Protein AF-A0A932JVZ7-F1 (afdb_monomer_lite)

pLDDT: mean 70.63, std 27.97, range [27.62, 98.75]

Secondary structure (DSSP, 8-state):
-HHHHHHHHTS-GGGS----SSSSSS------------------------------PPP-----------------------------PPPPPPPPPPP-PPPPPPPPPPPP---------------------STTSSHHHHTTS----PPPPPPPPPPPPP---PPPHHHHHTT---PPPPPPP--TT---PBP-SSTTTTPBP--SS----EEPPHHHHGGG-PPTT-EEEEEEEETTEEEEEEEPTT-EEEEEEEEEES---EEEEEETTEEEEEEES---EEEEEEEEEPTT-PEEEEETTPPTTPPPSEEESEEEEEEEEE--TT---STTTTTTT-SEEEEEEEEHHHHIIIIIIIS----EEEE----HHHHHHHHHHHHHHHHHHTT-SBPBTTTBSHHHHHHHHHHHT---GGGGGTTSGGGT--SSHHHHHHHTT-S-TTTTTEEPPHHHHTT---

Radius of gyration: 32.35 Å; chains: 1; bounding box: 87×85×116 Å

Sequence (466 aa):
MARLLAALLLLPADVWAAPGVVAAARASVAGVPVTAPLGALSVTATPTLVAAPSLAAPSLTPTLSAPRLVAAVLPAAAQAAAAPVMAAALPPAIPAAAHQPRMAPEPKAPAASSRGALGNLGAGIARTQGPRSLGTLMPLLSGFWAGNAVAAETPEPVGLPAGTDRPSLLQKAASMTTAAPAPAPVDLYDPKPLMPSGPLEGQPILTDARRSLTILDAAAAARYAPREGEVVAANFSHDRKFWVAKFPKDAIDRVIFQKWDFGEKRITWKLFGRTLLDFELFHLAHTEIRFTLKPGTAIELYSQEAGAGAEPVHRIADLISSVEAVGPKQAVFGLKGGSTGEFVAVRRFKSLAQDVAERIVDDGRVIHQWELALPEDRKQALFAAAILDSHEDAMQTPYNIFLHSCTTEAFRLLDSMMDYGKWAWAFWIFKHVPLFPEAYLWARGLLKPGSESRLPTLNDELKLTR

Foldseek 3Di:
DVVVVVVVVPDDPVVVPDPDDDPDDDDDDDDDDDDDDDDDDDDDDDDDDDDDDDDDDDDDDDDDDDDDPDDDDDDDDDDDDDDDDDDDDDDDDDDDDDDDDDDDDDDDDDDDDDDDDDDDDDDDDDDDDDDDDPPPPPVQPVQAPPPDDDDDDDDDDDDDDDDDDDPDPVVVVVPCPDDPPDPDPDQPPQLQDAQQDFPRGRFTWDPQQFAFKAWDDPVLCVLVVADPPWTWTWQADDPSDIWTKTADALWFDFKKKKKWFPDQPWDQDDDPNDGPDTDRPARLMAIKIKTFTDPPRWIFTHHSPDGRPDHGPDTARMKIFFWDWIAHPPQDDDQVCQARLRTFIAGHMYGPVVVCCVACVVVVIWMWMFIWPDDSVLSSVLVVLSSVCSNVSRSNHRGHSFAHHRLLVVVVSVVVSADPDPCVVVCPVVNGHPRPVPVVCVSRVGHDPDCVRTDHIVCVVVVPDD

Structure (mmCIF, N/CA/C/O backbone):
data_AF-A0A932JVZ7-F1
#
_entry.id   AF-A0A932JVZ7-F1
#
loop_
_atom_site.group_PDB
_atom_site.id
_atom_site.type_symbol
_atom_site.label_atom_id
_atom_site.label_alt_id
_atom_site.label_comp_id
_atom_site.label_asym_id
_atom_site.label_entity_id
_atom_site.label_seq_id
_atom_site.pdbx_PDB_ins_code
_atom_site.Cartn_x
_atom_site.Cartn_y
_atom_site.Cartn_z
_atom_site.occupancy
_atom_site.B_iso_or_equiv
_atom_site.auth_seq_id
_atom_site.auth_comp_id
_atom_site.auth_asym_id
_atom_site.auth_atom_id
_atom_site.pdbx_PDB_model_num
ATOM 1 N N . MET A 1 1 ? -6.919 25.858 16.159 1.00 42.00 1 MET A N 1
ATOM 2 C CA . MET A 1 1 ? -7.661 25.484 14.932 1.00 42.00 1 MET A CA 1
ATOM 3 C C . MET A 1 1 ? -8.953 26.278 14.728 1.00 42.00 1 MET A C 1
ATOM 5 O O . MET A 1 1 ? -9.077 26.892 13.682 1.00 42.00 1 MET A O 1
ATOM 9 N N . ALA A 1 2 ? -9.863 26.385 15.710 1.00 30.97 2 ALA A N 1
ATOM 10 C CA . ALA A 1 2 ? -11.094 27.193 15.577 1.00 30.97 2 ALA A CA 1
ATOM 11 C C . ALA A 1 2 ? -10.851 28.675 15.198 1.00 30.97 2 ALA A C 1
ATOM 13 O O . ALA A 1 2 ? -11.615 29.243 14.431 1.00 30.97 2 ALA A O 1
ATOM 14 N N . ARG A 1 3 ? -9.745 29.284 15.657 1.00 31.30 3 ARG A N 1
ATOM 15 C CA . ARG A 1 3 ? -9.329 30.644 15.252 1.00 31.30 3 ARG A CA 1
ATOM 16 C C . ARG A 1 3 ? -8.818 30.740 13.804 1.00 31.30 3 ARG A C 1
ATOM 18 O O . ARG A 1 3 ? -9.000 31.771 13.177 1.00 31.30 3 ARG A O 1
ATOM 25 N N . LEU A 1 4 ? -8.225 29.668 13.273 1.00 36.19 4 LEU A N 1
ATOM 26 C CA . LEU A 1 4 ? -7.770 29.587 11.878 1.00 36.19 4 LEU A CA 1
ATOM 27 C C . LEU A 1 4 ? -8.956 29.304 10.934 1.00 36.19 4 LEU A C 1
ATOM 29 O O . LEU A 1 4 ? -9.067 29.913 9.880 1.00 36.19 4 LEU A O 1
ATOM 33 N N . LEU A 1 5 ? -9.891 28.452 11.372 1.00 38.78 5 LEU A N 1
ATOM 34 C CA . LEU A 1 5 ? -11.179 28.195 10.714 1.00 38.78 5 LEU A CA 1
ATOM 35 C C . LEU A 1 5 ? -12.064 29.450 10.667 1.00 38.78 5 LEU A C 1
ATOM 37 O O . LEU A 1 5 ? -12.634 29.744 9.624 1.00 38.78 5 LEU A O 1
ATOM 41 N N . ALA A 1 6 ? -12.131 30.226 11.754 1.00 39.28 6 ALA A N 1
ATOM 42 C CA . ALA A 1 6 ? -12.838 31.507 11.769 1.00 39.28 6 ALA A CA 1
ATOM 43 C C . ALA A 1 6 ? -12.186 32.540 10.832 1.00 39.28 6 ALA A C 1
ATOM 45 O O . ALA A 1 6 ? -12.898 33.297 10.187 1.00 39.28 6 ALA A O 1
ATOM 46 N N . ALA A 1 7 ? -10.855 32.542 10.702 1.00 40.53 7 ALA A N 1
ATOM 47 C CA . ALA A 1 7 ? -10.154 33.430 9.774 1.00 40.53 7 ALA A CA 1
ATOM 48 C C . ALA A 1 7 ? -10.374 33.050 8.296 1.00 40.53 7 ALA A C 1
ATOM 50 O O . ALA A 1 7 ? -10.530 33.934 7.462 1.00 40.53 7 ALA A O 1
ATOM 51 N N . LEU A 1 8 ? -10.445 31.753 7.972 1.00 37.09 8 LEU A N 1
ATOM 52 C CA . LEU A 1 8 ? -10.717 31.261 6.613 1.00 37.09 8 LEU A CA 1
ATOM 53 C C . LEU A 1 8 ? -12.185 31.445 6.186 1.00 37.09 8 LEU A C 1
ATOM 55 O O . LEU A 1 8 ? -12.447 31.682 5.011 1.00 37.09 8 LEU A O 1
ATOM 59 N N . LEU A 1 9 ? -13.131 31.382 7.131 1.00 40.28 9 LEU A N 1
ATOM 60 C CA . LEU A 1 9 ? -14.566 31.617 6.894 1.00 40.28 9 LEU A CA 1
ATOM 61 C C . LEU A 1 9 ? -14.948 33.106 6.814 1.00 40.28 9 LEU A C 1
ATOM 63 O O . LEU A 1 9 ? -16.059 33.424 6.402 1.00 40.28 9 LEU A O 1
ATOM 67 N N . LEU A 1 10 ? -14.046 34.009 7.211 1.00 42.69 10 LEU A N 1
ATOM 68 C CA . LEU A 1 10 ? -14.213 35.463 7.096 1.00 42.69 10 LEU A CA 1
ATOM 69 C C . LEU A 1 10 ? -13.563 36.039 5.827 1.00 42.69 10 LEU A C 1
ATOM 71 O O . LEU A 1 10 ? -13.577 37.255 5.638 1.00 42.69 10 LEU A O 1
ATOM 75 N N . LEU A 1 11 ? -12.995 35.193 4.960 1.00 39.94 11 LEU A N 1
ATOM 76 C CA . LEU A 1 11 ? -12.508 35.638 3.658 1.00 39.94 11 LEU A CA 1
ATOM 77 C C . LEU A 1 11 ? -13.700 35.968 2.737 1.00 39.94 11 LEU A C 1
ATOM 79 O O . LEU A 1 11 ? -14.638 35.170 2.660 1.00 39.94 11 LEU A O 1
ATOM 83 N N . PRO A 1 12 ? -13.675 37.115 2.033 1.00 47.88 12 PRO A N 1
ATOM 84 C CA . PRO A 1 12 ? -14.709 37.481 1.070 1.00 47.88 12 PRO A CA 1
ATOM 85 C C . PRO A 1 12 ? -14.903 36.387 0.005 1.00 47.88 12 PRO A C 1
ATOM 87 O O . PRO A 1 12 ? -13.937 35.750 -0.420 1.00 47.88 12 PRO A O 1
ATOM 90 N N . ALA A 1 13 ? -16.142 36.167 -0.447 1.00 41.75 13 ALA A N 1
ATOM 91 C CA . ALA A 1 13 ? -16.482 35.140 -1.445 1.00 41.75 13 ALA A CA 1
ATOM 92 C C . ALA A 1 13 ? -15.703 35.303 -2.771 1.00 41.75 13 ALA A C 1
ATOM 94 O O . ALA A 1 13 ? -15.426 34.339 -3.480 1.00 41.75 13 ALA A O 1
ATOM 95 N N . ASP A 1 14 ? -15.296 36.529 -3.062 1.00 43.12 14 ASP A N 1
ATOM 96 C CA . ASP A 1 14 ? -14.504 36.996 -4.194 1.00 43.12 14 ASP A CA 1
ATOM 97 C C . ASP A 1 14 ? -13.021 36.573 -4.139 1.00 43.12 14 ASP A C 1
ATOM 99 O O . ASP A 1 14 ? -12.380 36.491 -5.185 1.00 43.12 14 ASP A O 1
ATOM 103 N N . VAL A 1 15 ? -12.499 36.160 -2.975 1.00 41.88 15 VAL A N 1
ATOM 104 C CA . VAL A 1 15 ? -11.183 35.490 -2.863 1.00 41.88 15 VAL A CA 1
ATOM 105 C C . VAL A 1 15 ? -11.223 34.072 -3.454 1.00 41.88 15 VAL A C 1
ATOM 107 O O . VAL A 1 15 ? -10.203 33.553 -3.902 1.00 41.88 15 VAL A O 1
ATOM 110 N N . TRP A 1 16 ? -12.407 33.456 -3.508 1.00 42.94 16 TRP A N 1
ATOM 111 C CA . TRP A 1 16 ? -12.608 32.096 -4.022 1.00 42.94 16 TRP A CA 1
ATOM 112 C C . TRP A 1 16 ? -13.077 32.056 -5.480 1.00 42.94 16 TRP A C 1
ATOM 114 O O . TRP A 1 16 ? -13.091 30.990 -6.094 1.00 42.94 16 TRP A O 1
ATOM 124 N N . ALA A 1 17 ? -13.433 33.207 -6.053 1.00 39.19 17 ALA A N 1
ATOM 125 C CA . ALA A 1 17 ? -13.992 33.326 -7.395 1.00 39.19 17 ALA A CA 1
ATOM 126 C C . ALA A 1 17 ? -12.987 33.895 -8.413 1.00 39.19 17 ALA A C 1
ATOM 128 O O . ALA A 1 17 ? -13.350 34.740 -9.227 1.00 39.19 17 ALA A O 1
ATOM 129 N N . ALA A 1 18 ? -11.731 33.436 -8.403 1.00 32.75 18 ALA A N 1
ATOM 130 C CA . ALA A 1 18 ? -10.800 33.716 -9.497 1.00 32.75 18 ALA A CA 1
ATOM 131 C C . ALA A 1 18 ? -11.117 32.791 -10.698 1.00 32.75 18 ALA A C 1
ATOM 133 O O . ALA A 1 18 ? -10.914 31.576 -10.602 1.00 32.75 18 ALA A O 1
ATOM 134 N N . PRO A 1 19 ? -11.617 33.307 -11.837 1.00 35.97 19 PRO A N 1
ATOM 135 C CA . PRO A 1 19 ? -11.956 32.485 -12.988 1.00 35.97 19 PRO A CA 1
ATOM 136 C C . PRO A 1 19 ? -10.706 32.321 -13.851 1.00 35.97 19 PRO A C 1
ATOM 138 O O . PRO A 1 19 ? -10.273 33.260 -14.514 1.00 35.97 19 PRO A O 1
ATOM 141 N N . GLY A 1 20 ? -10.099 31.135 -13.843 1.00 37.88 20 GLY A N 1
ATOM 142 C CA . GLY A 1 20 ? -8.866 30.970 -14.609 1.00 37.88 20 GLY A CA 1
ATOM 143 C C . GLY A 1 20 ? -8.308 29.567 -14.755 1.00 37.88 20 GLY A C 1
ATOM 144 O O . GLY A 1 20 ? -7.100 29.468 -14.878 1.00 37.88 20 GLY A O 1
ATOM 145 N N . VAL A 1 21 ? -9.112 28.492 -14.730 1.00 31.70 21 VAL A N 1
ATOM 146 C CA . VAL A 1 21 ? -8.599 27.142 -15.092 1.00 31.70 21 VAL A CA 1
ATOM 147 C C . VAL A 1 21 ? -9.605 26.245 -15.851 1.00 31.70 21 VAL A C 1
ATOM 149 O O . VAL A 1 21 ? -9.229 25.184 -16.328 1.00 31.70 21 VAL A O 1
ATOM 152 N N . VAL A 1 22 ? -10.872 26.630 -16.072 1.00 30.38 22 VAL A N 1
ATOM 153 C CA . VAL A 1 22 ? -11.884 25.675 -16.611 1.00 30.38 22 VAL A CA 1
ATOM 154 C C . VAL A 1 22 ? -12.195 25.828 -18.116 1.00 30.38 22 VAL A C 1
ATOM 156 O O . VAL A 1 22 ? -12.961 25.050 -18.675 1.00 30.38 22 VAL A O 1
ATOM 159 N N . ALA A 1 23 ? -11.557 26.748 -18.842 1.00 30.58 23 ALA A N 1
ATOM 160 C CA . ALA A 1 23 ? -11.822 26.951 -20.274 1.00 30.58 23 ALA A CA 1
ATOM 161 C C . ALA A 1 23 ? -10.668 26.485 -21.182 1.00 30.58 23 ALA A C 1
ATOM 163 O O . ALA A 1 23 ? -10.144 27.264 -21.968 1.00 30.58 23 ALA A O 1
ATOM 164 N N . ALA A 1 24 ? -10.263 25.215 -21.084 1.00 30.17 24 ALA A N 1
ATOM 165 C CA . ALA A 1 24 ? -9.356 24.594 -22.058 1.00 30.17 24 ALA A CA 1
ATOM 166 C C . ALA A 1 24 ? -9.529 23.064 -22.107 1.00 30.17 24 ALA A C 1
ATOM 168 O O . ALA A 1 24 ? -8.594 22.318 -21.854 1.00 30.17 24 ALA A O 1
ATOM 169 N N . ALA A 1 25 ? -10.742 22.576 -22.390 1.00 28.84 25 ALA A N 1
ATOM 170 C CA . ALA A 1 25 ? -10.960 21.143 -22.647 1.00 28.84 25 ALA A CA 1
ATOM 171 C C . ALA A 1 25 ? -12.169 20.836 -23.553 1.00 28.84 25 ALA A C 1
ATOM 173 O O . ALA A 1 25 ? -12.755 19.760 -23.472 1.00 28.84 25 ALA A O 1
ATOM 174 N N . ARG A 1 26 ? -12.573 21.770 -24.424 1.00 31.89 26 ARG A N 1
ATOM 175 C CA . ARG A 1 26 ? -13.579 21.516 -25.470 1.00 31.89 26 ARG A CA 1
ATOM 176 C C . ARG A 1 26 ? -13.306 22.359 -26.712 1.00 31.89 26 ARG A C 1
ATOM 178 O O . ARG A 1 26 ? -13.948 23.382 -26.897 1.00 31.89 26 ARG A O 1
ATOM 185 N N . ALA A 1 27 ? -12.355 21.923 -27.536 1.00 31.67 27 ALA A N 1
ATOM 186 C CA . ALA A 1 27 ? -12.335 22.167 -28.983 1.00 31.67 27 ALA A CA 1
ATOM 187 C C . ALA A 1 27 ? -11.098 21.501 -29.607 1.00 31.67 27 ALA A C 1
ATOM 189 O O . ALA A 1 27 ? -10.053 22.131 -29.714 1.00 31.67 27 ALA A O 1
ATOM 190 N N . SER A 1 28 ? -11.217 20.241 -30.030 1.00 27.62 28 SER A N 1
ATOM 191 C CA . SER A 1 28 ? -10.335 19.663 -31.058 1.00 27.62 28 SER A CA 1
ATOM 192 C C . SER A 1 28 ? -10.843 18.288 -31.501 1.00 27.62 28 SER A C 1
ATOM 194 O O . SER A 1 28 ? -10.283 17.248 -31.174 1.00 27.62 28 SER A O 1
ATOM 196 N N . VAL A 1 29 ? -11.924 18.276 -32.280 1.00 33.44 29 VAL A N 1
ATOM 197 C CA . VAL A 1 29 ? -12.208 17.164 -33.195 1.00 33.44 29 VAL A CA 1
ATOM 198 C C . VAL A 1 29 ? -12.525 17.764 -34.561 1.00 33.44 29 VAL A C 1
ATOM 200 O O . VAL A 1 29 ? -13.349 18.670 -34.653 1.00 33.44 29 VAL A O 1
ATOM 203 N N . ALA A 1 30 ? -11.878 17.191 -35.578 1.00 33.09 30 ALA A N 1
ATOM 204 C CA . ALA A 1 30 ? -11.974 17.422 -37.022 1.00 33.09 30 ALA A CA 1
ATOM 205 C C . ALA A 1 30 ? -10.985 18.441 -37.625 1.00 33.09 30 ALA A C 1
ATOM 207 O O . ALA A 1 30 ? -11.045 19.636 -37.354 1.00 33.09 30 ALA A O 1
ATOM 208 N N . GLY A 1 31 ? -10.117 17.949 -38.521 1.00 30.41 31 GLY A N 1
ATOM 209 C CA . GLY A 1 31 ? -9.338 18.797 -39.427 1.00 30.41 31 GLY A CA 1
ATOM 210 C C . GLY A 1 31 ? -8.161 18.109 -40.123 1.00 30.41 31 GLY A C 1
ATOM 211 O O . GLY A 1 31 ? -7.017 18.329 -39.752 1.00 30.41 31 GLY A O 1
ATOM 212 N N . VAL A 1 32 ? -8.456 17.290 -41.135 1.00 34.28 32 VAL A N 1
ATOM 213 C CA . VAL A 1 32 ? -7.525 16.746 -42.152 1.00 34.28 32 VAL A CA 1
ATOM 214 C C . VAL A 1 32 ? -6.884 17.894 -42.970 1.00 34.28 32 VAL A C 1
ATOM 216 O O . VAL A 1 32 ? -7.546 18.917 -43.158 1.00 34.28 32 VAL A O 1
ATOM 219 N N . PRO A 1 33 ? -5.635 17.771 -43.475 1.00 42.47 33 PRO A N 1
ATOM 220 C CA . PRO A 1 33 ? -4.915 18.881 -44.100 1.00 42.47 33 PRO A CA 1
ATOM 221 C C . PRO A 1 33 ? -5.211 18.989 -45.603 1.00 42.47 33 PRO A C 1
ATOM 223 O O . PRO A 1 33 ? -5.216 17.977 -46.298 1.00 42.47 33 PRO A O 1
ATOM 226 N N . VAL A 1 34 ? -5.369 20.211 -46.128 1.00 33.41 34 VAL A N 1
ATOM 227 C CA . VAL A 1 34 ? -5.268 20.488 -47.573 1.00 33.41 34 VAL A CA 1
ATOM 228 C C . VAL A 1 34 ? -4.588 21.839 -47.818 1.00 33.41 34 VAL A C 1
ATOM 230 O O . VAL A 1 34 ? -4.874 22.850 -47.182 1.00 33.41 34 VAL A O 1
ATOM 233 N N . THR A 1 35 ? -3.654 21.798 -48.758 1.00 35.97 35 THR A N 1
ATOM 234 C CA . THR A 1 35 ? -2.801 22.845 -49.321 1.00 35.97 35 THR A CA 1
ATOM 235 C C . THR A 1 35 ? -3.522 23.805 -50.287 1.00 35.97 35 THR A C 1
ATOM 237 O O . THR A 1 35 ? -4.175 23.334 -51.210 1.00 35.97 35 THR A O 1
ATOM 240 N N . ALA A 1 36 ? -3.222 25.110 -50.158 1.00 33.84 36 ALA A N 1
ATOM 241 C CA . ALA A 1 36 ? -3.134 26.156 -51.208 1.00 33.84 36 ALA A CA 1
ATOM 242 C C . ALA A 1 36 ? -4.415 26.545 -52.021 1.00 33.84 36 ALA A C 1
ATOM 244 O O . ALA A 1 36 ? -5.467 25.946 -51.845 1.00 33.84 36 ALA A O 1
ATOM 245 N N . PRO A 1 37 ? -4.383 27.616 -52.853 1.00 47.69 37 PRO A N 1
ATOM 246 C CA . PRO A 1 37 ? -4.596 29.002 -52.429 1.00 47.69 37 PRO A CA 1
ATOM 247 C C . PRO A 1 37 ? -5.798 29.700 -53.111 1.00 47.69 37 PRO A C 1
ATOM 249 O O . PRO A 1 37 ? -6.415 29.196 -54.044 1.00 47.69 37 PRO A O 1
ATOM 252 N N . LEU A 1 38 ? -6.092 30.905 -52.611 1.00 35.47 38 LEU A N 1
ATOM 253 C CA . LEU A 1 38 ? -7.167 31.824 -53.000 1.00 35.47 38 LEU A CA 1
ATOM 254 C C . LEU A 1 38 ? -7.208 32.155 -54.504 1.00 35.47 38 LEU A C 1
ATOM 256 O O . LEU A 1 38 ? -6.258 32.705 -55.058 1.00 35.47 38 LEU A O 1
ATOM 260 N N . GLY A 1 39 ? -8.376 31.933 -55.109 1.00 29.88 39 GLY A N 1
ATOM 261 C CA . GLY A 1 39 ? -8.798 32.488 -56.392 1.00 29.88 39 GLY A CA 1
ATOM 262 C C . GLY A 1 39 ? -10.269 32.893 -56.301 1.00 29.88 39 GLY A C 1
ATOM 263 O O . GLY A 1 39 ? -11.115 32.092 -55.916 1.00 29.88 39 GLY A O 1
ATOM 264 N N . ALA A 1 40 ? -10.542 34.164 -56.583 1.00 37.97 40 ALA A N 1
ATOM 265 C CA . ALA A 1 40 ? -11.856 34.790 -56.541 1.00 37.97 40 ALA A CA 1
ATOM 266 C C . ALA A 1 40 ? -12.867 34.123 -57.486 1.00 37.97 40 ALA A C 1
ATOM 268 O O . ALA A 1 40 ? -12.482 33.709 -58.574 1.00 37.97 40 ALA A O 1
ATOM 269 N N . LEU A 1 41 ? -14.151 34.121 -57.107 1.00 31.28 41 LEU A N 1
ATOM 270 C CA . LEU A 1 41 ? -15.288 34.406 -57.994 1.00 31.28 41 LEU A CA 1
ATOM 271 C C . LEU A 1 41 ? -16.593 34.496 -57.187 1.00 31.28 41 LEU A C 1
ATOM 273 O O . LEU A 1 41 ? -16.908 33.667 -56.338 1.00 31.28 41 LEU A O 1
ATOM 277 N N . SER A 1 42 ? -17.327 35.559 -57.472 1.00 35.16 42 SER A N 1
ATOM 278 C CA . SER A 1 42 ? -18.636 35.949 -56.968 1.00 35.16 42 SER A CA 1
ATOM 279 C C . SER A 1 42 ? -19.752 35.302 -57.787 1.00 35.16 42 SER A C 1
ATOM 281 O O . SER A 1 42 ? -19.697 35.400 -59.006 1.00 35.16 42 SER A O 1
ATOM 283 N N . VAL A 1 43 ? -20.804 34.759 -57.151 1.00 31.20 43 VAL A N 1
ATOM 284 C CA . VAL A 1 43 ? -22.154 34.646 -57.747 1.00 31.20 43 VAL A CA 1
ATOM 285 C C . VAL A 1 43 ? -23.237 34.699 -56.657 1.00 31.20 43 VAL A C 1
ATOM 287 O O . VAL A 1 43 ? -23.230 33.946 -55.688 1.00 31.20 43 VAL A O 1
ATOM 290 N N . THR A 1 44 ? -24.168 35.622 -56.864 1.00 33.56 44 THR A N 1
ATOM 291 C CA . THR A 1 44 ? -25.476 35.839 -56.234 1.00 33.56 44 THR A CA 1
ATOM 292 C C . THR A 1 44 ? -26.505 34.787 -56.668 1.00 33.56 44 THR A C 1
ATOM 294 O O . THR A 1 44 ? -26.584 34.515 -57.859 1.00 33.56 44 THR A O 1
ATOM 297 N N . ALA A 1 45 ? -27.375 34.304 -55.766 1.00 30.61 45 ALA A N 1
ATOM 298 C CA . ALA A 1 45 ? -28.827 34.174 -56.007 1.00 30.61 45 ALA A CA 1
ATOM 299 C C . ALA A 1 45 ? -29.602 33.608 -54.798 1.00 30.61 45 ALA A C 1
ATOM 301 O O . ALA A 1 45 ? -29.141 32.750 -54.054 1.00 30.61 45 ALA A O 1
ATOM 302 N N . THR A 1 46 ? -30.803 34.157 -54.662 1.00 32.44 46 THR A N 1
ATOM 303 C CA . THR A 1 46 ? -31.878 34.046 -53.667 1.00 32.44 46 THR A CA 1
ATOM 304 C C . THR A 1 46 ? -32.696 32.730 -53.761 1.00 32.44 46 THR A C 1
ATOM 306 O O . THR A 1 46 ? -32.472 31.931 -54.667 1.00 32.44 46 THR A O 1
ATOM 309 N N . PRO A 1 47 ? -33.628 32.469 -52.814 1.00 38.38 47 PRO A N 1
ATOM 310 C CA . PRO A 1 47 ? -34.071 31.130 -52.425 1.00 38.38 47 PRO A CA 1
ATOM 311 C C . PRO A 1 47 ? -35.258 30.612 -53.242 1.00 38.38 47 PRO A C 1
ATOM 313 O O . PRO A 1 47 ? -36.025 31.379 -53.818 1.00 38.38 47 PRO A O 1
ATOM 316 N N . THR A 1 48 ? -35.483 29.299 -53.203 1.00 30.81 48 THR A N 1
ATOM 317 C CA . THR A 1 48 ? -36.774 28.707 -53.575 1.00 30.81 48 THR A CA 1
ATOM 318 C C . THR A 1 48 ? -37.272 27.830 -52.430 1.00 30.81 48 THR A C 1
ATOM 320 O O . THR A 1 48 ? -36.646 26.834 -52.077 1.00 30.81 48 THR A O 1
ATOM 323 N N . LEU A 1 49 ? -38.394 28.247 -51.834 1.00 32.62 49 LEU A N 1
ATOM 324 C CA . LEU A 1 49 ? -39.237 27.425 -50.972 1.00 32.62 49 LEU A CA 1
ATOM 325 C C . LEU A 1 49 ? -39.821 26.272 -51.795 1.00 32.62 49 LEU A C 1
ATOM 327 O O . LEU A 1 49 ? -40.470 26.522 -52.809 1.00 32.62 49 LEU A O 1
ATOM 331 N N . VAL A 1 50 ? -39.716 25.044 -51.291 1.00 32.91 50 VAL A N 1
ATOM 332 C CA . VAL A 1 50 ? -40.676 23.978 -51.602 1.00 32.91 50 VAL A CA 1
ATOM 333 C C . VAL A 1 50 ? -41.105 23.323 -50.294 1.00 32.91 50 VAL A C 1
ATOM 335 O O . VAL A 1 50 ? -40.293 23.050 -49.412 1.00 32.91 50 VAL A O 1
ATOM 338 N N . ALA A 1 51 ? -42.420 23.172 -50.171 1.00 32.38 51 ALA A N 1
ATOM 339 C CA . ALA A 1 51 ? -43.147 22.712 -49.005 1.00 32.38 51 ALA A CA 1
ATOM 340 C C . ALA A 1 51 ? -42.907 21.229 -48.670 1.00 32.38 51 ALA A C 1
ATOM 342 O O . ALA A 1 51 ? -42.555 20.416 -49.523 1.00 32.38 51 ALA A O 1
ATOM 343 N N . ALA A 1 52 ? -43.144 20.923 -47.394 1.00 34.94 52 ALA A N 1
ATOM 344 C CA . ALA A 1 52 ? -43.056 19.621 -46.745 1.00 34.94 52 ALA A CA 1
ATOM 345 C C . ALA A 1 52 ? -43.927 18.526 -47.395 1.00 34.94 52 ALA A C 1
ATOM 347 O O . ALA A 1 52 ? -44.895 18.814 -48.102 1.00 34.94 52 ALA A O 1
ATOM 348 N N . PRO A 1 53 ? -43.698 17.269 -46.984 1.00 41.53 53 PRO A N 1
ATOM 349 C CA . PRO A 1 53 ? -44.751 16.690 -46.157 1.00 41.53 53 PRO A CA 1
ATOM 350 C C . PRO A 1 53 ? -44.256 16.107 -44.828 1.00 41.53 53 PRO A C 1
ATOM 352 O O . PRO A 1 53 ? -43.205 15.482 -44.715 1.00 41.53 53 PRO A O 1
ATOM 355 N N . SER A 1 54 ? -45.103 16.353 -43.829 1.00 38.34 54 SER A N 1
ATOM 356 C CA . SER A 1 54 ? -45.233 15.678 -42.538 1.00 38.34 54 SER A CA 1
ATOM 357 C C . SER A 1 54 ? -45.072 14.162 -42.639 1.00 38.34 54 SER A C 1
ATOM 359 O O . SER A 1 54 ? -45.673 13.576 -43.534 1.00 38.34 54 SER A O 1
ATOM 361 N N . LEU A 1 55 ? -44.359 13.547 -41.685 1.00 35.12 55 LEU A N 1
ATOM 362 C CA . LEU A 1 55 ? -44.647 12.201 -41.176 1.00 35.12 55 LEU A CA 1
ATOM 363 C C . LEU A 1 55 ? -43.903 11.931 -39.848 1.00 35.12 55 LEU A C 1
ATOM 365 O O . LEU A 1 55 ? -42.680 11.919 -39.786 1.00 35.12 55 LEU A O 1
ATOM 369 N N . ALA A 1 56 ? -44.716 11.726 -38.809 1.00 33.28 56 ALA A N 1
ATOM 370 C CA . ALA A 1 56 ? -44.561 10.838 -37.651 1.00 33.28 56 ALA A CA 1
ATOM 371 C C . ALA A 1 56 ? -43.220 10.779 -36.881 1.00 33.28 56 ALA A C 1
ATOM 373 O O . ALA A 1 56 ? -42.239 10.173 -37.302 1.00 33.28 56 ALA A O 1
ATOM 374 N N . ALA A 1 57 ? -43.266 11.274 -35.640 1.00 38.44 57 ALA A N 1
ATOM 375 C CA . ALA A 1 57 ? -42.303 10.967 -34.587 1.00 38.44 57 ALA A CA 1
ATOM 376 C C . ALA A 1 57 ? -42.580 9.587 -33.957 1.00 38.44 57 ALA A C 1
ATOM 378 O O . ALA A 1 57 ? -43.735 9.307 -33.623 1.00 38.44 57 ALA A O 1
ATOM 379 N N . PRO A 1 58 ? -41.546 8.774 -33.677 1.00 41.84 58 PRO A N 1
ATOM 380 C CA . PRO A 1 58 ? -41.623 7.749 -32.653 1.00 41.84 58 PRO A CA 1
ATOM 381 C C . PRO A 1 58 ? -40.900 8.189 -31.372 1.00 41.84 58 PRO A C 1
ATOM 383 O O . PRO A 1 58 ? -39.753 8.633 -31.365 1.00 41.84 58 PRO A O 1
ATOM 386 N N . SER A 1 59 ? -41.623 8.029 -30.272 1.00 38.09 59 SER A N 1
ATOM 387 C CA . SER A 1 59 ? -41.184 8.095 -28.884 1.00 38.09 59 SER A CA 1
ATOM 388 C C . SER A 1 59 ? -40.043 7.115 -28.592 1.00 38.09 59 SER A C 1
ATOM 390 O O . SER A 1 59 ? -40.221 5.906 -28.730 1.00 38.09 59 SER A O 1
ATOM 392 N N . LEU A 1 60 ? -38.904 7.625 -28.115 1.00 36.34 60 LEU A N 1
ATOM 393 C CA . LEU A 1 60 ? -37.826 6.823 -27.535 1.00 36.34 60 LEU A CA 1
ATOM 394 C C . LEU A 1 60 ? -37.774 7.055 -26.021 1.00 36.34 60 LEU A C 1
ATOM 396 O O . LEU A 1 60 ? -37.289 8.076 -25.540 1.00 36.34 60 LEU A O 1
ATOM 400 N N . THR A 1 61 ? -38.284 6.082 -25.272 1.00 39.66 61 THR A N 1
ATOM 401 C CA . THR A 1 61 ? -37.967 5.863 -23.856 1.00 39.66 61 THR A CA 1
ATOM 402 C C . THR A 1 61 ? -36.585 5.212 -23.738 1.00 39.66 61 THR A C 1
ATOM 404 O O . THR A 1 61 ? -36.370 4.175 -24.368 1.00 39.66 61 THR A O 1
ATOM 407 N N . PRO A 1 62 ? -35.652 5.732 -22.922 1.00 41.44 62 PRO A N 1
ATOM 408 C CA . PRO A 1 62 ? -34.407 5.032 -22.639 1.00 41.44 62 PRO A CA 1
ATOM 409 C C . PRO A 1 62 ? -34.619 3.999 -21.522 1.00 41.44 62 PRO A C 1
ATOM 411 O O . PRO A 1 62 ? -34.745 4.340 -20.347 1.00 41.44 62 PRO A O 1
ATOM 414 N N . THR A 1 63 ? -34.635 2.716 -21.883 1.00 35.03 63 THR A N 1
ATOM 415 C CA . THR A 1 63 ? -34.441 1.605 -20.940 1.00 35.03 63 THR A CA 1
ATOM 416 C C . THR A 1 63 ? -32.948 1.449 -20.650 1.00 35.03 63 THR A C 1
ATOM 418 O O . THR A 1 63 ? -32.165 1.108 -21.533 1.00 35.03 63 THR A O 1
ATOM 421 N N . LEU A 1 64 ? -32.561 1.705 -19.400 1.00 32.66 64 LEU A N 1
ATOM 422 C CA . LEU A 1 64 ? -31.256 1.372 -18.830 1.00 32.66 64 LEU A CA 1
ATOM 423 C C . LEU A 1 64 ? -31.124 -0.154 -18.713 1.00 32.66 64 LEU A C 1
ATOM 425 O O . LEU A 1 64 ? -31.752 -0.770 -17.854 1.00 32.66 64 LEU A O 1
ATOM 429 N N . SER A 1 65 ? -30.294 -0.757 -19.561 1.00 31.06 65 SER A N 1
ATOM 430 C CA . SER A 1 65 ? -29.855 -2.148 -19.418 1.00 31.06 65 SER A CA 1
ATOM 431 C C . SER A 1 65 ? -28.539 -2.187 -18.644 1.00 31.06 65 SER A C 1
ATOM 433 O O . SER A 1 65 ? -27.507 -1.744 -19.142 1.00 31.06 65 SER A O 1
ATOM 435 N N . ALA A 1 66 ? -28.577 -2.722 -17.424 1.00 34.44 66 ALA A N 1
ATOM 436 C CA . ALA A 1 66 ? -27.388 -3.119 -16.674 1.00 34.44 66 ALA A CA 1
ATOM 437 C C . ALA A 1 66 ? -26.757 -4.384 -17.297 1.00 34.44 66 ALA A C 1
ATOM 439 O O . ALA A 1 66 ? -27.496 -5.240 -17.801 1.00 34.44 66 ALA A O 1
ATOM 440 N N . PRO A 1 67 ? -25.424 -4.559 -17.253 1.00 37.62 67 PRO A N 1
ATOM 441 C CA . PRO A 1 67 ? -24.795 -5.778 -17.741 1.00 37.62 67 PRO A CA 1
ATOM 442 C C . PRO A 1 67 ? -25.091 -6.946 -16.789 1.00 37.62 67 PRO A C 1
ATOM 444 O O . PRO A 1 67 ? -24.646 -6.983 -15.644 1.00 37.62 67 PRO A O 1
ATOM 447 N N . ARG A 1 68 ? -25.862 -7.919 -17.285 1.00 34.47 68 ARG A N 1
ATOM 448 C CA . ARG A 1 68 ? -26.011 -9.250 -16.689 1.00 34.47 68 ARG A CA 1
ATOM 449 C C . ARG A 1 68 ? -24.756 -10.071 -16.991 1.00 34.47 68 ARG A C 1
ATOM 451 O O . ARG A 1 68 ? -24.504 -10.395 -18.148 1.00 34.47 68 ARG A O 1
ATOM 458 N N . LEU A 1 69 ? -24.023 -10.460 -15.950 1.00 32.94 69 LEU A N 1
ATOM 459 C CA . LEU A 1 69 ? -23.117 -11.609 -15.986 1.00 32.94 69 LEU A CA 1
ATOM 460 C C . LEU A 1 69 ? -23.960 -12.868 -16.227 1.00 32.94 69 LEU A C 1
ATOM 462 O O . LEU A 1 69 ? -24.738 -13.288 -15.370 1.00 32.94 69 LEU A O 1
ATOM 466 N N . VAL A 1 70 ? -23.851 -13.434 -17.427 1.00 34.62 70 VAL A N 1
ATOM 467 C CA . VAL A 1 70 ? -24.473 -14.712 -17.773 1.00 34.62 70 VAL A CA 1
ATOM 468 C C . VAL A 1 70 ? -23.570 -15.825 -17.257 1.00 34.62 70 VAL A C 1
ATOM 470 O O . VAL A 1 70 ? -22.494 -16.071 -17.795 1.00 34.62 70 VAL A O 1
ATOM 473 N N . ALA A 1 71 ? -24.033 -16.497 -16.206 1.00 37.91 71 ALA A N 1
ATOM 474 C CA . ALA A 1 71 ? -23.567 -17.819 -15.828 1.00 37.91 71 ALA A CA 1
ATOM 475 C C . ALA A 1 71 ? -23.977 -18.821 -16.920 1.00 37.91 71 ALA A C 1
ATOM 477 O O . ALA A 1 71 ? -25.165 -18.983 -17.202 1.00 37.91 71 ALA A O 1
ATOM 478 N N . ALA A 1 72 ? -23.000 -19.491 -17.528 1.00 34.72 72 ALA A N 1
ATOM 479 C CA . ALA A 1 72 ? -23.235 -20.661 -18.360 1.00 34.72 72 ALA A CA 1
ATOM 480 C C . ALA A 1 72 ? -23.025 -21.922 -17.509 1.00 34.72 72 ALA A C 1
ATOM 482 O O . ALA A 1 72 ? -21.935 -22.175 -17.001 1.00 34.72 72 ALA A O 1
ATOM 483 N N . VAL A 1 73 ? -24.097 -22.695 -17.353 1.00 36.34 73 VAL A N 1
ATOM 484 C CA . VAL A 1 73 ? -24.125 -24.053 -16.795 1.00 36.34 73 VAL A CA 1
ATOM 485 C C . VAL A 1 73 ? -24.297 -25.016 -17.968 1.00 36.34 73 VAL A C 1
ATOM 487 O O . VAL A 1 73 ? -25.159 -24.733 -18.799 1.00 36.34 73 VAL A O 1
ATOM 490 N N . LEU A 1 74 ? -23.540 -26.130 -18.010 1.00 36.38 74 LEU A N 1
ATOM 491 C CA . LEU A 1 74 ? -23.991 -27.536 -18.218 1.00 36.38 74 LEU A CA 1
ATOM 492 C C . LEU A 1 74 ? -22.838 -28.489 -18.654 1.00 36.38 74 LEU A C 1
ATOM 494 O O . LEU A 1 74 ? -21.769 -28.001 -19.009 1.00 36.38 74 LEU A O 1
ATOM 498 N N . PRO A 1 75 ? -22.971 -29.832 -18.509 1.00 53.41 75 PRO A N 1
ATOM 499 C CA . PRO A 1 75 ? -22.146 -30.595 -17.567 1.00 53.41 75 PRO A CA 1
ATOM 500 C C . PRO A 1 75 ? -21.343 -31.742 -18.213 1.00 53.41 75 PRO A C 1
ATOM 502 O O . PRO A 1 75 ? -21.602 -32.146 -19.343 1.00 53.41 75 PRO A O 1
ATOM 505 N N . ALA A 1 76 ? -20.467 -32.379 -17.431 1.00 31.28 76 ALA A N 1
ATOM 506 C CA . ALA A 1 76 ? -20.128 -33.789 -17.624 1.00 31.28 76 ALA A CA 1
ATOM 507 C C . ALA A 1 76 ? -19.854 -34.455 -16.270 1.00 31.28 76 ALA A C 1
ATOM 509 O O . ALA A 1 76 ? -19.081 -33.965 -15.451 1.00 31.28 76 ALA A O 1
ATOM 510 N N . ALA A 1 77 ? -20.558 -35.555 -16.033 1.00 32.53 77 ALA A N 1
ATOM 511 C CA . ALA A 1 77 ? -20.546 -36.325 -14.805 1.00 32.53 77 ALA A CA 1
ATOM 512 C C . ALA A 1 77 ? -19.455 -37.411 -14.795 1.00 32.53 77 ALA A C 1
ATOM 514 O O . ALA A 1 77 ? -19.135 -37.993 -15.825 1.00 32.53 77 ALA A O 1
ATOM 515 N N . ALA A 1 78 ? -19.053 -37.740 -13.564 1.00 32.47 78 ALA A N 1
ATOM 516 C CA . ALA A 1 78 ? -18.634 -39.046 -13.053 1.00 32.47 78 ALA A CA 1
ATOM 517 C C . ALA A 1 78 ? -17.298 -39.653 -13.528 1.00 32.47 78 ALA A C 1
ATOM 519 O O . ALA A 1 78 ? -17.203 -40.226 -14.606 1.00 32.47 78 ALA A O 1
ATOM 520 N N . GLN A 1 79 ? -16.353 -39.772 -12.587 1.00 30.36 79 GLN A N 1
ATOM 521 C CA . GLN A 1 79 ? -16.083 -41.085 -11.984 1.00 30.36 79 GLN A CA 1
ATOM 522 C C . GLN A 1 79 ? -15.347 -40.962 -10.647 1.00 30.36 79 GLN A C 1
ATOM 524 O O . GLN A 1 79 ? -14.401 -40.199 -10.485 1.00 30.36 79 GLN A O 1
ATOM 529 N N . ALA A 1 80 ? -15.856 -41.723 -9.683 1.00 34.47 80 ALA A N 1
ATOM 530 C CA . ALA A 1 80 ? -15.335 -41.871 -8.341 1.00 34.47 80 ALA A CA 1
ATOM 531 C C . ALA A 1 80 ? -14.096 -42.774 -8.326 1.00 34.47 80 ALA A C 1
ATOM 533 O O . ALA A 1 80 ? -14.086 -43.823 -8.967 1.00 34.47 80 ALA A O 1
ATOM 534 N N . ALA A 1 81 ? -13.116 -42.426 -7.498 1.00 33.53 81 ALA A N 1
ATOM 535 C CA . ALA A 1 81 ? -12.183 -43.386 -6.927 1.00 33.53 81 ALA A CA 1
ATOM 536 C C . ALA A 1 81 ? -11.871 -42.958 -5.490 1.00 33.53 81 ALA A C 1
ATOM 538 O O . ALA A 1 81 ?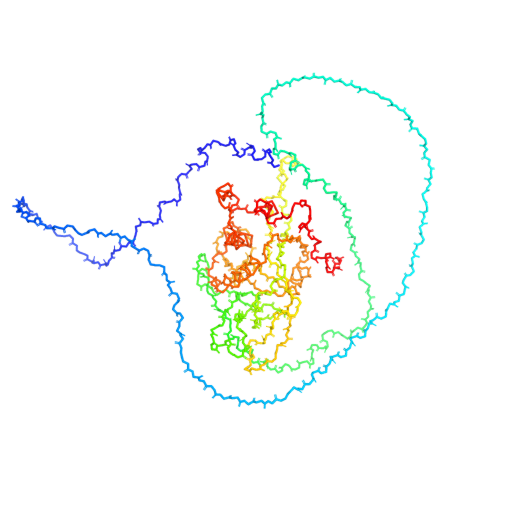 -11.270 -41.915 -5.242 1.00 33.53 81 ALA A O 1
ATOM 539 N N . ALA A 1 82 ? -12.353 -43.762 -4.547 1.00 36.44 82 ALA A N 1
ATOM 540 C CA . ALA A 1 82 ? -12.014 -43.685 -3.139 1.00 36.44 82 ALA A CA 1
ATOM 541 C C . ALA A 1 82 ? -10.584 -44.203 -2.918 1.00 36.44 82 ALA A C 1
ATOM 543 O O . ALA A 1 82 ? -10.234 -45.273 -3.414 1.00 36.44 82 ALA A O 1
ATOM 544 N N . ALA A 1 83 ? -9.786 -43.472 -2.140 1.00 35.38 83 ALA A N 1
ATOM 545 C CA . ALA A 1 83 ? -8.522 -43.926 -1.560 1.00 35.38 83 ALA A CA 1
ATOM 546 C C . ALA A 1 83 ? -8.215 -43.095 -0.290 1.00 35.38 83 ALA A C 1
ATOM 548 O O . ALA A 1 83 ? -8.799 -42.027 -0.109 1.00 35.38 83 ALA A O 1
ATOM 549 N N . PRO A 1 84 ? -7.403 -43.616 0.645 1.00 41.81 84 PRO A N 1
ATOM 550 C CA . PRO A 1 84 ? -7.755 -43.648 2.061 1.00 41.81 84 PRO A CA 1
ATOM 551 C C . PRO A 1 84 ? -7.267 -42.452 2.885 1.00 41.81 84 PRO A C 1
ATOM 553 O O . PRO A 1 84 ? -6.276 -41.794 2.580 1.00 41.81 84 PRO A O 1
ATOM 556 N N . VAL A 1 85 ? -7.960 -42.260 4.010 1.00 37.12 85 VAL A N 1
ATOM 557 C CA . VAL A 1 85 ? -7.583 -41.407 5.139 1.00 37.12 85 VAL A CA 1
ATOM 558 C C . VAL A 1 85 ? -6.221 -41.853 5.681 1.00 37.12 85 VAL A C 1
ATOM 560 O O . VAL A 1 85 ? -6.118 -42.868 6.368 1.00 37.12 85 VAL A O 1
ATOM 563 N N . MET A 1 86 ? -5.175 -41.083 5.387 1.00 34.06 86 MET A N 1
ATOM 564 C CA . MET A 1 86 ? -3.916 -41.122 6.130 1.00 34.06 86 MET A CA 1
ATOM 565 C C . MET A 1 86 ? -3.971 -40.037 7.203 1.00 34.06 86 MET A C 1
ATOM 567 O O . MET A 1 86 ? -4.084 -38.848 6.908 1.00 34.06 86 MET A O 1
ATOM 571 N N . ALA A 1 87 ? -3.925 -40.474 8.459 1.00 35.53 87 ALA A N 1
ATOM 572 C CA . ALA A 1 87 ? -3.788 -39.617 9.622 1.00 35.53 87 ALA A CA 1
ATOM 573 C C . ALA A 1 87 ? -2.489 -38.802 9.516 1.00 35.53 87 ALA A C 1
ATOM 575 O O . ALA A 1 87 ? -1.391 -39.356 9.581 1.00 35.53 87 ALA A O 1
ATOM 576 N N . ALA A 1 88 ? -2.616 -37.487 9.344 1.00 33.88 88 ALA A N 1
ATOM 577 C CA . ALA A 1 88 ? -1.492 -36.572 9.441 1.00 33.88 88 ALA A CA 1
ATOM 578 C C . ALA A 1 88 ? -1.100 -36.427 10.917 1.00 33.88 88 ALA A C 1
ATOM 580 O O . ALA A 1 88 ? -1.882 -35.966 11.750 1.00 33.88 88 ALA A O 1
ATOM 581 N N . ALA A 1 89 ? 0.115 -36.872 11.228 1.00 35.72 89 ALA A N 1
ATOM 582 C CA . ALA A 1 89 ? 0.749 -36.698 12.520 1.00 35.72 89 ALA A CA 1
ATOM 583 C C . ALA A 1 89 ? 0.923 -35.203 12.842 1.00 35.72 89 ALA A C 1
ATOM 585 O O . ALA A 1 89 ? 1.348 -34.413 11.999 1.00 35.72 89 ALA A O 1
ATOM 586 N N . LEU A 1 90 ? 0.603 -34.838 14.085 1.00 38.81 90 LEU A N 1
ATOM 587 C CA . LEU A 1 90 ? 0.910 -33.539 14.682 1.00 38.81 90 LEU A CA 1
ATOM 588 C C . LEU A 1 90 ? 2.418 -33.239 14.562 1.00 38.81 90 LEU A C 1
ATOM 590 O O . LEU A 1 90 ? 3.225 -34.106 14.912 1.00 38.81 90 LEU A O 1
ATOM 594 N N . PRO A 1 91 ? 2.829 -32.031 14.137 1.00 46.50 91 PRO A N 1
ATOM 595 C CA . PRO A 1 91 ? 4.218 -31.618 14.274 1.00 46.50 91 PRO A CA 1
ATOM 596 C C . PRO A 1 91 ? 4.584 -31.486 15.767 1.00 46.50 91 PRO A C 1
ATOM 598 O O . PRO A 1 91 ? 3.748 -31.058 16.570 1.00 46.50 91 PRO A O 1
ATOM 601 N N . PRO A 1 92 ? 5.815 -31.855 16.168 1.00 41.97 92 PRO A N 1
ATOM 602 C CA . PRO A 1 92 ? 6.246 -31.777 17.556 1.00 41.97 92 PRO A CA 1
ATOM 603 C C . PRO A 1 92 ? 6.280 -30.328 18.052 1.00 41.97 92 PRO A C 1
ATOM 605 O O . PRO A 1 92 ? 6.682 -29.407 17.340 1.00 41.97 92 PRO A O 1
ATOM 608 N N . ALA A 1 93 ? 5.863 -30.160 19.306 1.00 37.19 93 ALA A N 1
ATOM 609 C CA . ALA A 1 93 ? 5.919 -28.912 20.046 1.00 37.19 93 ALA A CA 1
ATOM 610 C C . ALA A 1 93 ? 7.331 -28.305 20.019 1.00 37.19 93 ALA A C 1
ATOM 612 O O . ALA A 1 93 ? 8.322 -28.974 20.314 1.00 37.19 93 ALA A O 1
ATOM 613 N N . ILE A 1 94 ? 7.402 -27.013 19.703 1.00 35.12 94 ILE A N 1
ATOM 614 C CA . ILE A 1 94 ? 8.606 -26.199 19.865 1.00 35.12 94 ILE A CA 1
ATOM 615 C C . ILE A 1 94 ? 8.914 -26.130 21.372 1.00 35.12 94 ILE A C 1
ATOM 617 O O . ILE A 1 94 ? 8.025 -25.761 22.145 1.00 35.12 94 ILE A O 1
ATOM 621 N N . PRO A 1 95 ? 10.132 -26.478 21.827 1.00 37.22 95 PRO A N 1
ATOM 622 C CA . PRO A 1 95 ? 10.469 -26.398 23.238 1.00 37.22 95 PRO A CA 1
ATOM 623 C C . PRO A 1 95 ? 10.479 -24.940 23.705 1.00 37.22 95 PRO A C 1
ATOM 625 O O . PRO A 1 95 ? 11.135 -24.076 23.122 1.00 37.22 95 PRO A O 1
ATOM 628 N N . ALA A 1 96 ? 9.745 -24.694 24.789 1.00 33.31 96 ALA A N 1
ATOM 629 C CA . ALA A 1 96 ? 9.765 -23.452 25.540 1.00 33.31 96 ALA A CA 1
ATOM 630 C C . ALA A 1 96 ? 11.204 -23.128 25.970 1.00 33.31 96 ALA A C 1
ATOM 632 O O . ALA A 1 96 ? 11.828 -23.884 26.716 1.00 33.31 96 ALA A O 1
ATOM 633 N N . ALA A 1 97 ? 11.732 -21.998 25.499 1.00 32.97 97 ALA A N 1
ATOM 634 C CA . ALA A 1 97 ? 12.984 -21.462 26.007 1.00 32.97 97 ALA A CA 1
ATOM 635 C C . ALA A 1 97 ? 12.790 -21.041 27.470 1.00 32.97 97 ALA A C 1
ATOM 637 O O . ALA A 1 97 ? 11.871 -20.297 27.816 1.00 32.97 97 ALA A O 1
ATOM 638 N N . ALA A 1 98 ? 13.658 -21.581 28.318 1.00 32.72 98 ALA A N 1
ATOM 639 C CA . ALA A 1 98 ? 13.638 -21.463 29.760 1.00 32.72 98 ALA A CA 1
ATOM 640 C C . ALA A 1 98 ? 13.629 -20.005 30.246 1.00 32.72 98 ALA A C 1
ATOM 642 O O . ALA A 1 98 ? 14.476 -19.188 29.882 1.00 32.72 98 ALA A O 1
ATOM 643 N N . HIS A 1 99 ? 12.695 -19.723 31.153 1.00 31.62 99 HIS A N 1
ATOM 644 C CA . HIS A 1 99 ? 12.777 -18.619 32.096 1.00 31.62 99 HIS A CA 1
ATOM 645 C C . HIS A 1 99 ? 14.050 -18.739 32.943 1.00 31.62 99 HIS A C 1
ATOM 647 O O . HIS A 1 99 ? 14.246 -19.738 33.634 1.00 31.62 99 HIS A O 1
ATOM 653 N N . GLN A 1 100 ? 14.865 -17.683 32.960 1.00 33.38 100 GLN A N 1
ATOM 654 C CA . GLN A 1 100 ? 15.706 -17.376 34.114 1.00 33.38 100 GLN A CA 1
ATOM 655 C C . GLN A 1 10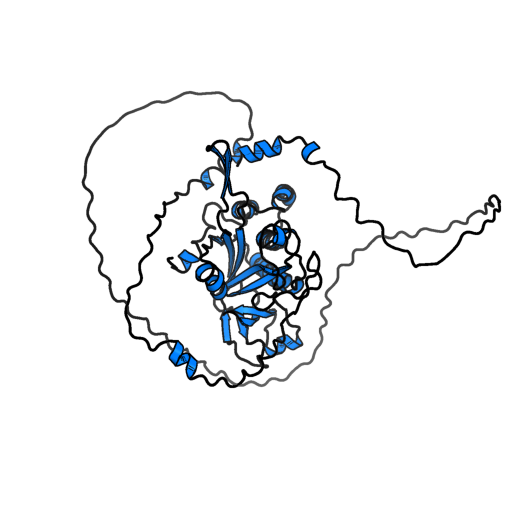0 ? 15.090 -16.199 34.886 1.00 33.38 100 GLN A C 1
ATOM 657 O O . GLN A 1 100 ? 14.700 -15.205 34.267 1.00 33.38 100 GLN A O 1
ATOM 662 N N . PRO A 1 101 ? 14.982 -16.291 36.223 1.00 32.38 101 PRO A N 1
ATOM 663 C CA . PRO A 1 101 ? 14.395 -15.247 37.049 1.00 32.38 101 PRO A CA 1
ATOM 664 C C . PRO A 1 101 ? 15.407 -14.114 37.233 1.00 32.38 101 PRO A C 1
ATOM 666 O O . PRO A 1 101 ? 16.488 -14.317 37.786 1.00 32.38 101 PRO A O 1
ATOM 669 N N . ARG A 1 102 ? 15.063 -12.902 36.789 1.00 31.53 102 ARG A N 1
ATOM 670 C CA . ARG A 1 102 ? 15.834 -11.702 37.129 1.00 31.53 102 ARG A CA 1
ATOM 671 C C . ARG A 1 102 ? 15.210 -11.049 38.358 1.00 31.53 102 ARG A C 1
ATOM 673 O O . ARG A 1 102 ? 14.022 -10.745 38.373 1.00 31.53 102 ARG A O 1
ATOM 680 N N . MET A 1 103 ? 16.036 -10.902 39.389 1.00 33.44 103 MET A N 1
ATOM 681 C CA . MET A 1 103 ? 15.679 -10.374 40.701 1.00 33.44 103 MET A CA 1
ATOM 682 C C . MET A 1 103 ? 15.137 -8.942 40.631 1.00 33.44 103 MET A C 1
ATOM 684 O O . MET A 1 103 ? 15.673 -8.096 39.915 1.00 33.44 103 MET A O 1
ATOM 688 N N . ALA A 1 104 ? 14.085 -8.697 41.409 1.00 35.34 104 ALA A N 1
ATOM 689 C CA . ALA A 1 104 ? 13.519 -7.383 41.672 1.00 35.34 104 ALA A CA 1
ATOM 690 C C . ALA A 1 104 ? 14.451 -6.553 42.575 1.00 35.34 104 ALA A C 1
ATOM 692 O O . ALA A 1 104 ? 14.989 -7.101 43.538 1.00 35.34 104 ALA A O 1
ATOM 693 N N . PRO A 1 105 ? 14.603 -5.240 42.341 1.00 40.97 105 PRO A N 1
ATOM 694 C CA . PRO A 1 105 ? 15.010 -4.323 43.391 1.00 40.97 105 PRO A CA 1
ATOM 695 C C . PRO A 1 105 ? 13.795 -3.856 44.211 1.00 40.97 105 PRO A C 1
ATOM 697 O O . PRO A 1 105 ? 12.712 -3.601 43.685 1.00 40.97 105 PRO A O 1
ATOM 700 N N . GLU A 1 106 ? 14.021 -3.781 45.521 1.00 36.47 106 GLU A N 1
ATOM 701 C CA . GLU A 1 106 ? 13.100 -3.401 46.593 1.00 36.47 106 GLU A CA 1
ATOM 702 C C . GLU A 1 106 ? 12.366 -2.060 46.379 1.00 36.47 106 GLU A C 1
ATOM 704 O O . GLU A 1 106 ? 12.937 -1.107 45.839 1.00 36.47 106 GLU A O 1
ATOM 709 N N . PRO A 1 107 ? 11.134 -1.920 46.905 1.00 37.53 107 PRO A N 1
ATOM 710 C CA . PRO A 1 107 ? 10.442 -0.641 46.976 1.00 37.53 107 PRO A CA 1
ATOM 711 C C . PRO A 1 107 ? 10.918 0.187 48.182 1.00 37.53 107 PRO A C 1
ATOM 713 O O . PRO A 1 107 ? 10.785 -0.226 49.335 1.00 37.53 107 PRO A O 1
ATOM 716 N N . LYS A 1 108 ? 11.399 1.413 47.936 1.00 37.75 108 LYS A N 1
ATOM 717 C CA . LYS A 1 108 ? 11.521 2.439 48.984 1.00 37.75 108 LYS A CA 1
ATOM 718 C C . LYS A 1 108 ? 10.148 3.053 49.263 1.00 37.75 108 LYS A C 1
ATOM 720 O O . LYS A 1 108 ? 9.529 3.641 48.379 1.00 37.75 108 LYS A O 1
ATOM 725 N N . ALA A 1 109 ? 9.693 2.906 50.504 1.00 39.12 109 ALA A N 1
ATOM 726 C CA . ALA A 1 109 ? 8.469 3.499 51.030 1.00 39.12 109 ALA A CA 1
ATOM 727 C C . ALA A 1 109 ? 8.540 5.044 51.100 1.00 39.12 109 ALA A C 1
ATOM 729 O O . ALA A 1 109 ? 9.628 5.600 51.280 1.00 39.12 109 ALA A O 1
ATOM 730 N N . PRO A 1 110 ? 7.393 5.744 51.003 1.00 43.09 110 PRO A N 1
ATOM 731 C CA . PRO A 1 110 ? 7.324 7.198 51.090 1.00 43.09 110 PRO A CA 1
ATOM 732 C C . PRO A 1 110 ? 7.249 7.696 52.541 1.00 43.09 110 PRO A C 1
ATOM 734 O O . PRO A 1 110 ? 6.588 7.106 53.397 1.00 43.09 110 PRO A O 1
ATOM 737 N N . ALA A 1 111 ? 7.898 8.833 52.795 1.00 38.53 111 ALA A N 1
ATOM 738 C CA . ALA A 1 111 ? 7.786 9.578 54.041 1.00 38.53 111 ALA A CA 1
ATOM 739 C C . ALA A 1 111 ? 6.474 10.378 54.091 1.00 38.53 111 ALA A C 1
ATOM 741 O O . ALA A 1 111 ? 6.079 11.037 53.130 1.00 38.53 111 ALA A O 1
ATOM 742 N N . ALA A 1 112 ? 5.822 10.316 55.249 1.00 36.59 112 ALA A N 1
ATOM 743 C CA . ALA A 1 112 ? 4.613 11.043 55.597 1.00 36.59 112 ALA A CA 1
ATOM 744 C C . ALA A 1 112 ? 4.900 12.481 56.066 1.00 36.59 112 ALA A C 1
ATOM 746 O O . ALA A 1 112 ? 5.915 12.738 56.707 1.00 36.59 112 ALA A O 1
ATOM 747 N N . SER A 1 113 ? 3.952 13.386 55.805 1.00 33.56 113 SER A N 1
ATOM 748 C CA . SER A 1 113 ? 3.508 14.550 56.611 1.00 33.56 113 SER A CA 1
ATOM 749 C C . SER A 1 113 ? 2.815 15.536 55.649 1.00 33.56 113 SER A C 1
ATOM 751 O O . SER A 1 113 ? 3.188 15.614 54.490 1.00 33.56 113 SER A O 1
ATOM 753 N N . SER A 1 114 ? 1.787 16.315 55.974 1.00 34.50 114 SER A N 1
ATOM 754 C CA . SER A 1 114 ? 1.029 16.541 57.199 1.00 34.50 114 SER A CA 1
ATOM 755 C C . SER A 1 114 ? -0.309 17.221 56.848 1.00 34.50 114 SER A C 1
ATOM 757 O O . SER A 1 114 ? -0.479 17.810 55.788 1.00 34.50 114 SER A O 1
ATOM 759 N N . ARG A 1 115 ? -1.238 17.074 57.794 1.00 34.41 115 ARG A N 1
ATOM 760 C CA . ARG A 1 115 ? -2.485 17.793 58.101 1.00 34.41 115 ARG A CA 1
ATOM 761 C C . ARG A 1 115 ? -2.834 19.111 57.380 1.00 34.41 115 ARG A C 1
ATOM 763 O O . ARG A 1 115 ? -2.040 20.040 57.327 1.00 34.41 115 ARG A O 1
ATOM 770 N N . GLY A 1 116 ? -4.149 19.251 57.181 1.00 30.58 116 GLY A N 1
ATOM 771 C CA . GLY A 1 116 ? -4.918 20.503 57.249 1.00 30.58 116 GLY A CA 1
ATOM 772 C C . GLY A 1 116 ? -5.841 20.685 56.047 1.00 30.58 116 GLY A C 1
ATOM 773 O O . GLY A 1 116 ? -5.470 20.323 54.947 1.00 30.58 116 GLY A O 1
ATOM 774 N N . ALA A 1 117 ? -7.045 21.236 56.115 1.00 33.34 117 ALA A N 1
ATOM 775 C CA . ALA A 1 117 ? -8.008 21.497 57.174 1.00 33.34 117 ALA A CA 1
ATOM 776 C C . ALA A 1 117 ? -9.369 21.700 56.468 1.00 33.34 117 ALA A C 1
ATOM 778 O O . ALA A 1 117 ? -9.421 22.028 55.284 1.00 33.34 117 ALA A O 1
ATOM 779 N N . LEU A 1 118 ? -10.459 21.478 57.201 1.00 37.28 118 LEU A N 1
ATOM 780 C CA . LEU A 1 118 ? -11.851 21.708 56.798 1.00 37.28 118 LEU A CA 1
ATOM 781 C C . LEU A 1 118 ? -12.116 23.157 56.350 1.00 37.28 118 LEU A C 1
ATOM 783 O O . LEU A 1 118 ? -11.539 24.087 56.908 1.00 37.28 118 LEU A O 1
ATOM 787 N N . GLY A 1 119 ? -13.076 23.347 55.434 1.00 29.47 119 GLY A N 1
ATOM 788 C CA . GLY A 1 119 ? -13.523 24.681 55.015 1.00 29.47 119 GLY A CA 1
ATOM 789 C C . GLY A 1 119 ? -14.726 24.716 54.061 1.00 29.47 119 GLY A C 1
ATOM 790 O O . GLY A 1 119 ? -14.568 25.000 52.886 1.00 29.47 119 GLY A O 1
ATOM 791 N N . ASN A 1 120 ? -15.903 24.383 54.594 1.00 33.50 120 ASN A N 1
ATOM 792 C CA . ASN A 1 120 ? -17.254 24.928 54.356 1.00 33.50 120 ASN A CA 1
ATOM 793 C C . ASN A 1 120 ? -17.651 25.761 53.102 1.00 33.50 120 ASN A C 1
ATOM 795 O O . ASN A 1 120 ? -17.055 26.783 52.797 1.00 33.50 120 ASN A O 1
ATOM 799 N N . LEU A 1 121 ? -18.857 25.402 52.613 1.00 32.66 121 LEU A N 1
ATOM 800 C CA . LEU A 1 121 ? -20.047 26.224 52.278 1.00 32.66 121 LEU A CA 1
ATOM 801 C C . LEU A 1 121 ? -19.980 27.327 51.205 1.00 32.66 121 LEU A C 1
ATOM 803 O O . LEU A 1 121 ? -19.220 28.281 51.299 1.00 32.66 121 LEU A O 1
ATOM 807 N N . GLY A 1 122 ? -20.979 27.312 50.312 1.00 28.12 122 GLY A N 1
ATOM 808 C CA . GLY A 1 122 ? -21.435 28.531 49.635 1.00 28.12 122 GLY A CA 1
ATOM 809 C C . GLY A 1 122 ? -22.344 28.295 48.435 1.00 28.12 122 GLY A C 1
ATOM 810 O O . GLY A 1 122 ? -21.871 28.094 47.326 1.00 28.12 122 GLY A O 1
ATOM 811 N N . ALA A 1 123 ? -23.654 28.335 48.666 1.00 34.88 123 ALA A N 1
ATOM 812 C CA . ALA A 1 123 ? -24.704 28.231 47.661 1.00 34.88 123 ALA A CA 1
ATOM 813 C C . ALA A 1 123 ? -24.923 29.533 46.863 1.00 34.88 123 ALA A C 1
ATOM 815 O O . ALA A 1 123 ? -24.774 30.625 47.401 1.00 34.88 123 ALA A O 1
ATOM 816 N N . GLY A 1 124 ? -25.449 29.375 45.641 1.00 30.41 124 GLY A N 1
ATOM 817 C CA . GLY A 1 124 ? -26.455 30.267 45.053 1.00 30.41 124 GLY A CA 1
ATOM 818 C C . GLY A 1 124 ? -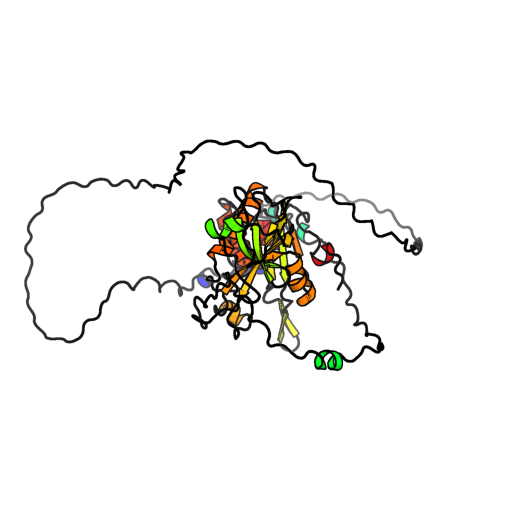25.959 31.398 44.148 1.00 30.41 124 GLY A C 1
ATOM 819 O O . GLY A 1 124 ? -25.230 32.272 44.588 1.00 30.41 124 GLY A O 1
ATOM 820 N N . ILE A 1 125 ? -26.453 31.419 42.903 1.00 34.59 125 ILE A N 1
ATOM 821 C CA . ILE A 1 125 ? -27.182 32.544 42.281 1.00 34.59 125 ILE A CA 1
ATOM 822 C C . ILE A 1 125 ? -27.913 32.013 41.035 1.00 34.59 125 ILE A C 1
ATOM 824 O O . ILE A 1 125 ? -27.413 31.169 40.293 1.00 34.59 125 ILE A O 1
ATOM 828 N N . ALA A 1 126 ? -29.143 32.490 40.859 1.00 35.72 126 ALA A N 1
ATOM 829 C CA . ALA A 1 126 ? -30.102 32.109 39.835 1.00 35.72 126 ALA A CA 1
ATOM 830 C C . ALA A 1 126 ? -30.152 33.104 38.655 1.00 35.72 126 ALA A C 1
ATOM 832 O O . ALA A 1 126 ? -29.888 34.285 38.852 1.00 35.72 126 ALA A O 1
ATOM 833 N N . ARG A 1 127 ? -30.669 32.612 37.508 1.00 33.53 127 ARG A N 1
ATOM 834 C CA . ARG A 1 127 ? -31.234 33.316 36.320 1.00 33.53 127 ARG A CA 1
ATOM 835 C C . ARG A 1 127 ? -30.235 34.151 35.495 1.00 33.53 127 ARG A C 1
ATOM 837 O O . ARG A 1 127 ? -29.508 34.964 36.030 1.00 33.53 127 ARG A O 1
ATOM 844 N N . THR A 1 128 ? -30.176 34.004 34.169 1.00 32.19 128 THR A N 1
ATOM 845 C CA . THR A 1 128 ? -31.244 34.366 33.215 1.00 32.19 128 THR A CA 1
ATOM 846 C C . THR A 1 128 ? -31.221 33.539 31.919 1.00 32.19 128 THR A C 1
ATOM 848 O O . THR A 1 128 ? -30.188 33.054 31.468 1.00 32.19 128 THR A O 1
ATOM 851 N N . GLN A 1 129 ? -32.405 33.388 31.317 1.00 36.91 129 GLN A N 1
ATOM 852 C CA . GLN A 1 129 ? -32.622 32.842 29.976 1.00 36.91 129 GLN A CA 1
ATOM 853 C C . GLN A 1 129 ? -32.301 33.901 28.904 1.00 36.91 129 GLN A C 1
ATOM 855 O O . GLN A 1 129 ? -32.712 35.052 29.029 1.00 36.91 129 GLN A O 1
ATOM 860 N N . GLY A 1 130 ? -31.611 33.480 27.842 1.00 33.62 130 GLY A N 1
ATOM 861 C CA . GLY A 1 130 ? -31.280 34.235 26.627 1.00 33.62 130 GLY A CA 1
ATOM 862 C C . GLY A 1 130 ? -30.760 33.269 25.548 1.00 33.62 130 GLY A C 1
ATOM 863 O O . GLY A 1 130 ? -30.411 32.141 25.888 1.00 33.62 130 GLY A O 1
ATOM 864 N N . PRO A 1 131 ? -30.795 33.631 24.255 1.00 36.72 131 PRO A N 1
ATOM 865 C CA . PRO A 1 131 ? -31.183 32.748 23.153 1.00 36.72 131 PRO A CA 1
ATOM 866 C C . PRO A 1 131 ? -30.205 31.597 22.889 1.00 36.72 131 PRO A C 1
ATOM 868 O O . PRO A 1 131 ? -28.992 31.744 23.012 1.00 36.72 131 PRO A O 1
ATOM 871 N N . ARG A 1 132 ? -30.770 30.451 22.480 1.00 40.16 132 ARG A N 1
ATOM 872 C CA . ARG A 1 132 ? -30.066 29.221 22.087 1.00 40.16 132 ARG A CA 1
ATOM 873 C C . ARG A 1 132 ? -29.032 29.516 20.994 1.00 40.16 132 ARG A C 1
ATOM 875 O O . ARG A 1 132 ? -29.360 29.544 19.812 1.00 40.16 132 ARG A O 1
ATOM 882 N N . SER A 1 133 ? -27.791 29.743 21.410 1.00 36.53 133 SER A N 1
ATOM 883 C CA . SER A 1 133 ? -26.615 29.801 20.549 1.00 36.53 133 SER A CA 1
ATOM 884 C C . SER A 1 133 ? -26.059 28.390 20.325 1.00 36.53 133 SER A C 1
ATOM 886 O O . SER A 1 133 ? -26.364 27.465 21.077 1.00 36.53 133 SER A O 1
ATOM 888 N N . LEU A 1 134 ? -25.250 28.239 19.273 1.00 37.16 134 LEU A N 1
ATOM 889 C CA . LEU A 1 134 ? -24.549 27.044 18.767 1.00 37.16 134 LEU A CA 1
ATOM 890 C C . LEU A 1 134 ? -23.631 26.287 19.776 1.00 37.16 134 LEU A C 1
ATOM 892 O O . LEU A 1 134 ? -22.656 25.648 19.388 1.00 37.16 134 LEU A O 1
ATOM 896 N N . GLY A 1 135 ? -23.911 26.323 21.079 1.00 36.06 135 GLY A N 1
ATOM 897 C CA . GLY A 1 135 ? -23.079 25.765 22.150 1.00 36.06 135 GLY A CA 1
ATOM 898 C C . GLY A 1 135 ? -23.104 24.240 22.308 1.00 36.06 135 GLY A C 1
ATOM 899 O O . GLY A 1 135 ? -22.387 23.717 23.155 1.00 36.06 135 GLY A O 1
ATOM 900 N N . THR A 1 136 ? -23.885 23.501 21.517 1.00 41.25 136 THR A N 1
ATOM 901 C CA . THR A 1 136 ? -24.047 22.044 21.700 1.00 41.25 136 THR A CA 1
ATOM 902 C C . THR A 1 136 ? -22.943 21.200 21.043 1.00 41.25 136 THR A C 1
ATOM 904 O O . THR A 1 136 ? -22.854 20.011 21.321 1.00 41.25 136 THR A O 1
ATOM 907 N N . LEU A 1 137 ? -22.065 21.788 20.218 1.00 40.38 137 LEU A N 1
ATOM 908 C CA . LEU A 1 137 ? -20.972 21.055 19.547 1.00 40.38 137 LEU A CA 1
ATOM 909 C C . LEU A 1 137 ? -19.612 21.137 20.262 1.00 40.38 137 LEU A C 1
ATOM 911 O O . LEU A 1 137 ? -18.711 20.361 19.959 1.00 40.38 137 LEU A O 1
ATOM 915 N N . MET A 1 138 ? -19.446 22.042 21.229 1.00 36.03 138 MET A N 1
ATOM 916 C CA . MET A 1 138 ? -18.163 22.248 21.920 1.00 36.03 138 MET A CA 1
ATOM 917 C C . MET A 1 138 ? -17.791 21.188 22.980 1.00 36.03 138 MET A C 1
ATOM 919 O O . MET A 1 138 ? -16.605 20.865 23.062 1.00 36.03 138 MET A O 1
ATOM 923 N N . PRO A 1 139 ? -18.721 20.581 23.750 1.00 41.62 139 PRO A N 1
ATOM 924 C CA . PRO A 1 139 ? -18.345 19.587 24.766 1.00 41.62 139 PRO A CA 1
ATOM 925 C C . PRO A 1 139 ? -17.798 18.272 24.184 1.00 41.62 139 PRO A C 1
ATOM 927 O O . PRO A 1 139 ? -17.061 17.562 24.861 1.00 41.62 139 PRO A O 1
ATOM 930 N N . LEU A 1 140 ? -18.122 17.959 22.922 1.00 45.50 140 LEU A N 1
ATOM 931 C CA . LEU A 1 140 ? -17.623 16.772 22.213 1.00 45.50 140 LEU A CA 1
ATOM 932 C C . LEU A 1 140 ? -16.166 16.920 21.737 1.00 45.50 140 LEU A C 1
ATOM 934 O O . LEU A 1 140 ? -15.485 15.919 21.544 1.00 45.50 140 LEU A O 1
ATOM 938 N N . LEU A 1 141 ? -15.665 18.152 21.583 1.00 39.12 141 LEU A N 1
ATOM 939 C CA . LEU A 1 141 ? -14.319 18.432 21.066 1.00 39.12 141 LEU A CA 1
ATOM 940 C C . LEU A 1 141 ? -13.272 18.642 22.173 1.00 39.12 141 LEU A C 1
ATOM 942 O O . LEU A 1 141 ? -12.085 18.411 21.943 1.00 39.12 141 LEU A O 1
ATOM 946 N N . SER A 1 142 ? -13.680 19.048 23.381 1.00 37.94 142 SER A N 1
ATOM 947 C CA . SER A 1 142 ? -12.755 19.297 24.499 1.00 37.94 142 SER A CA 1
ATOM 948 C C . SER A 1 142 ? -12.267 18.025 25.201 1.00 37.94 142 SER A C 1
ATOM 950 O O . SER A 1 142 ? -11.198 18.043 25.802 1.00 37.94 142 SER A O 1
ATOM 952 N N . GLY A 1 143 ? -13.001 16.911 25.100 1.00 40.28 143 GLY A N 1
ATOM 953 C CA . GLY A 1 143 ? -12.586 15.620 25.671 1.00 40.28 143 GLY A CA 1
ATOM 954 C C . GLY A 1 143 ? -11.446 14.926 24.911 1.00 40.28 143 GLY A C 1
ATOM 955 O O . GLY A 1 143 ? -10.797 14.043 25.458 1.00 40.28 143 GLY A O 1
ATOM 956 N N . PHE A 1 144 ? -11.172 15.340 23.669 1.00 43.81 144 PHE A N 1
ATOM 957 C CA . PHE A 1 144 ? -10.190 14.701 22.785 1.00 43.81 144 PHE A CA 1
ATOM 958 C C . PHE A 1 144 ? -8.727 15.075 23.103 1.00 43.81 144 PHE A C 1
ATOM 960 O O . PHE A 1 144 ? -7.817 14.317 22.783 1.00 43.81 144 PHE A O 1
ATOM 967 N N . TRP A 1 145 ? -8.483 16.219 23.754 1.00 37.78 145 TRP A N 1
ATOM 968 C CA . TRP A 1 145 ? -7.133 16.791 23.912 1.00 37.78 145 TRP A CA 1
ATOM 969 C C . TRP A 1 145 ? -6.494 16.609 25.299 1.00 37.78 145 TRP A C 1
ATOM 971 O O . TRP A 1 145 ? -5.344 16.993 25.483 1.00 37.78 145 TRP A O 1
ATOM 981 N N . ALA A 1 146 ? -7.182 16.011 26.276 1.00 34.38 146 ALA A N 1
ATOM 982 C CA . ALA A 1 146 ? -6.674 15.879 27.652 1.00 34.38 146 ALA A CA 1
ATOM 983 C C . ALA A 1 146 ? -5.823 14.611 27.911 1.00 34.38 146 ALA A C 1
ATOM 985 O O . ALA A 1 146 ? -5.635 14.208 29.058 1.00 34.38 146 ALA A O 1
ATOM 986 N N . GLY A 1 147 ? -5.299 13.966 26.864 1.00 30.59 147 GLY A N 1
ATOM 987 C CA . GLY A 1 147 ? -4.383 12.832 26.997 1.00 30.59 147 GLY A CA 1
ATOM 988 C C . GLY A 1 147 ? -2.975 13.297 27.373 1.00 30.59 147 GLY A C 1
ATOM 989 O O . GLY A 1 147 ? -2.260 13.825 26.527 1.00 30.59 147 GLY A O 1
ATOM 990 N N . ASN A 1 148 ? -2.597 13.106 28.638 1.00 32.44 148 ASN A N 1
ATOM 991 C CA . ASN A 1 148 ? -1.281 13.414 29.205 1.00 32.44 148 ASN A CA 1
ATOM 992 C C . ASN A 1 148 ? -0.123 12.923 28.315 1.00 32.44 148 ASN A C 1
ATOM 994 O O . ASN A 1 148 ? 0.098 11.720 28.179 1.00 32.44 148 ASN A O 1
ATOM 998 N N . ALA A 1 149 ? 0.645 13.861 27.759 1.00 29.89 149 ALA A N 1
ATOM 999 C CA . ALA A 1 149 ? 1.939 13.583 27.155 1.00 29.89 149 ALA A CA 1
ATOM 1000 C C . ALA A 1 149 ? 2.984 13.442 28.271 1.00 29.89 149 ALA A C 1
ATOM 1002 O O . ALA A 1 149 ? 3.274 14.399 28.990 1.00 29.89 149 ALA A O 1
ATOM 1003 N N . VAL A 1 150 ? 3.539 12.241 28.425 1.00 30.70 150 VAL A N 1
ATOM 1004 C CA . VAL A 1 150 ? 4.759 12.023 29.206 1.00 30.70 150 VAL A CA 1
ATOM 1005 C C . VAL A 1 150 ? 5.923 12.525 28.355 1.00 30.70 150 VAL A C 1
ATOM 1007 O O . VAL A 1 150 ? 6.100 12.080 27.222 1.00 30.70 150 VAL A O 1
ATOM 1010 N N . ALA A 1 151 ? 6.677 13.491 28.877 1.00 30.61 151 ALA A N 1
ATOM 1011 C CA . ALA A 1 151 ? 7.889 13.994 28.244 1.00 30.61 151 ALA A CA 1
ATOM 1012 C C . ALA A 1 151 ? 8.927 12.863 28.152 1.00 30.61 151 ALA A C 1
ATOM 1014 O O . ALA A 1 151 ? 9.309 12.294 29.173 1.00 30.61 151 ALA A O 1
ATOM 1015 N N . ALA A 1 152 ? 9.359 12.530 26.936 1.00 30.55 152 ALA A N 1
ATOM 1016 C CA . ALA A 1 152 ? 10.471 11.618 26.702 1.00 30.55 152 ALA A CA 1
ATOM 1017 C C . ALA A 1 152 ? 11.774 12.427 26.643 1.00 30.55 152 ALA A C 1
ATOM 1019 O O . ALA A 1 152 ? 11.929 13.309 25.797 1.00 30.55 152 ALA A O 1
ATOM 1020 N N . GLU A 1 153 ? 12.688 12.137 27.566 1.00 29.20 153 GLU A N 1
ATOM 1021 C CA . GLU A 1 153 ? 14.056 12.650 27.566 1.00 29.20 153 GLU A CA 1
ATOM 1022 C C . GLU A 1 153 ? 14.861 12.017 26.419 1.00 29.20 153 GLU A C 1
ATOM 1024 O O . GLU A 1 153 ? 14.758 10.822 26.141 1.00 29.20 153 GLU A O 1
ATOM 1029 N N . THR A 1 154 ? 15.667 12.828 25.738 1.00 29.75 154 THR A N 1
ATOM 1030 C CA . THR A 1 154 ? 16.639 12.395 24.724 1.00 29.75 154 THR A CA 1
ATOM 1031 C C . THR A 1 154 ? 17.811 11.647 25.371 1.00 29.75 154 THR A C 1
ATOM 1033 O O . THR A 1 154 ? 18.476 12.248 26.217 1.00 29.75 154 THR A O 1
ATOM 1036 N N . PRO A 1 155 ? 18.134 10.401 24.970 1.00 34.31 155 PRO A N 1
ATOM 1037 C CA . PRO A 1 155 ? 19.350 9.736 25.426 1.00 34.31 155 PRO A CA 1
ATOM 1038 C C . PRO A 1 155 ? 20.591 10.220 24.659 1.00 34.31 155 PRO A C 1
ATOM 1040 O O . PRO A 1 155 ? 20.557 10.437 23.445 1.00 34.31 155 PRO A O 1
ATOM 1043 N N . GLU A 1 156 ? 21.694 10.377 25.394 1.00 31.45 156 GLU A N 1
ATOM 1044 C CA . GLU A 1 156 ? 23.033 10.657 24.867 1.00 31.45 156 GLU A CA 1
ATOM 1045 C C . GLU A 1 156 ? 23.597 9.490 24.028 1.00 31.45 156 GLU A C 1
ATOM 1047 O O . GLU A 1 156 ? 23.260 8.326 24.267 1.00 31.45 156 GLU A O 1
ATOM 1052 N N . PRO A 1 157 ? 24.496 9.770 23.064 1.00 30.92 157 PRO A N 1
ATOM 1053 C CA . PRO A 1 157 ? 25.121 8.743 22.238 1.00 30.92 157 PRO A CA 1
ATOM 1054 C C . PRO A 1 157 ? 26.093 7.867 23.046 1.00 30.92 157 PRO A C 1
ATOM 1056 O O . PRO A 1 157 ? 27.091 8.339 23.588 1.00 30.92 157 PRO A O 1
ATOM 1059 N N . VAL A 1 158 ? 25.829 6.559 23.070 1.00 34.56 158 VAL A N 1
ATOM 1060 C CA . VAL A 1 158 ? 26.700 5.547 23.684 1.00 34.56 158 VAL A CA 1
ATOM 1061 C C . VAL A 1 158 ? 27.863 5.217 22.742 1.00 34.56 158 VAL A C 1
ATOM 1063 O O . VAL A 1 158 ? 27.663 4.769 21.614 1.00 34.56 158 VAL A O 1
ATOM 1066 N N . GLY A 1 159 ? 29.094 5.427 23.215 1.00 34.34 159 GLY A N 1
ATOM 1067 C CA . GLY A 1 159 ? 30.322 5.050 22.513 1.00 34.34 159 GLY A CA 1
ATOM 1068 C C . GLY A 1 159 ? 30.521 3.531 22.441 1.00 34.34 159 GLY A C 1
ATOM 1069 O O . GLY A 1 159 ? 30.318 2.815 23.420 1.00 34.34 159 GLY A O 1
ATOM 1070 N N . LEU A 1 160 ? 30.942 3.039 21.272 1.00 31.55 160 LEU A N 1
ATOM 1071 C CA . LEU A 1 160 ? 31.269 1.630 21.040 1.00 31.55 160 LEU A CA 1
ATOM 1072 C C . LEU A 1 160 ? 32.642 1.271 21.645 1.00 31.55 160 LEU A C 1
ATOM 1074 O O . LEU A 1 160 ? 33.604 2.013 21.432 1.00 31.55 160 LEU A O 1
ATOM 1078 N N . PRO A 1 161 ? 32.782 0.128 22.346 1.00 38.03 161 PRO A N 1
ATOM 1079 C CA . PRO A 1 161 ? 34.072 -0.327 22.845 1.00 38.03 161 PRO A CA 1
ATOM 1080 C C . PRO A 1 161 ? 34.948 -0.868 21.708 1.00 38.03 161 PRO A C 1
ATOM 1082 O O . PRO A 1 161 ? 34.519 -1.669 20.875 1.00 38.03 161 PRO A O 1
ATOM 1085 N N . ALA A 1 162 ? 36.206 -0.433 21.702 1.00 43.50 162 ALA A N 1
ATOM 1086 C CA . ALA A 1 162 ? 37.244 -0.930 20.815 1.00 43.50 162 ALA A CA 1
ATOM 1087 C C . ALA A 1 162 ? 37.732 -2.317 21.265 1.00 43.50 162 ALA A C 1
ATOM 1089 O O . ALA A 1 162 ? 38.061 -2.510 22.434 1.00 43.50 162 ALA A O 1
ATOM 1090 N N . GLY A 1 163 ? 37.849 -3.249 20.315 1.00 46.12 163 GLY A N 1
ATOM 1091 C CA . GLY A 1 163 ? 38.693 -4.437 20.456 1.00 46.12 163 GLY A CA 1
ATOM 1092 C C . GLY A 1 163 ? 37.975 -5.770 20.266 1.00 46.12 163 GLY A C 1
ATOM 1093 O O . GLY A 1 163 ? 37.436 -6.325 21.212 1.00 46.12 163 GLY A O 1
ATOM 1094 N N . THR A 1 164 ? 38.050 -6.327 19.055 1.00 43.31 164 THR A N 1
ATOM 1095 C CA . THR A 1 164 ? 38.250 -7.772 18.844 1.00 43.31 164 THR A CA 1
ATOM 1096 C C . THR A 1 164 ? 38.949 -7.985 17.500 1.00 43.31 164 THR A C 1
ATOM 1098 O O . THR A 1 164 ? 38.486 -7.496 16.469 1.00 43.31 164 THR A O 1
ATOM 1101 N N . ASP A 1 165 ? 40.067 -8.713 17.525 1.00 51.19 165 ASP A N 1
ATOM 1102 C CA . ASP A 1 165 ? 40.836 -9.153 16.358 1.00 51.19 165 ASP A CA 1
ATOM 1103 C C . ASP A 1 165 ? 39.989 -10.070 15.465 1.00 51.19 165 ASP A C 1
ATOM 1105 O O . ASP A 1 165 ? 39.951 -11.291 15.625 1.00 51.19 165 ASP A O 1
ATOM 1109 N N . ARG A 1 166 ? 39.267 -9.475 14.513 1.00 45.97 166 ARG A N 1
ATOM 1110 C CA . ARG A 1 166 ? 38.647 -10.197 13.399 1.00 45.97 166 ARG A CA 1
ATOM 1111 C C . ARG A 1 166 ? 39.555 -10.071 12.174 1.00 45.97 166 ARG A C 1
ATOM 1113 O O . ARG A 1 166 ? 40.023 -8.966 11.899 1.00 45.97 166 ARG A O 1
ATOM 1120 N N . PRO A 1 167 ? 39.791 -11.161 11.418 1.00 47.88 167 PRO A N 1
ATOM 1121 C CA . PRO A 1 167 ? 40.539 -11.087 10.166 1.00 47.88 167 PRO A CA 1
ATOM 1122 C C . PRO A 1 167 ? 39.917 -10.013 9.273 1.00 47.88 167 PRO A C 1
ATOM 1124 O O . PRO A 1 167 ? 38.687 -9.916 9.181 1.00 47.88 167 PRO A O 1
ATOM 1127 N N . SER A 1 168 ? 40.761 -9.171 8.671 1.00 50.16 168 SER A N 1
ATOM 1128 C CA . SER A 1 168 ? 40.290 -8.004 7.931 1.00 50.16 168 SER A CA 1
ATOM 1129 C C . SER A 1 168 ? 39.309 -8.447 6.844 1.00 50.16 168 SER A C 1
ATOM 1131 O O . SER A 1 168 ? 39.554 -9.404 6.105 1.00 50.16 168 SER A O 1
ATOM 1133 N N . LEU A 1 169 ? 38.178 -7.744 6.730 1.00 52.84 169 LEU A N 1
ATOM 1134 C CA . LEU A 1 169 ? 37.190 -7.962 5.663 1.00 52.84 169 LEU A CA 1
ATOM 1135 C C . LEU A 1 169 ? 37.844 -7.963 4.265 1.00 52.84 169 LEU A C 1
ATOM 1137 O O . LEU A 1 169 ? 37.362 -8.629 3.352 1.00 52.84 169 LEU A O 1
ATOM 1141 N N . LEU A 1 170 ? 38.995 -7.297 4.133 1.00 48.59 170 LEU A N 1
ATOM 1142 C CA . LEU A 1 170 ? 39.825 -7.247 2.933 1.00 48.59 170 LEU A CA 1
ATOM 1143 C C . LEU A 1 170 ? 40.480 -8.596 2.574 1.00 48.59 170 LEU A C 1
ATOM 1145 O O . LEU A 1 170 ? 40.571 -8.919 1.393 1.00 48.59 170 LEU A O 1
ATOM 1149 N N . GLN A 1 171 ? 40.871 -9.430 3.545 1.00 49.28 171 GLN A N 1
ATOM 1150 C CA . GLN A 1 171 ? 41.417 -10.772 3.266 1.00 49.28 171 GLN A CA 1
ATOM 1151 C C . GLN A 1 171 ? 40.336 -11.778 2.843 1.00 49.28 171 GLN A C 1
ATOM 1153 O O . GLN A 1 171 ? 40.604 -12.681 2.049 1.00 49.28 171 GLN A O 1
ATOM 1158 N N . LYS A 1 172 ? 39.095 -11.599 3.315 1.00 52.12 172 LYS A N 1
ATOM 1159 C CA . LYS A 1 172 ? 37.949 -12.426 2.899 1.00 52.12 172 LYS A CA 1
ATOM 1160 C C . LYS A 1 172 ? 37.441 -12.052 1.499 1.00 52.12 172 LYS A C 1
ATOM 1162 O O . LYS A 1 172 ? 36.936 -12.911 0.787 1.00 52.12 172 LYS A O 1
ATOM 1167 N N . ALA A 1 173 ? 37.632 -10.797 1.085 1.00 51.56 173 ALA A N 1
ATOM 1168 C CA . ALA A 1 173 ? 37.308 -10.325 -0.260 1.00 51.56 173 ALA A CA 1
ATOM 1169 C C . ALA A 1 173 ? 38.307 -10.810 -1.332 1.00 51.56 173 ALA A C 1
ATOM 1171 O O . ALA A 1 173 ? 37.916 -11.043 -2.470 1.00 51.56 173 ALA A O 1
ATOM 1172 N N . ALA A 1 174 ? 39.581 -11.016 -0.977 1.00 50.00 174 ALA A N 1
ATOM 1173 C CA . ALA A 1 174 ? 40.637 -11.385 -1.929 1.00 50.00 174 ALA A CA 1
ATOM 1174 C C . ALA A 1 174 ? 40.629 -12.864 -2.379 1.00 50.00 174 ALA A C 1
ATOM 1176 O O . ALA A 1 174 ? 41.354 -13.223 -3.302 1.00 50.00 174 ALA A O 1
ATOM 1177 N N . SER A 1 175 ? 39.828 -13.727 -1.745 1.00 46.94 175 SER A N 1
ATOM 1178 C CA . SER A 1 175 ? 39.777 -15.175 -2.024 1.00 46.94 175 SER A CA 1
ATOM 1179 C C . SER A 1 175 ? 38.524 -15.629 -2.783 1.00 46.94 175 SER A C 1
ATOM 1181 O O . SER A 1 175 ? 38.403 -16.807 -3.115 1.00 46.94 175 SER A O 1
ATOM 1183 N N . MET A 1 176 ? 37.613 -14.715 -3.132 1.00 43.53 176 MET A N 1
ATOM 1184 C CA . MET A 1 176 ? 36.506 -15.020 -4.040 1.00 43.53 176 MET A CA 1
ATOM 1185 C C . MET A 1 176 ? 36.951 -14.756 -5.477 1.00 43.53 176 MET A C 1
ATOM 1187 O O . MET A 1 176 ? 36.729 -13.681 -6.026 1.00 43.53 176 MET A O 1
ATOM 1191 N N . THR A 1 177 ? 37.602 -15.744 -6.094 1.00 45.81 177 THR A N 1
ATOM 1192 C CA . THR A 1 177 ? 37.751 -15.801 -7.552 1.00 45.81 177 THR A CA 1
ATOM 1193 C C . THR A 1 177 ? 36.343 -15.851 -8.145 1.00 45.81 177 THR A C 1
ATOM 1195 O O . THR A 1 177 ? 35.682 -16.887 -8.139 1.00 45.81 177 THR A O 1
ATOM 1198 N N . THR A 1 178 ? 35.837 -14.690 -8.556 1.00 49.84 178 THR A N 1
ATOM 1199 C CA . THR A 1 178 ? 34.483 -14.489 -9.067 1.00 49.84 178 THR A CA 1
ATOM 1200 C C . THR A 1 178 ? 34.326 -15.227 -10.387 1.00 49.84 178 THR A C 1
ATOM 1202 O O . THR A 1 178 ? 34.697 -14.714 -11.443 1.00 49.84 178 THR A O 1
ATOM 1205 N N . ALA A 1 179 ? 33.750 -16.429 -10.333 1.00 57.31 179 ALA A N 1
ATOM 1206 C CA . ALA A 1 179 ? 33.011 -16.947 -11.473 1.00 57.31 179 ALA A CA 1
ATOM 1207 C C . ALA A 1 179 ? 32.048 -15.843 -11.932 1.00 57.31 179 ALA A C 1
ATOM 1209 O O . ALA A 1 179 ? 31.416 -15.194 -11.091 1.00 57.31 179 ALA A O 1
ATOM 1210 N N . ALA A 1 180 ? 31.990 -15.586 -13.241 1.00 65.81 180 ALA A N 1
ATOM 1211 C CA . ALA A 1 180 ? 31.042 -14.627 -13.788 1.00 65.81 180 ALA A CA 1
ATOM 1212 C C . ALA A 1 180 ? 29.650 -14.960 -13.221 1.00 65.81 180 ALA A C 1
ATOM 1214 O O . ALA A 1 180 ? 29.261 -16.133 -13.272 1.00 65.81 180 ALA A O 1
ATOM 1215 N N . PRO A 1 181 ? 28.939 -13.992 -12.613 1.00 73.50 181 PRO A N 1
ATOM 1216 C CA . PRO A 1 181 ? 27.635 -14.265 -12.035 1.00 73.50 181 PRO A CA 1
ATOM 1217 C C . PRO A 1 181 ? 26.756 -14.856 -13.132 1.00 73.50 181 PRO A C 1
ATOM 1219 O O . PRO A 1 181 ? 26.704 -14.323 -14.244 1.00 73.50 181 PRO A O 1
ATOM 1222 N N . ALA A 1 182 ? 26.112 -15.986 -12.833 1.00 69.75 182 ALA A N 1
ATOM 1223 C CA . ALA A 1 182 ? 25.104 -16.540 -13.722 1.00 69.75 182 ALA A CA 1
ATOM 1224 C C . ALA A 1 182 ? 24.111 -15.418 -14.087 1.00 69.75 182 ALA A C 1
ATOM 1226 O O . ALA A 1 182 ? 23.823 -14.577 -13.225 1.00 69.75 182 ALA A O 1
ATOM 1227 N N . PRO A 1 183 ? 23.629 -15.355 -15.343 1.00 75.25 183 PRO A N 1
ATOM 1228 C CA . PRO A 1 183 ? 22.662 -14.341 -15.736 1.00 75.25 183 PRO A CA 1
ATOM 1229 C C . PRO A 1 183 ? 21.501 -14.359 -14.743 1.00 75.25 183 PRO A C 1
ATOM 1231 O O . PRO A 1 183 ? 21.015 -15.432 -14.378 1.00 75.25 183 PRO A O 1
ATOM 1234 N N . ALA A 1 184 ? 21.109 -13.174 -14.270 1.00 74.94 184 ALA A N 1
ATOM 1235 C CA . ALA A 1 184 ? 19.993 -13.061 -13.347 1.00 74.94 184 ALA A CA 1
ATOM 1236 C C . ALA A 1 184 ? 18.764 -13.739 -13.978 1.00 74.94 184 ALA A C 1
ATOM 1238 O O . ALA A 1 184 ? 18.533 -13.555 -15.181 1.00 74.94 184 ALA A O 1
ATOM 1239 N N . PRO A 1 185 ? 18.001 -14.532 -13.209 1.00 80.25 185 PRO A N 1
ATOM 1240 C CA . PRO A 1 185 ? 16.768 -15.119 -13.703 1.00 80.25 185 PRO A CA 1
ATOM 1241 C C . PRO A 1 185 ? 15.864 -14.046 -14.315 1.00 80.25 185 PRO A C 1
ATOM 1243 O O . PRO A 1 185 ? 15.804 -12.914 -13.828 1.00 80.25 185 PRO A O 1
ATOM 1246 N N . VAL A 1 186 ? 15.176 -14.390 -15.404 1.00 88.38 186 VAL A N 1
ATOM 1247 C CA . VAL A 1 186 ? 14.235 -13.469 -16.046 1.00 88.38 186 VAL A CA 1
ATOM 1248 C C . VAL A 1 186 ? 13.021 -13.306 -15.139 1.00 88.38 186 VAL A C 1
ATOM 1250 O O . VAL A 1 186 ? 12.265 -14.251 -14.928 1.00 88.38 186 VAL A O 1
ATOM 1253 N N . ASP A 1 187 ? 12.819 -12.093 -14.636 1.00 92.88 187 ASP A N 1
ATOM 1254 C CA . ASP A 1 187 ? 11.627 -11.732 -13.879 1.00 92.88 187 ASP A CA 1
ATOM 1255 C C . ASP A 1 187 ? 10.420 -11.605 -14.820 1.00 92.88 187 ASP A C 1
ATOM 1257 O O . ASP A 1 187 ? 10.287 -10.633 -15.566 1.00 92.88 187 ASP A O 1
ATOM 1261 N N . LEU A 1 188 ? 9.557 -12.623 -14.806 1.00 93.25 188 LEU A N 1
ATOM 1262 C CA . LEU A 1 188 ? 8.391 -12.726 -15.688 1.00 93.25 188 LEU A CA 1
ATOM 1263 C C . LEU A 1 188 ? 7.313 -11.671 -15.410 1.00 93.25 188 LEU A C 1
ATOM 1265 O O . LEU A 1 188 ? 6.465 -11.447 -16.272 1.00 93.25 188 LEU A O 1
ATOM 1269 N N . TYR A 1 189 ? 7.331 -11.049 -14.230 1.00 96.25 189 TYR A N 1
ATOM 1270 C CA . TYR A 1 189 ? 6.287 -10.125 -13.785 1.00 96.25 189 TYR A CA 1
ATOM 1271 C C . TYR A 1 189 ? 6.806 -8.701 -13.566 1.00 96.25 189 TYR A C 1
ATOM 1273 O O . TYR A 1 189 ? 6.106 -7.887 -12.966 1.00 96.25 189 TYR A O 1
ATOM 1281 N N . ASP A 1 190 ? 8.009 -8.379 -14.049 1.00 96.56 190 ASP A N 1
ATOM 1282 C CA . ASP A 1 190 ? 8.510 -7.004 -14.074 1.00 96.56 190 ASP A CA 1
ATOM 1283 C C . ASP A 1 190 ? 7.685 -6.157 -15.065 1.00 96.56 190 ASP A C 1
ATOM 1285 O O . ASP A 1 190 ? 7.764 -6.393 -16.276 1.00 96.56 190 ASP A O 1
ATOM 1289 N N . PRO A 1 191 ? 6.900 -5.165 -14.591 1.00 94.38 191 PRO A N 1
ATOM 1290 C CA . PRO A 1 191 ? 5.964 -4.442 -15.448 1.00 94.38 191 PRO A CA 1
ATOM 1291 C C . PRO A 1 191 ? 6.648 -3.508 -16.456 1.00 94.38 191 PRO A C 1
ATOM 1293 O O . PRO A 1 191 ? 6.002 -3.085 -17.411 1.00 94.38 191 PRO A O 1
ATOM 1296 N N . LYS A 1 192 ? 7.930 -3.163 -16.247 1.00 96.19 192 LYS A N 1
ATOM 1297 C CA . LYS A 1 192 ? 8.715 -2.219 -17.073 1.00 96.19 192 LYS A CA 1
ATOM 1298 C C . LYS A 1 192 ? 7.916 -0.985 -17.547 1.00 96.19 192 LYS A C 1
ATOM 1300 O O . LYS A 1 192 ? 7.921 -0.682 -18.745 1.00 96.19 192 LYS A O 1
ATOM 1305 N N . PRO A 1 193 ? 7.212 -0.271 -16.649 1.00 97.06 193 PRO A N 1
ATOM 1306 C CA . PRO A 1 193 ? 6.342 0.811 -17.052 1.00 97.06 193 PRO A CA 1
ATOM 1307 C C . PRO A 1 193 ? 7.163 2.046 -17.429 1.00 97.06 193 PRO A C 1
ATOM 1309 O O . PRO A 1 193 ? 8.283 2.267 -16.952 1.00 97.06 193 PRO A O 1
ATOM 1312 N N . LEU A 1 194 ? 6.571 2.869 -18.286 1.00 98.12 194 LEU A N 1
ATOM 1313 C CA . LEU A 1 194 ? 7.087 4.182 -18.645 1.00 98.12 194 LEU A CA 1
ATOM 1314 C C . LEU A 1 194 ? 6.266 5.250 -17.927 1.00 98.12 194 LEU A C 1
ATOM 1316 O O . LEU A 1 194 ? 5.078 5.056 -17.675 1.00 98.12 194 LEU A O 1
ATOM 1320 N N . MET A 1 195 ? 6.892 6.383 -17.622 1.00 98.06 195 MET A N 1
ATOM 1321 C CA . MET A 1 195 ? 6.194 7.547 -17.082 1.00 98.06 195 MET A CA 1
ATOM 1322 C C . MET A 1 195 ? 5.025 7.940 -18.004 1.00 98.06 195 MET A C 1
ATOM 1324 O O . MET A 1 195 ? 5.268 8.227 -19.179 1.00 98.06 195 MET A O 1
ATOM 1328 N N . PRO A 1 196 ? 3.782 7.986 -17.494 1.00 97.12 196 PRO A N 1
ATOM 1329 C CA . PRO A 1 196 ? 2.586 8.150 -18.321 1.00 97.12 196 PRO A CA 1
ATOM 1330 C C . PRO A 1 196 ? 2.331 9.602 -18.744 1.00 97.12 196 PRO A C 1
ATOM 1332 O O . PRO A 1 196 ? 1.589 9.844 -19.688 1.00 97.12 196 PRO A O 1
ATOM 1335 N N . SER A 1 197 ? 2.889 10.579 -18.023 1.00 96.12 197 SER A N 1
ATOM 1336 C CA . SER A 1 197 ? 2.759 12.009 -18.327 1.00 96.12 197 SER A CA 1
ATOM 1337 C C . SER A 1 197 ? 3.795 12.836 -17.556 1.00 96.12 197 SER A C 1
ATOM 1339 O O . SER A 1 197 ? 4.514 12.311 -16.702 1.00 96.12 197 SER A O 1
ATOM 1341 N N . GLY A 1 198 ? 3.851 14.141 -17.838 1.00 94.44 198 GLY A N 1
ATOM 1342 C CA . GLY A 1 198 ? 4.663 15.110 -17.099 1.00 94.44 198 GLY A CA 1
ATOM 1343 C C . GLY A 1 198 ? 6.061 15.332 -17.694 1.00 94.44 198 GLY A C 1
ATOM 1344 O O . GLY A 1 198 ? 6.354 14.879 -18.798 1.00 94.44 198 GLY A O 1
ATOM 1345 N N . PRO A 1 199 ? 6.960 16.037 -16.981 1.00 95.25 199 PRO A N 1
ATOM 1346 C CA . PRO A 1 199 ? 8.281 16.411 -17.503 1.00 95.25 199 PRO A CA 1
ATOM 1347 C C . PRO A 1 199 ? 9.194 15.231 -17.863 1.00 95.25 199 PRO A C 1
ATOM 1349 O O . PRO A 1 199 ? 10.193 15.416 -18.555 1.00 95.25 199 PRO A O 1
ATOM 1352 N N . LEU A 1 200 ? 8.881 14.038 -17.353 1.00 96.50 200 LEU A N 1
ATOM 1353 C CA . LEU A 1 200 ? 9.652 12.812 -17.548 1.00 96.50 200 LEU A CA 1
ATOM 1354 C C . LEU A 1 200 ? 8.873 11.749 -18.339 1.00 96.50 200 LEU A C 1
ATOM 1356 O O . LEU A 1 200 ? 9.244 10.582 -18.277 1.00 96.50 200 LEU A O 1
ATOM 1360 N N . GLU A 1 201 ? 7.809 12.127 -19.055 1.00 97.81 201 GLU A N 1
ATOM 1361 C CA . GLU A 1 201 ? 6.994 11.216 -19.872 1.00 97.81 201 GLU A CA 1
ATOM 1362 C C . GLU A 1 201 ? 7.850 10.317 -20.784 1.00 97.81 201 GLU A C 1
ATOM 1364 O O . GLU A 1 201 ? 8.859 10.743 -21.354 1.00 97.81 201 GLU A O 1
ATOM 1369 N N . GLY A 1 202 ? 7.463 9.044 -20.890 1.00 97.81 202 GLY A N 1
ATOM 1370 C CA . GLY A 1 202 ? 8.151 8.041 -21.704 1.00 97.81 202 GLY A CA 1
ATOM 1371 C C . GLY A 1 202 ? 9.438 7.478 -21.092 1.00 97.81 202 GLY A C 1
ATOM 1372 O O . GLY A 1 202 ? 10.018 6.549 -21.654 1.00 97.81 202 GLY A O 1
ATOM 1373 N N . GLN A 1 203 ? 9.900 7.986 -19.946 1.00 98.12 203 GLN A N 1
ATOM 1374 C CA . GLN A 1 203 ? 11.094 7.454 -19.288 1.00 98.12 203 GLN A CA 1
ATOM 1375 C C . GLN A 1 203 ? 10.790 6.190 -18.471 1.00 98.12 203 GLN A C 1
ATOM 1377 O O . GLN A 1 203 ? 9.733 6.126 -17.841 1.00 98.12 203 GLN A O 1
ATOM 1382 N N . PRO A 1 204 ? 11.714 5.209 -18.413 1.00 98.19 204 PRO A N 1
ATOM 1383 C CA . PRO A 1 204 ? 11.532 4.011 -17.599 1.00 98.19 204 PRO A CA 1
ATOM 1384 C C . PRO A 1 204 ? 11.431 4.336 -16.108 1.00 98.19 204 PRO A C 1
ATOM 1386 O O . PRO A 1 204 ? 12.281 5.045 -15.561 1.00 98.19 204 PRO A O 1
ATOM 1389 N N . ILE A 1 205 ? 10.418 3.781 -15.448 1.00 98.00 205 ILE A N 1
ATOM 1390 C CA . ILE A 1 205 ? 10.246 3.880 -13.996 1.00 98.00 205 ILE A CA 1
ATOM 1391 C C . ILE A 1 205 ? 11.076 2.784 -13.311 1.00 98.00 205 ILE A C 1
ATOM 1393 O O . ILE A 1 205 ? 11.177 1.666 -13.815 1.00 98.00 205 ILE A O 1
ATOM 1397 N N . LEU A 1 206 ? 11.673 3.090 -12.154 1.00 97.50 206 LEU A N 1
ATOM 1398 C CA . LEU A 1 206 ? 12.394 2.098 -11.352 1.00 97.50 206 LEU A CA 1
ATOM 1399 C C . LEU A 1 206 ? 11.428 1.116 -10.670 1.00 97.50 206 LEU A C 1
ATOM 1401 O O . LEU A 1 206 ? 10.658 1.510 -9.800 1.00 97.50 206 LEU A O 1
ATOM 1405 N N . THR A 1 207 ? 11.497 -0.164 -11.034 1.00 97.19 207 THR A N 1
ATOM 1406 C CA . THR A 1 207 ? 10.629 -1.239 -10.509 1.00 97.19 207 THR A CA 1
ATOM 1407 C C . THR A 1 207 ? 11.370 -2.250 -9.632 1.00 97.19 207 THR A C 1
ATOM 1409 O O . THR A 1 207 ? 10.821 -3.293 -9.285 1.00 97.19 207 THR A O 1
ATOM 1412 N N . ASP A 1 208 ? 12.620 -1.982 -9.267 1.00 95.94 208 ASP A N 1
ATOM 1413 C CA . ASP A 1 208 ? 13.486 -2.897 -8.516 1.00 95.94 208 ASP A CA 1
ATOM 1414 C C . ASP A 1 208 ? 13.021 -3.124 -7.071 1.00 95.94 208 ASP A C 1
ATOM 1416 O O . ASP A 1 208 ? 13.133 -4.233 -6.557 1.00 95.94 208 ASP A O 1
ATOM 1420 N N . ALA A 1 209 ? 12.467 -2.093 -6.430 1.00 95.62 209 ALA A N 1
ATOM 1421 C CA . ALA A 1 209 ? 12.031 -2.157 -5.033 1.00 95.62 209 ALA A CA 1
ATOM 1422 C C . ALA A 1 209 ? 10.517 -1.979 -4.838 1.00 95.62 209 ALA A C 1
ATOM 1424 O O . ALA A 1 209 ? 9.981 -2.277 -3.768 1.00 95.62 209 ALA A O 1
ATOM 1425 N N . ARG A 1 210 ? 9.809 -1.440 -5.838 1.00 96.81 210 ARG A N 1
ATOM 1426 C CA . ARG A 1 210 ? 8.403 -1.036 -5.705 1.00 96.81 210 ARG A CA 1
ATOM 1427 C C . ARG A 1 210 ? 7.630 -1.364 -6.973 1.00 96.81 210 ARG A C 1
ATOM 1429 O O . ARG A 1 210 ? 7.980 -0.890 -8.049 1.00 96.81 210 ARG A O 1
ATOM 1436 N N . ARG A 1 211 ? 6.570 -2.156 -6.822 1.00 97.94 211 ARG A N 1
ATOM 1437 C CA . ARG A 1 211 ? 5.678 -2.574 -7.904 1.00 97.94 211 ARG A CA 1
ATOM 1438 C C . ARG A 1 211 ? 4.241 -2.647 -7.410 1.00 97.94 211 ARG A C 1
ATOM 1440 O O . ARG A 1 211 ? 3.998 -2.924 -6.234 1.00 97.94 211 ARG A O 1
ATOM 1447 N N . SER A 1 212 ? 3.319 -2.411 -8.331 1.00 98.12 212 SER A N 1
ATOM 1448 C CA . SER A 1 212 ? 1.913 -2.756 -8.163 1.00 98.12 212 SER A CA 1
ATOM 1449 C C . SER A 1 212 ? 1.715 -4.267 -8.289 1.00 98.12 212 SER A C 1
ATOM 1451 O O . SER A 1 212 ? 2.496 -4.940 -8.967 1.00 98.12 212 SER A O 1
ATOM 1453 N N . LEU A 1 213 ? 0.668 -4.804 -7.660 1.00 98.50 213 LEU A N 1
ATOM 1454 C CA . LEU A 1 213 ? 0.278 -6.196 -7.855 1.00 98.50 213 LEU A CA 1
ATOM 1455 C C . LEU A 1 213 ? -0.074 -6.461 -9.321 1.00 98.50 213 LEU A C 1
ATOM 1457 O O . LEU A 1 213 ? -0.544 -5.590 -10.051 1.00 98.50 213 LEU A O 1
ATOM 1461 N N . THR A 1 214 ? 0.110 -7.700 -9.757 1.00 98.38 214 THR A N 1
ATOM 1462 C CA . THR A 1 214 ? -0.360 -8.154 -11.070 1.00 98.38 214 THR A CA 1
ATOM 1463 C C . THR A 1 214 ? -1.228 -9.382 -10.880 1.00 98.38 214 THR A C 1
ATOM 1465 O O . THR A 1 214 ? -0.699 -10.462 -10.630 1.00 98.38 214 THR A O 1
ATOM 1468 N N . ILE A 1 215 ? -2.553 -9.217 -10.954 1.00 98.50 215 ILE A N 1
ATOM 1469 C CA . ILE A 1 215 ? -3.490 -10.341 -10.863 1.00 98.50 215 ILE A CA 1
ATOM 1470 C C . ILE A 1 215 ? -3.234 -11.270 -12.049 1.00 98.50 215 ILE A C 1
ATOM 1472 O O . ILE A 1 215 ? -3.190 -10.836 -13.200 1.00 98.50 215 ILE A O 1
ATOM 1476 N N . LEU A 1 216 ? -3.020 -12.548 -11.747 1.00 98.00 216 LEU A N 1
ATOM 1477 C CA . LEU A 1 216 ? -2.756 -13.564 -12.753 1.00 98.00 216 LEU A CA 1
ATOM 1478 C C . LEU A 1 216 ? -4.069 -14.003 -13.404 1.00 98.00 216 LEU A C 1
ATOM 1480 O O . LEU A 1 216 ? -5.081 -14.182 -12.723 1.00 98.00 216 LEU A O 1
ATOM 1484 N N . ASP A 1 217 ? -4.041 -14.223 -14.719 1.00 97.62 217 ASP A N 1
ATOM 1485 C CA . ASP A 1 217 ? -5.157 -14.869 -15.405 1.00 97.62 217 ASP A CA 1
ATOM 1486 C C . ASP A 1 217 ? -5.345 -16.320 -14.924 1.00 97.62 217 ASP A C 1
ATOM 1488 O O . ASP A 1 217 ? -4.489 -16.900 -14.249 1.00 97.62 217 ASP A O 1
ATOM 1492 N N . ALA A 1 218 ? -6.474 -16.936 -15.280 1.00 96.75 218 ALA A N 1
ATOM 1493 C CA . ALA A 1 218 ? -6.801 -18.287 -14.828 1.00 96.75 218 ALA A CA 1
ATOM 1494 C C . ALA A 1 218 ? -5.737 -19.335 -15.216 1.00 96.75 218 ALA A C 1
ATOM 1496 O O . ALA A 1 218 ? -5.500 -20.275 -14.456 1.00 96.75 218 ALA A O 1
ATOM 1497 N N . ALA A 1 219 ? -5.077 -19.180 -16.369 1.00 95.88 219 ALA A N 1
ATOM 1498 C CA . ALA A 1 219 ? -4.079 -20.133 -16.849 1.00 95.88 219 ALA A CA 1
ATOM 1499 C C . ALA A 1 219 ? -2.758 -20.015 -16.072 1.00 95.88 219 ALA A C 1
ATOM 1501 O O . ALA A 1 219 ? -2.165 -21.029 -15.694 1.00 95.88 219 ALA A O 1
ATOM 1502 N N . ALA A 1 220 ? -2.308 -18.792 -15.795 1.00 95.75 220 ALA A N 1
ATOM 1503 C CA . ALA A 1 220 ? -1.140 -18.524 -14.965 1.00 95.75 220 ALA A CA 1
ATOM 1504 C C . ALA A 1 220 ? -1.403 -18.882 -13.492 1.00 95.75 220 ALA A C 1
ATOM 1506 O O . ALA A 1 220 ? -0.569 -19.533 -12.858 1.00 95.75 220 ALA A O 1
ATOM 1507 N N . ALA A 1 221 ? -2.585 -18.539 -12.969 1.00 96.88 221 ALA A N 1
ATOM 1508 C CA . ALA A 1 221 ? -2.995 -18.825 -11.597 1.00 96.88 221 ALA A CA 1
ATOM 1509 C C . ALA A 1 221 ? -3.134 -20.331 -11.316 1.00 96.88 221 ALA A C 1
ATOM 1511 O O . ALA A 1 221 ? -2.813 -20.768 -10.211 1.00 96.88 221 ALA A O 1
ATOM 1512 N N . ALA A 1 222 ? -3.542 -21.146 -12.301 1.00 96.00 222 ALA A N 1
ATOM 1513 C CA . ALA A 1 222 ? -3.741 -22.593 -12.140 1.00 96.00 222 ALA A CA 1
ATOM 1514 C C . ALA A 1 222 ? -2.512 -23.336 -11.582 1.00 96.00 222 ALA A C 1
ATOM 1516 O O . ALA A 1 222 ? -2.659 -24.348 -10.897 1.00 96.00 222 ALA A O 1
ATOM 1517 N N . ARG A 1 223 ? -1.298 -22.813 -11.809 1.00 95.75 223 ARG A N 1
ATOM 1518 C CA . ARG A 1 223 ? -0.038 -23.374 -11.284 1.00 95.75 223 ARG A CA 1
ATOM 1519 C C . ARG A 1 223 ? 0.024 -23.393 -9.753 1.00 95.75 223 ARG A C 1
ATOM 1521 O O . ARG A 1 223 ? 0.718 -24.235 -9.189 1.00 95.75 223 ARG A O 1
ATOM 1528 N N . TYR A 1 224 ? -0.723 -22.499 -9.108 1.00 96.06 224 TYR A N 1
ATOM 1529 C CA . TYR A 1 224 ? -0.778 -22.314 -7.656 1.00 96.06 224 TYR A CA 1
ATOM 1530 C C . TYR A 1 224 ? -2.026 -22.946 -7.018 1.00 96.06 224 TYR A C 1
ATOM 1532 O O . TYR A 1 224 ? -2.271 -22.742 -5.827 1.00 96.06 224 TYR A O 1
ATOM 1540 N N . ALA A 1 225 ? -2.810 -23.693 -7.812 1.00 96.31 225 ALA A N 1
ATOM 1541 C CA . ALA A 1 225 ? -4.034 -24.385 -7.409 1.00 96.31 225 ALA A CA 1
ATOM 1542 C C . ALA A 1 225 ? -4.957 -23.527 -6.508 1.00 96.31 225 ALA A C 1
ATOM 1544 O O . ALA A 1 225 ? -5.229 -23.921 -5.367 1.00 96.31 225 ALA A O 1
ATOM 1545 N N . PRO A 1 226 ? -5.403 -22.340 -6.974 1.00 97.06 226 PRO A N 1
ATOM 1546 C CA . PRO A 1 226 ? -6.274 -21.480 -6.185 1.00 97.06 226 PRO A CA 1
ATOM 1547 C C . PRO A 1 226 ? -7.596 -22.172 -5.869 1.00 97.06 226 PRO A C 1
ATOM 1549 O O . PRO A 1 226 ? -8.193 -22.833 -6.723 1.00 97.06 226 PRO A O 1
ATOM 1552 N N . ARG A 1 227 ? -8.058 -22.008 -4.629 1.00 96.94 227 ARG A N 1
ATOM 1553 C CA . ARG A 1 227 ? -9.403 -22.414 -4.213 1.00 96.94 227 ARG A CA 1
ATOM 1554 C C . ARG A 1 227 ? -10.429 -21.415 -4.741 1.00 96.94 227 ARG A C 1
ATOM 1556 O O . ARG A 1 227 ? -10.098 -20.312 -5.174 1.00 96.94 227 ARG A O 1
ATOM 1563 N N . GLU A 1 228 ? -11.698 -21.802 -4.687 1.00 96.94 228 GLU A N 1
ATOM 1564 C CA . GLU A 1 228 ? -12.790 -20.941 -5.130 1.00 96.94 228 GLU A CA 1
ATOM 1565 C C . GLU A 1 228 ? -12.781 -19.591 -4.392 1.00 96.94 228 GLU A C 1
ATOM 1567 O O . GLU A 1 228 ? -12.826 -19.527 -3.163 1.00 96.94 228 GLU A O 1
ATOM 1572 N N . GLY A 1 229 ? -12.732 -18.508 -5.171 1.00 96.56 229 GLY A N 1
ATOM 1573 C CA . GLY A 1 229 ? -12.721 -17.135 -4.673 1.00 96.56 229 GLY A CA 1
ATOM 1574 C C . GLY A 1 229 ? -11.368 -16.622 -4.176 1.00 96.56 229 GLY A C 1
ATOM 1575 O O . GLY A 1 229 ? -11.303 -15.467 -3.762 1.00 96.56 229 GLY A O 1
ATOM 1576 N N . GLU A 1 230 ? -10.302 -17.426 -4.219 1.00 98.12 230 GLU A N 1
ATOM 1577 C CA . GLU A 1 230 ? -8.944 -16.930 -3.974 1.00 98.12 230 GLU A CA 1
ATOM 1578 C C . GLU A 1 230 ? -8.442 -16.107 -5.165 1.00 98.12 230 GLU A C 1
ATOM 1580 O O . GLU A 1 230 ? -8.724 -16.417 -6.325 1.00 98.12 230 GLU A O 1
ATOM 1585 N N . VAL A 1 231 ? -7.659 -15.067 -4.876 1.00 98.44 231 VAL A N 1
ATOM 1586 C CA . VAL A 1 231 ? -6.991 -14.248 -5.897 1.00 98.44 231 VAL A CA 1
ATOM 1587 C C . VAL A 1 231 ? -5.509 -14.586 -5.898 1.00 98.44 231 VAL A C 1
ATOM 1589 O O . VAL A 1 231 ? -4.884 -14.623 -4.843 1.00 98.44 231 VAL A O 1
ATOM 1592 N N . VAL A 1 232 ? -4.927 -14.807 -7.074 1.00 98.38 232 VAL A N 1
ATOM 1593 C CA . VAL A 1 232 ? -3.480 -15.005 -7.225 1.00 98.38 232 VAL A CA 1
ATOM 1594 C C . VAL A 1 232 ? -2.894 -13.785 -7.918 1.00 98.38 232 VAL A C 1
ATOM 1596 O O . VAL A 1 232 ? -3.345 -13.429 -9.006 1.00 98.38 232 VAL A O 1
ATOM 1599 N N . ALA A 1 233 ? -1.895 -13.146 -7.313 1.00 98.50 233 ALA A N 1
ATOM 1600 C CA . ALA A 1 233 ? -1.221 -12.001 -7.916 1.00 98.50 233 ALA A CA 1
ATOM 1601 C C . ALA A 1 233 ? 0.296 -12.041 -7.706 1.00 98.50 233 ALA A C 1
ATOM 1603 O O . ALA A 1 233 ? 0.774 -12.443 -6.649 1.00 98.50 233 ALA A O 1
ATOM 1604 N N . ALA A 1 234 ? 1.053 -11.601 -8.708 1.00 98.50 234 ALA A N 1
ATOM 1605 C CA . ALA A 1 234 ? 2.494 -11.385 -8.616 1.00 98.50 234 ALA A CA 1
ATOM 1606 C C . ALA A 1 234 ? 2.833 -10.029 -7.976 1.00 98.50 234 ALA A C 1
ATOM 1608 O O . ALA A 1 234 ? 1.945 -9.206 -7.740 1.00 98.50 234 ALA A O 1
ATOM 1609 N N . ASN A 1 235 ? 4.130 -9.789 -7.752 1.00 98.44 235 ASN A N 1
ATOM 1610 C CA . ASN A 1 235 ? 4.686 -8.539 -7.231 1.00 98.44 235 ASN A CA 1
ATOM 1611 C C . ASN A 1 235 ? 4.334 -8.206 -5.765 1.00 98.44 235 ASN A C 1
ATOM 1613 O O . ASN 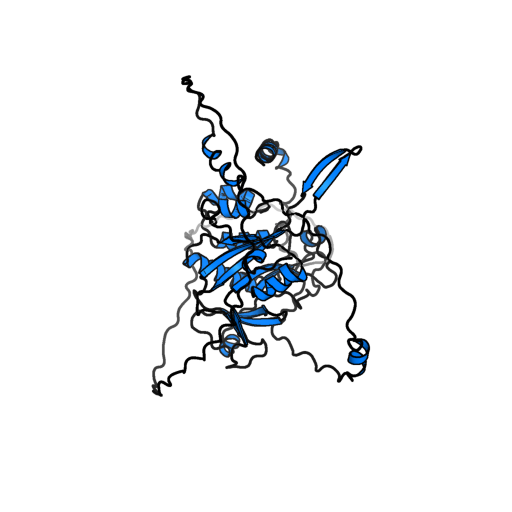A 1 235 ? 4.451 -7.054 -5.346 1.00 98.44 235 ASN A O 1
ATOM 1617 N N . PHE A 1 236 ? 3.976 -9.202 -4.947 1.00 98.62 236 PHE A N 1
ATOM 1618 C CA . PHE A 1 236 ? 3.890 -9.021 -3.494 1.00 98.62 236 PHE A CA 1
ATOM 1619 C C . PHE A 1 236 ? 5.298 -8.889 -2.892 1.00 98.62 236 PHE A C 1
ATOM 1621 O O . PHE A 1 236 ? 6.142 -9.757 -3.117 1.00 98.62 236 PHE A O 1
ATOM 1628 N N . SER A 1 237 ? 5.571 -7.834 -2.121 1.00 98.56 237 SER A N 1
ATOM 1629 C CA . SER A 1 237 ? 6.911 -7.573 -1.567 1.00 98.56 237 SER A CA 1
ATOM 1630 C C . SER A 1 237 ? 7.131 -8.250 -0.210 1.00 98.56 237 SER A C 1
ATOM 1632 O O . SER A 1 237 ? 6.396 -8.020 0.755 1.00 98.56 237 SER A O 1
ATOM 1634 N N . HIS A 1 238 ? 8.178 -9.066 -0.109 1.00 98.44 238 HIS A N 1
ATOM 1635 C CA . HIS A 1 238 ? 8.630 -9.662 1.147 1.00 98.44 238 HIS A CA 1
ATOM 1636 C C . HIS A 1 238 ? 10.124 -9.987 1.077 1.00 98.44 238 HIS A C 1
ATOM 1638 O O . HIS A 1 238 ? 10.599 -10.537 0.083 1.00 98.44 238 HIS A O 1
ATOM 1644 N N . ASP A 1 239 ? 10.868 -9.642 2.127 1.00 97.56 239 ASP A N 1
ATOM 1645 C CA . ASP A 1 239 ? 12.312 -9.874 2.253 1.00 97.56 239 ASP A CA 1
ATOM 1646 C C . ASP A 1 239 ? 13.111 -9.300 1.072 1.00 97.56 239 ASP A C 1
ATOM 1648 O O . ASP A 1 239 ? 14.011 -9.935 0.517 1.00 97.56 239 ASP A O 1
ATOM 1652 N N . ARG A 1 240 ? 12.749 -8.070 0.676 1.00 96.88 240 ARG A N 1
ATOM 1653 C CA . ARG A 1 240 ? 13.320 -7.312 -0.453 1.00 96.88 240 ARG A CA 1
ATOM 1654 C C . ARG A 1 240 ? 13.243 -8.059 -1.794 1.00 96.88 240 ARG A C 1
ATOM 1656 O O . ARG A 1 240 ? 14.069 -7.837 -2.677 1.00 96.88 240 ARG A O 1
ATOM 1663 N N . LYS A 1 241 ? 12.262 -8.952 -1.944 1.00 97.25 241 LYS A N 1
ATOM 1664 C CA . LYS A 1 241 ? 11.969 -9.708 -3.169 1.00 97.25 241 LYS A CA 1
ATOM 1665 C C . LYS A 1 241 ? 10.487 -9.623 -3.512 1.00 97.25 241 LYS A C 1
ATOM 1667 O O . LYS A 1 241 ? 9.651 -9.370 -2.644 1.00 97.25 241 LYS A O 1
ATOM 1672 N N . PHE A 1 242 ? 10.178 -9.887 -4.777 1.00 98.06 242 PHE A N 1
ATOM 1673 C CA . PHE A 1 242 ? 8.811 -10.022 -5.264 1.00 98.06 242 PHE A CA 1
ATOM 1674 C C . PHE A 1 242 ? 8.383 -11.488 -5.285 1.00 98.06 242 PHE A C 1
ATOM 1676 O O . PHE A 1 242 ? 9.163 -12.372 -5.643 1.00 98.06 242 PHE A O 1
ATOM 1683 N N . TRP A 1 243 ? 7.136 -11.728 -4.894 1.00 98.25 243 TRP A N 1
ATOM 1684 C CA . TRP A 1 243 ? 6.529 -13.045 -4.754 1.00 98.25 243 TRP A CA 1
ATOM 1685 C C . TRP A 1 243 ? 5.183 -13.093 -5.470 1.00 98.25 243 TRP A C 1
ATOM 1687 O O . TRP A 1 243 ? 4.507 -12.072 -5.625 1.00 98.25 243 TRP A O 1
ATOM 1697 N N . VAL A 1 244 ? 4.765 -14.302 -5.844 1.00 98.44 244 VAL A N 1
ATOM 1698 C CA . VAL A 1 244 ? 3.361 -14.569 -6.162 1.00 98.44 244 VAL A CA 1
ATOM 1699 C C . VAL A 1 244 ? 2.626 -14.865 -4.863 1.00 98.44 244 VAL A C 1
ATOM 1701 O O . VAL A 1 244 ? 2.977 -15.799 -4.146 1.00 98.44 244 VAL A O 1
ATOM 1704 N N . ALA A 1 245 ? 1.618 -14.059 -4.560 1.00 98.62 245 ALA A N 1
ATOM 1705 C CA . ALA A 1 245 ? 0.755 -14.196 -3.403 1.00 98.62 245 ALA A CA 1
ATOM 1706 C C . ALA A 1 245 ? -0.587 -14.811 -3.803 1.00 98.62 245 ALA A C 1
ATOM 1708 O O . ALA A 1 245 ? -1.233 -14.365 -4.754 1.00 98.62 245 ALA A O 1
ATOM 1709 N N . LYS A 1 246 ? -1.021 -15.811 -3.037 1.00 98.38 246 LYS A N 1
ATOM 1710 C CA . LYS A 1 246 ? -2.371 -16.367 -3.099 1.00 98.38 246 LYS A CA 1
ATOM 1711 C C . LYS A 1 246 ? -3.178 -15.847 -1.914 1.00 98.38 246 LYS A C 1
ATOM 1713 O O . LYS A 1 246 ? -2.920 -16.214 -0.767 1.00 98.38 246 LYS A O 1
ATOM 1718 N N . PHE A 1 247 ? -4.112 -14.952 -2.204 1.00 98.50 247 PHE A N 1
ATOM 1719 C CA . PHE A 1 247 ? -4.944 -14.258 -1.234 1.00 98.50 247 PHE A CA 1
ATOM 1720 C C . PHE A 1 247 ? -6.204 -15.075 -0.930 1.00 98.50 247 PHE A C 1
ATOM 1722 O O . PHE A 1 247 ? -7.010 -15.302 -1.839 1.00 98.50 247 PHE A O 1
ATOM 1729 N N . PRO A 1 248 ? -6.402 -15.500 0.329 1.00 98.19 248 PRO A N 1
ATOM 1730 C CA . PRO A 1 248 ? -7.593 -16.234 0.714 1.00 98.19 248 PRO A CA 1
ATOM 1731 C C . PRO A 1 248 ? -8.826 -15.327 0.740 1.00 98.19 248 PRO A C 1
ATOM 1733 O O . PRO A 1 248 ? -8.763 -14.163 1.143 1.00 98.19 248 PRO A O 1
ATOM 1736 N N . LYS A 1 249 ? -9.967 -15.890 0.339 1.00 97.00 249 LYS A N 1
ATOM 1737 C CA . LYS A 1 249 ? -11.273 -15.229 0.419 1.00 97.00 249 LYS A CA 1
ATOM 1738 C C . LYS A 1 249 ? -11.710 -15.062 1.880 1.00 97.00 249 LYS A C 1
ATOM 1740 O O . LYS A 1 249 ? -11.465 -15.943 2.701 1.00 97.00 249 LYS A O 1
ATOM 1745 N N . ASP A 1 250 ? -12.397 -13.960 2.188 1.00 97.31 250 ASP A N 1
ATOM 1746 C CA . ASP A 1 250 ? -13.059 -13.698 3.479 1.00 97.31 250 ASP A CA 1
ATOM 1747 C C . ASP A 1 250 ? -12.134 -13.810 4.712 1.00 97.31 250 ASP A C 1
ATOM 1749 O O . ASP A 1 250 ? -12.559 -14.136 5.828 1.00 97.31 250 ASP A O 1
ATOM 1753 N N . ALA A 1 251 ? -10.845 -13.541 4.505 1.00 97.88 251 ALA A N 1
ATOM 1754 C CA . ALA A 1 251 ? -9.782 -13.840 5.451 1.00 97.88 251 ALA A CA 1
ATOM 1755 C C . ALA A 1 251 ? -9.411 -12.681 6.380 1.00 97.88 251 ALA A C 1
ATOM 1757 O O . ALA A 1 251 ? -8.668 -12.898 7.332 1.00 97.88 251 ALA A O 1
ATOM 1758 N N . ILE A 1 252 ? -9.889 -11.460 6.130 1.00 98.44 252 ILE A N 1
ATOM 1759 C CA . ILE A 1 252 ? -9.487 -10.294 6.928 1.00 98.44 252 ILE A CA 1
ATOM 1760 C C . ILE A 1 252 ? -10.143 -10.326 8.305 1.00 98.44 252 ILE A C 1
ATOM 1762 O O . ILE A 1 252 ? -11.352 -10.479 8.405 1.00 98.44 252 ILE A O 1
ATOM 1766 N N . ASP A 1 253 ? -9.349 -10.161 9.355 1.00 98.56 253 ASP A N 1
ATOM 1767 C CA . ASP A 1 253 ? -9.805 -10.017 10.738 1.00 98.56 253 ASP A CA 1
ATOM 1768 C C . ASP A 1 253 ? -9.876 -8.536 11.131 1.00 98.56 253 ASP A C 1
ATOM 1770 O O . ASP A 1 253 ? -10.925 -8.034 11.543 1.00 98.56 253 ASP A O 1
ATOM 1774 N N . ARG A 1 254 ? -8.783 -7.788 10.933 1.00 98.56 254 ARG A N 1
ATOM 1775 C CA . ARG A 1 254 ? -8.696 -6.371 11.318 1.00 98.56 254 ARG A CA 1
ATOM 1776 C C . ARG A 1 254 ? -8.171 -5.526 10.172 1.00 98.56 254 ARG A C 1
ATOM 1778 O O . ARG A 1 254 ? -7.344 -5.963 9.373 1.00 98.56 254 ARG A O 1
ATOM 1785 N N . VAL A 1 255 ? -8.645 -4.285 10.141 1.00 98.56 255 VAL A N 1
ATOM 1786 C CA . VAL A 1 255 ? -8.158 -3.229 9.254 1.00 98.56 255 VAL A CA 1
ATOM 1787 C C . VAL A 1 255 ? -7.624 -2.116 10.141 1.00 98.56 255 VAL A C 1
ATOM 1789 O O . VAL A 1 255 ? -8.351 -1.576 10.975 1.00 98.56 255 VAL A O 1
ATOM 1792 N N . ILE A 1 256 ? -6.349 -1.792 9.982 1.00 98.69 256 ILE A N 1
ATOM 1793 C CA . ILE A 1 256 ? -5.629 -0.835 10.814 1.00 98.69 256 ILE A CA 1
ATOM 1794 C C . ILE A 1 256 ? -5.081 0.250 9.894 1.00 98.69 256 ILE A C 1
ATOM 1796 O O . ILE A 1 256 ? -4.296 -0.017 8.990 1.00 98.69 256 ILE A O 1
ATOM 1800 N N . PHE A 1 257 ? -5.484 1.490 10.124 1.00 98.25 257 PHE A N 1
ATOM 1801 C CA . PHE A 1 257 ? -4.879 2.639 9.474 1.00 98.25 257 PHE A CA 1
ATOM 1802 C C . PHE A 1 257 ? -3.570 2.981 10.172 1.00 98.25 257 PHE A C 1
ATOM 1804 O O . PHE A 1 257 ? -3.531 3.118 11.398 1.00 98.25 257 PHE A O 1
ATOM 1811 N N . GLN A 1 258 ? -2.506 3.131 9.398 1.00 98.19 258 GLN A N 1
ATOM 1812 C CA . GLN A 1 258 ? -1.181 3.462 9.893 1.00 98.19 258 GLN A CA 1
ATOM 1813 C C . GLN A 1 258 ? -0.752 4.827 9.377 1.00 98.19 258 GLN A C 1
ATOM 1815 O O . GLN A 1 258 ? -1.080 5.212 8.253 1.00 98.19 258 GLN A O 1
ATOM 1820 N N . LYS A 1 259 ? -0.019 5.559 10.215 1.00 95.94 259 LYS A N 1
ATOM 1821 C CA . LYS A 1 259 ? 0.570 6.850 9.876 1.00 95.94 259 LYS A CA 1
ATOM 1822 C C . LYS A 1 259 ? 1.969 6.970 10.455 1.00 95.94 259 LYS A C 1
ATOM 1824 O O . LYS A 1 259 ? 2.172 6.667 11.625 1.00 95.94 259 LYS A O 1
ATOM 1829 N N . TRP A 1 260 ? 2.894 7.532 9.696 1.00 94.88 260 TRP A N 1
ATOM 1830 C CA . TRP A 1 260 ? 4.098 8.152 10.251 1.00 94.88 260 TRP A CA 1
ATOM 1831 C C . TRP A 1 260 ? 4.252 9.550 9.657 1.00 94.88 260 TRP A C 1
ATOM 1833 O O . TRP A 1 260 ? 3.605 9.887 8.666 1.00 94.88 260 TRP A O 1
ATOM 1843 N N . ASP A 1 261 ? 5.137 10.363 10.225 1.00 90.62 261 ASP A N 1
ATOM 1844 C CA . ASP A 1 261 ? 5.446 11.692 9.698 1.00 90.62 261 ASP A CA 1
ATOM 1845 C C . ASP A 1 261 ? 6.835 11.700 9.028 1.00 90.62 261 ASP A C 1
ATOM 1847 O O . ASP A 1 261 ? 7.801 11.104 9.526 1.00 90.62 261 ASP A O 1
ATOM 1851 N N . PHE A 1 262 ? 6.965 12.379 7.878 1.00 82.06 262 PHE A N 1
ATOM 1852 C CA . PHE A 1 262 ? 8.246 12.493 7.156 1.00 82.06 262 PHE A CA 1
ATOM 1853 C C . PHE A 1 262 ? 9.310 13.295 7.935 1.00 82.06 262 PHE A C 1
ATOM 1855 O O . PHE A 1 262 ? 10.488 13.275 7.563 1.00 82.06 262 PHE A O 1
ATOM 1862 N N . GLY A 1 263 ? 8.926 13.917 9.050 1.00 69.44 263 GLY A N 1
ATOM 1863 C CA . GLY A 1 263 ? 9.758 14.735 9.924 1.00 69.44 263 GLY A CA 1
ATOM 1864 C C . GLY A 1 263 ? 9.260 16.177 9.956 1.00 69.44 263 GLY A C 1
ATOM 1865 O O . GLY A 1 263 ? 8.792 16.704 8.946 1.00 69.44 263 GLY A O 1
ATOM 1866 N N . GLU A 1 264 ? 9.381 16.815 11.117 1.00 59.91 264 GLU A N 1
ATOM 1867 C CA . GLU A 1 264 ? 8.926 18.185 11.349 1.00 59.91 264 GLU A CA 1
ATOM 1868 C C . GLU A 1 264 ? 9.793 19.176 10.556 1.00 59.91 264 GLU A C 1
ATOM 1870 O O . GLU A 1 264 ? 10.852 19.619 11.007 1.00 59.91 264 GLU A O 1
ATOM 1875 N N . LYS A 1 265 ? 9.365 19.576 9.354 1.00 61.81 265 LYS A N 1
ATOM 1876 C CA . LYS A 1 265 ? 9.921 20.786 8.731 1.00 61.81 265 LYS A CA 1
ATOM 1877 C C . LYS A 1 265 ? 9.242 22.000 9.347 1.00 61.81 265 LYS A C 1
ATOM 1879 O O . LYS A 1 265 ? 8.292 22.556 8.793 1.00 61.81 265 LYS A O 1
ATOM 1884 N N . ARG A 1 266 ? 9.760 22.421 10.502 1.00 65.25 266 ARG A N 1
ATOM 1885 C CA . ARG A 1 266 ? 9.403 23.711 11.097 1.00 65.25 266 ARG A CA 1
ATOM 1886 C C . ARG A 1 266 ? 9.909 24.828 10.202 1.00 65.25 266 ARG A C 1
ATOM 1888 O O . ARG A 1 266 ? 11.106 24.955 9.943 1.00 65.25 266 ARG A O 1
ATOM 1895 N N . ILE A 1 267 ? 8.979 25.646 9.729 1.00 69.94 267 ILE A N 1
ATOM 1896 C CA . ILE A 1 267 ? 9.304 26.924 9.123 1.00 69.94 267 ILE A CA 1
ATOM 1897 C C . ILE A 1 267 ? 9.243 27.961 10.221 1.00 69.94 267 ILE A C 1
ATOM 1899 O O . ILE A 1 267 ? 8.173 28.349 10.687 1.00 69.94 267 ILE A O 1
ATOM 1903 N N . THR A 1 268 ? 10.426 28.422 10.603 1.00 79.38 268 THR A N 1
ATOM 1904 C CA . THR A 1 268 ? 10.590 29.523 11.539 1.00 79.38 268 THR A CA 1
ATOM 1905 C C . THR A 1 268 ? 10.927 30.784 10.750 1.00 79.38 268 THR A C 1
ATOM 1907 O O . THR A 1 268 ? 12.077 31.030 10.386 1.00 79.38 268 THR A O 1
ATOM 1910 N N . TRP A 1 269 ? 9.919 31.605 10.475 1.00 84.62 269 TRP A N 1
ATOM 1911 C CA . TRP A 1 269 ? 10.114 32.939 9.931 1.00 84.62 269 TRP A CA 1
ATOM 1912 C C . TRP A 1 269 ? 10.518 33.899 11.053 1.00 84.62 269 TRP A C 1
ATOM 1914 O O . TRP A 1 269 ? 9.772 34.106 12.016 1.00 84.62 269 TRP A O 1
ATOM 1924 N N . LYS A 1 270 ? 11.715 34.483 10.935 1.00 91.12 270 LYS A N 1
ATOM 1925 C CA . LYS A 1 270 ? 12.254 35.464 11.883 1.00 91.12 270 LYS A CA 1
ATOM 1926 C C . LYS A 1 270 ? 12.373 36.834 11.221 1.00 91.12 270 LYS A C 1
ATOM 1928 O O . LYS A 1 270 ? 12.883 36.936 10.110 1.00 91.12 270 LYS A O 1
ATOM 1933 N N . LEU A 1 271 ? 11.979 37.886 11.933 1.00 87.75 271 LEU A N 1
ATOM 1934 C CA . LEU A 1 271 ? 12.202 39.279 11.547 1.00 87.75 271 LEU A CA 1
ATOM 1935 C C . LEU A 1 271 ? 12.811 40.034 12.733 1.00 87.75 271 LEU A C 1
ATOM 1937 O O . LEU A 1 271 ? 12.317 39.934 13.855 1.00 87.75 271 LEU A O 1
ATOM 1941 N N . PHE A 1 272 ? 13.913 40.753 12.500 1.00 92.50 272 PHE A N 1
ATOM 1942 C CA . PHE A 1 272 ? 14.678 41.460 13.544 1.00 92.50 272 PHE A CA 1
ATOM 1943 C C . PHE A 1 272 ? 15.061 40.574 14.747 1.00 92.50 272 PHE A C 1
ATOM 1945 O O . PHE A 1 272 ? 14.962 40.983 15.902 1.00 92.50 272 PHE A O 1
ATOM 1952 N N . GLY A 1 273 ? 15.445 39.320 14.489 1.00 89.06 273 GLY A N 1
ATOM 1953 C CA . GLY A 1 273 ? 15.807 38.357 15.536 1.00 89.06 273 GLY A CA 1
ATOM 1954 C C . GLY A 1 273 ? 14.625 37.779 16.325 1.00 89.06 273 GLY A C 1
ATOM 1955 O O . GLY A 1 273 ? 14.833 36.897 17.155 1.00 89.06 273 GLY A O 1
ATOM 1956 N N . ARG A 1 274 ? 13.386 38.209 16.052 1.00 80.00 274 ARG A N 1
ATOM 1957 C CA . ARG A 1 274 ? 12.172 37.658 16.664 1.00 80.00 274 ARG A CA 1
ATOM 1958 C C . ARG A 1 274 ? 11.498 36.681 15.716 1.00 80.00 274 ARG A C 1
ATOM 1960 O O . ARG A 1 274 ? 11.286 36.988 14.547 1.00 80.00 274 ARG A O 1
ATOM 1967 N N . THR A 1 275 ? 11.141 35.513 16.227 1.00 87.88 275 THR A N 1
ATOM 1968 C CA . THR A 1 275 ? 10.294 34.555 15.518 1.00 87.88 275 THR A CA 1
ATOM 1969 C C . THR A 1 275 ? 8.890 35.137 15.370 1.00 87.88 275 THR A C 1
ATOM 1971 O O . THR A 1 275 ? 8.204 35.343 16.367 1.00 87.88 275 THR A O 1
ATOM 1974 N N . LEU A 1 276 ? 8.482 35.436 14.138 1.00 84.12 276 LEU A N 1
ATOM 1975 C CA . LEU A 1 276 ? 7.151 35.961 13.825 1.00 84.12 276 LEU A CA 1
ATOM 1976 C C . LEU A 1 276 ? 6.150 34.851 13.522 1.00 84.12 276 LEU A C 1
ATOM 1978 O O . LEU A 1 276 ? 4.977 34.965 13.861 1.00 84.12 276 LEU A O 1
ATOM 1982 N N . LEU A 1 277 ? 6.615 33.790 12.870 1.00 77.62 277 LEU A N 1
ATOM 1983 C CA . LEU A 1 277 ? 5.786 32.660 12.499 1.00 77.62 277 LEU A CA 1
ATOM 1984 C C . LEU A 1 277 ? 6.639 31.406 12.640 1.00 77.62 277 LEU A C 1
ATOM 1986 O O . LEU A 1 277 ? 7.651 31.270 11.965 1.00 77.62 277 LEU A O 1
ATOM 1990 N N . ASP A 1 278 ? 6.265 30.532 13.561 1.00 74.88 278 ASP A N 1
ATOM 1991 C CA . ASP A 1 278 ? 6.894 29.229 13.733 1.00 74.88 278 ASP A CA 1
ATOM 1992 C C . ASP A 1 278 ? 5.809 28.187 13.619 1.00 74.88 278 ASP A C 1
ATOM 1994 O O . ASP A 1 278 ? 4.961 28.043 14.500 1.00 74.88 278 ASP A O 1
ATOM 1998 N N . PHE A 1 279 ? 5.778 27.552 12.463 1.00 66.81 279 PHE A N 1
ATOM 1999 C CA . PHE A 1 279 ? 4.754 26.591 12.141 1.00 66.81 279 PHE A CA 1
ATOM 2000 C C . PHE A 1 279 ? 5.331 25.507 11.259 1.00 66.81 279 PHE A C 1
ATOM 2002 O O . PHE A 1 279 ? 6.238 25.715 10.453 1.00 66.81 279 PHE A O 1
ATOM 2009 N N . GLU A 1 280 ? 4.782 24.323 11.428 1.00 63.81 280 GLU A N 1
ATOM 2010 C CA . GLU A 1 280 ? 5.052 23.212 10.550 1.00 63.81 280 GLU A CA 1
ATOM 2011 C C . GLU A 1 280 ? 4.241 23.437 9.277 1.00 63.81 280 GLU A C 1
ATOM 2013 O O . GLU A 1 280 ? 3.013 23.352 9.289 1.00 63.81 280 GLU A O 1
ATOM 2018 N N . LEU A 1 281 ? 4.920 23.849 8.199 1.00 57.31 281 LEU A N 1
ATOM 2019 C CA . LEU A 1 281 ? 4.239 24.322 6.986 1.00 57.31 281 LEU A CA 1
ATOM 2020 C C . LEU A 1 281 ? 3.362 23.218 6.384 1.00 57.31 281 LEU A C 1
ATOM 2022 O O . LEU A 1 281 ? 2.297 23.513 5.852 1.00 57.31 281 LEU A O 1
ATOM 2026 N N . PHE A 1 282 ? 3.782 21.958 6.520 1.00 62.16 282 PHE A N 1
ATOM 2027 C CA . PHE A 1 282 ? 3.015 20.795 6.102 1.00 62.16 282 PHE A CA 1
ATOM 2028 C C . PHE A 1 282 ? 3.381 19.595 6.979 1.00 62.16 282 PHE A C 1
ATOM 2030 O O . PHE A 1 282 ? 4.501 19.093 6.878 1.00 62.16 282 PHE A O 1
ATOM 2037 N N . HIS A 1 283 ? 2.433 19.098 7.780 1.00 65.25 283 HIS A N 1
ATOM 2038 C CA . HIS A 1 283 ? 2.485 17.720 8.276 1.00 65.25 283 HIS A CA 1
ATOM 2039 C C . HIS A 1 283 ? 2.318 16.790 7.068 1.00 65.25 283 HIS A C 1
ATOM 2041 O O . HIS A 1 283 ? 1.215 16.361 6.726 1.00 65.25 283 HIS A O 1
ATOM 2047 N N . LEU A 1 284 ? 3.414 16.561 6.343 1.00 80.31 284 LEU A N 1
ATOM 2048 C CA . LEU A 1 284 ? 3.464 15.539 5.313 1.00 80.31 284 LEU A CA 1
ATOM 2049 C C . LEU A 1 284 ? 3.590 14.206 6.039 1.00 80.31 284 LEU A C 1
ATOM 2051 O O . LEU A 1 284 ? 4.639 13.879 6.601 1.00 80.31 284 LEU A O 1
ATOM 2055 N N . ALA A 1 285 ? 2.491 13.469 6.032 1.00 89.62 285 ALA A N 1
ATOM 2056 C CA . ALA A 1 285 ? 2.390 12.171 6.656 1.00 89.62 285 ALA A CA 1
ATOM 2057 C C . ALA A 1 285 ? 2.334 11.069 5.600 1.00 89.62 285 ALA A C 1
ATOM 2059 O O . ALA A 1 285 ? 1.689 11.224 4.563 1.00 89.62 285 ALA A O 1
ATOM 2060 N N . HIS A 1 286 ? 3.023 9.974 5.893 1.00 94.19 286 HIS A N 1
ATOM 2061 C CA . HIS A 1 286 ? 2.821 8.628 5.354 1.00 94.19 286 HIS A CA 1
ATOM 2062 C C . HIS A 1 286 ? 1.546 8.052 5.869 1.00 94.19 286 HIS A C 1
ATOM 2064 O O . HIS A 1 286 ? 1.411 8.030 7.083 1.00 94.19 286 HIS A O 1
ATOM 2070 N N . THR A 1 287 ? 0.665 7.539 5.021 1.00 96.38 287 THR A N 1
ATOM 2071 C CA . THR A 1 287 ? -0.407 6.684 5.496 1.00 96.38 287 THR A CA 1
ATOM 2072 C C . THR A 1 287 ? -0.493 5.422 4.675 1.00 96.38 287 THR A C 1
ATOM 2074 O O . THR A 1 287 ? -0.299 5.441 3.460 1.00 96.38 287 THR A O 1
ATOM 2077 N N . GLU A 1 288 ? -0.818 4.339 5.354 1.00 97.75 288 GLU A N 1
ATOM 2078 C CA . GLU A 1 288 ? -0.981 3.020 4.767 1.00 97.75 288 GLU A CA 1
ATOM 2079 C C . GLU A 1 288 ? -2.060 2.241 5.518 1.00 97.75 288 GLU A C 1
ATOM 2081 O O . GLU A 1 288 ? -2.494 2.633 6.606 1.00 97.75 288 GLU A O 1
ATOM 2086 N N . ILE A 1 289 ? -2.552 1.170 4.903 1.00 98.50 289 ILE A N 1
ATOM 2087 C CA . ILE A 1 289 ? -3.599 0.326 5.476 1.00 98.50 289 ILE A CA 1
ATOM 2088 C C . ILE A 1 289 ? -2.994 -1.045 5.747 1.00 98.50 289 ILE A C 1
ATOM 2090 O O . ILE A 1 289 ? -2.599 -1.756 4.824 1.00 98.50 289 ILE A O 1
ATOM 2094 N N . ARG A 1 290 ? -2.935 -1.411 7.024 1.00 98.62 290 ARG A N 1
ATOM 2095 C CA . ARG A 1 290 ? -2.548 -2.733 7.507 1.00 98.62 290 ARG A CA 1
ATOM 2096 C C . ARG A 1 290 ? -3.775 -3.632 7.593 1.00 98.62 290 ARG A C 1
ATOM 2098 O O . ARG A 1 290 ? -4.808 -3.240 8.137 1.00 98.62 290 ARG A O 1
ATOM 2105 N N . PHE A 1 291 ? -3.641 -4.849 7.095 1.00 98.75 291 PHE A N 1
ATOM 2106 C CA . PHE A 1 291 ? -4.641 -5.902 7.185 1.00 98.75 291 PHE A CA 1
ATOM 2107 C C . PHE A 1 291 ? -4.067 -7.055 8.005 1.00 98.75 291 PHE A C 1
ATOM 2109 O O . PHE A 1 291 ? -2.981 -7.547 7.703 1.00 98.75 291 PHE A O 1
ATOM 2116 N N . THR A 1 292 ? -4.804 -7.514 9.014 1.00 98.62 292 THR A N 1
ATOM 2117 C CA . THR A 1 292 ? -4.483 -8.762 9.722 1.00 98.62 292 THR A CA 1
ATOM 2118 C C . THR A 1 292 ? -5.463 -9.841 9.294 1.00 98.62 292 THR A C 1
ATOM 2120 O O . THR A 1 292 ? -6.650 -9.561 9.115 1.00 98.62 292 THR A O 1
ATOM 2123 N N . LEU A 1 293 ? -4.986 -11.070 9.122 1.00 98.62 293 LEU A N 1
ATOM 2124 C CA . LEU A 1 293 ? -5.808 -12.195 8.686 1.00 98.62 293 LEU A CA 1
ATOM 2125 C C . LEU A 1 293 ? -6.283 -13.034 9.874 1.00 98.62 293 LEU A C 1
ATOM 2127 O O . LEU A 1 293 ? -5.630 -13.099 10.917 1.00 98.62 293 LEU A O 1
ATOM 2131 N N . LYS A 1 294 ? -7.419 -13.707 9.691 1.00 98.56 294 LYS A N 1
ATOM 2132 C CA . LYS A 1 294 ? -7.965 -14.672 10.644 1.00 98.56 294 LYS A CA 1
ATOM 2133 C C . LYS A 1 294 ? -6.978 -15.832 10.847 1.00 98.56 294 LYS A C 1
ATOM 2135 O O . LYS A 1 294 ? -6.238 -16.206 9.929 1.00 98.56 294 LYS A O 1
ATOM 2140 N N . PRO A 1 295 ? -6.961 -16.457 12.036 1.00 98.06 295 PRO A N 1
ATOM 2141 C CA . PRO A 1 295 ? -6.150 -17.646 12.265 1.00 98.06 295 PRO A CA 1
ATOM 2142 C C . PRO A 1 295 ? -6.445 -18.743 11.230 1.00 98.06 295 PRO A C 1
ATOM 2144 O O . PRO A 1 295 ? -7.598 -19.097 10.997 1.00 98.06 295 PRO A O 1
ATOM 2147 N N . GLY A 1 296 ? -5.394 -19.291 10.616 1.00 97.44 296 GLY A N 1
ATOM 2148 C CA . GLY A 1 296 ? -5.503 -20.370 9.627 1.00 97.44 296 GLY A CA 1
ATOM 2149 C C . GLY A 1 296 ? -5.768 -19.926 8.184 1.00 97.44 296 GLY A C 1
ATOM 2150 O O . GLY A 1 296 ? -5.755 -20.773 7.296 1.00 97.44 296 GLY A O 1
ATOM 2151 N N . THR A 1 297 ? -5.943 -18.628 7.919 1.00 97.75 297 THR A N 1
ATOM 2152 C CA . THR A 1 297 ? -6.170 -18.092 6.566 1.00 97.75 297 THR A CA 1
ATOM 2153 C C . THR A 1 297 ? -4.998 -17.230 6.101 1.00 97.75 297 THR A C 1
ATOM 2155 O O . THR A 1 297 ? -5.208 -16.128 5.621 1.00 97.75 297 THR A O 1
ATOM 2158 N N . ALA A 1 298 ? -3.754 -17.668 6.301 1.00 98.19 298 ALA A N 1
ATOM 2159 C CA . ALA A 1 298 ? -2.582 -16.892 5.886 1.00 98.19 298 ALA A CA 1
ATOM 2160 C C . ALA A 1 298 ? -2.462 -16.810 4.352 1.00 98.19 298 ALA A C 1
ATOM 2162 O O . ALA A 1 298 ? -2.813 -17.756 3.648 1.00 98.19 298 ALA A O 1
ATOM 2163 N N . ILE A 1 299 ? -1.906 -15.707 3.846 1.00 98.44 299 ILE A N 1
ATOM 2164 C CA . ILE A 1 299 ? -1.494 -15.575 2.444 1.00 98.44 299 ILE A CA 1
ATOM 2165 C C . ILE A 1 299 ? -0.320 -16.514 2.204 1.00 98.44 299 ILE A C 1
ATOM 2167 O O . ILE A 1 299 ? 0.661 -16.496 2.950 1.00 98.44 299 ILE A O 1
ATOM 2171 N N . GLU A 1 300 ? -0.401 -17.301 1.143 1.00 98.50 300 GLU A N 1
ATOM 2172 C CA . GLU A 1 300 ? 0.666 -18.203 0.725 1.00 98.50 300 GLU A CA 1
ATOM 2173 C C . GLU A 1 300 ? 1.538 -17.510 -0.328 1.00 98.50 300 GLU A C 1
ATOM 2175 O O . GLU A 1 300 ? 1.018 -17.026 -1.336 1.00 98.50 300 GLU A O 1
ATOM 2180 N N . LEU A 1 301 ? 2.852 -17.434 -0.083 1.00 98.56 301 LEU A N 1
ATOM 2181 C CA . LEU A 1 301 ? 3.808 -16.835 -1.017 1.00 98.56 301 LEU A CA 1
ATOM 2182 C C . LEU A 1 301 ? 4.617 -17.904 -1.743 1.00 98.56 301 LEU A C 1
ATOM 2184 O O . LEU A 1 301 ? 5.214 -18.783 -1.120 1.00 98.56 301 LEU A O 1
ATOM 2188 N N . TYR A 1 302 ? 4.704 -17.761 -3.058 1.00 98.19 302 TYR A N 1
ATOM 2189 C CA . TYR A 1 302 ? 5.442 -18.631 -3.960 1.00 98.19 302 TYR A CA 1
ATOM 2190 C C . TYR A 1 302 ? 6.494 -17.829 -4.717 1.00 98.19 302 TYR A C 1
ATOM 2192 O O . TYR A 1 302 ? 6.292 -16.649 -5.021 1.00 98.19 302 TYR A O 1
ATOM 2200 N N . SER A 1 303 ? 7.616 -18.471 -5.048 1.00 96.81 303 SER A N 1
ATOM 2201 C CA . SER A 1 303 ? 8.588 -17.869 -5.965 1.00 96.81 303 SER A CA 1
ATOM 2202 C C . SER A 1 303 ? 7.895 -17.480 -7.275 1.00 96.81 303 SER A C 1
ATOM 2204 O O . SER A 1 303 ? 7.040 -18.217 -7.772 1.00 96.81 303 SER A O 1
ATOM 2206 N N . GLN A 1 304 ? 8.283 -16.352 -7.870 1.00 95.31 304 GLN A N 1
ATOM 2207 C CA . GLN A 1 304 ? 7.769 -15.957 -9.186 1.00 95.31 304 GLN A CA 1
ATOM 2208 C C . GLN A 1 304 ? 8.159 -16.942 -10.300 1.00 95.31 304 GLN A C 1
ATOM 2210 O O . GLN A 1 304 ? 7.496 -17.006 -11.331 1.00 95.31 304 GLN A O 1
ATOM 2215 N N . GLU A 1 305 ? 9.191 -17.753 -10.065 1.00 93.56 305 GLU A N 1
ATOM 2216 C CA . GLU A 1 305 ? 9.659 -18.817 -10.960 1.00 93.56 305 GLU A CA 1
ATOM 2217 C C . GLU A 1 305 ? 9.041 -20.187 -10.635 1.00 93.56 305 GLU A C 1
ATOM 2219 O O . GLU A 1 305 ? 9.395 -21.194 -11.247 1.00 93.56 305 GLU A O 1
ATOM 2224 N N . ALA A 1 306 ? 8.150 -20.259 -9.643 1.00 90.25 306 ALA A N 1
ATOM 2225 C CA . ALA A 1 306 ? 7.582 -21.520 -9.196 1.00 90.25 306 ALA A CA 1
ATOM 2226 C C . ALA A 1 306 ? 6.822 -22.239 -10.324 1.00 90.25 306 ALA A C 1
ATOM 2228 O O . ALA A 1 306 ? 5.967 -21.667 -11.007 1.00 90.25 306 ALA A O 1
ATOM 2229 N N . GLY A 1 307 ? 7.133 -23.526 -10.492 1.00 87.31 307 GLY A N 1
ATOM 2230 C CA . GLY A 1 307 ? 6.385 -24.430 -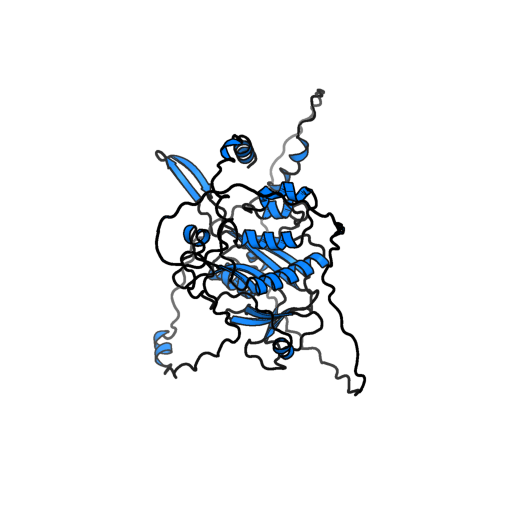11.357 1.00 87.31 307 GLY A CA 1
ATOM 2231 C C . GLY A 1 307 ? 5.042 -24.842 -10.750 1.00 87.31 307 GLY A C 1
ATOM 2232 O O . GLY A 1 307 ? 4.741 -24.556 -9.590 1.00 87.31 307 GLY A O 1
ATOM 2233 N N . ALA A 1 308 ? 4.235 -25.549 -11.542 1.00 83.44 308 ALA A N 1
ATOM 2234 C CA . ALA A 1 308 ? 2.980 -26.119 -11.065 1.00 83.44 308 ALA A CA 1
ATOM 2235 C C . ALA A 1 308 ? 3.221 -27.082 -9.888 1.00 83.44 308 ALA A C 1
ATOM 2237 O O . ALA A 1 308 ? 4.116 -27.924 -9.953 1.00 83.44 308 ALA A O 1
ATOM 2238 N N . GLY A 1 309 ? 2.415 -26.960 -8.830 1.00 86.50 309 GLY A N 1
ATOM 2239 C CA . GLY A 1 309 ? 2.515 -27.820 -7.644 1.00 86.50 309 GLY A CA 1
ATOM 2240 C C . GLY A 1 309 ? 3.680 -27.489 -6.707 1.00 86.50 309 GLY A C 1
ATOM 2241 O O . GLY A 1 309 ? 4.003 -28.294 -5.839 1.00 86.50 309 GLY A O 1
ATOM 2242 N N . ALA A 1 310 ? 4.323 -26.330 -6.870 1.00 93.19 310 ALA A N 1
ATOM 2243 C CA . ALA A 1 310 ? 5.279 -25.843 -5.885 1.00 93.19 310 ALA A CA 1
ATOM 2244 C C . ALA A 1 310 ? 4.596 -25.601 -4.529 1.00 93.19 310 ALA A C 1
ATOM 2246 O O . ALA A 1 310 ? 3.463 -25.127 -4.472 1.00 93.19 310 ALA A O 1
ATOM 2247 N N . GLU A 1 311 ? 5.314 -25.876 -3.443 1.00 96.38 311 GLU A N 1
ATOM 2248 C CA . GLU A 1 311 ? 4.875 -25.549 -2.086 1.00 96.38 311 GLU A CA 1
ATOM 2249 C C . GLU A 1 311 ? 5.109 -24.061 -1.772 1.00 96.38 311 GLU A C 1
ATOM 2251 O O . GLU A 1 311 ? 6.053 -23.456 -2.299 1.00 96.38 311 GLU A O 1
ATOM 2256 N N . PRO A 1 312 ? 4.282 -23.445 -0.907 1.00 97.62 312 PRO A N 1
ATOM 2257 C CA . PRO A 1 312 ? 4.490 -22.066 -0.498 1.00 97.62 312 PRO A CA 1
ATOM 2258 C C . PRO A 1 312 ? 5.756 -21.934 0.352 1.00 97.62 312 PRO A C 1
ATOM 2260 O O . PRO A 1 312 ? 5.979 -22.691 1.297 1.00 97.62 312 PRO A O 1
ATOM 2263 N N . VAL A 1 313 ? 6.573 -20.932 0.033 1.00 98.12 313 VAL A N 1
ATOM 2264 C CA . VAL A 1 313 ? 7.832 -20.639 0.734 1.00 98.12 313 VAL A CA 1
ATOM 2265 C C . VAL A 1 313 ? 7.564 -19.890 2.038 1.00 98.12 313 VAL A C 1
ATOM 2267 O O . VAL A 1 313 ? 8.219 -20.141 3.047 1.00 98.12 313 VAL A O 1
ATOM 2270 N N . HIS A 1 314 ? 6.569 -19.000 2.033 1.00 98.31 314 HIS A N 1
ATOM 2271 C CA . HIS A 1 314 ? 6.183 -18.215 3.203 1.00 98.31 314 HIS A CA 1
ATOM 2272 C C . HIS A 1 314 ? 4.668 -18.229 3.407 1.00 98.31 314 HIS A C 1
ATOM 2274 O O . HIS A 1 314 ? 3.892 -18.421 2.468 1.00 98.31 314 HIS A O 1
ATOM 2280 N N . ARG A 1 315 ? 4.254 -17.981 4.653 1.00 98.38 315 ARG A N 1
ATOM 2281 C CA . ARG A 1 315 ? 2.858 -17.761 5.039 1.00 98.38 315 ARG A CA 1
ATOM 2282 C C . ARG A 1 315 ? 2.745 -16.444 5.796 1.00 98.38 315 ARG A C 1
ATOM 2284 O O . ARG A 1 315 ? 3.388 -16.282 6.830 1.00 98.38 315 ARG A O 1
ATOM 2291 N N . ILE A 1 316 ? 1.943 -15.514 5.285 1.00 98.50 316 ILE A N 1
ATOM 2292 C CA . ILE A 1 316 ? 1.826 -14.146 5.800 1.00 98.50 316 ILE A CA 1
ATOM 2293 C C . ILE A 1 316 ? 0.438 -13.938 6.406 1.00 98.50 316 ILE A C 1
ATOM 2295 O O . ILE A 1 316 ? -0.573 -14.073 5.722 1.00 98.50 316 ILE A O 1
ATOM 2299 N N . ALA A 1 317 ? 0.389 -13.604 7.694 1.00 98.44 317 ALA A N 1
ATOM 2300 C CA . ALA A 1 317 ? -0.854 -13.295 8.410 1.00 98.44 317 ALA A CA 1
ATOM 2301 C C . ALA A 1 317 ? -1.096 -11.785 8.578 1.00 98.44 317 ALA A C 1
ATOM 2303 O O . ALA A 1 317 ? -2.140 -11.381 9.084 1.00 98.44 317 ALA A O 1
ATOM 2304 N N . ASP A 1 318 ? -0.129 -10.959 8.178 1.00 98.50 318 ASP A N 1
ATOM 2305 C CA . ASP A 1 318 ? -0.147 -9.516 8.386 1.00 98.50 318 ASP A CA 1
ATOM 2306 C C . ASP A 1 318 ? 0.557 -8.798 7.236 1.00 98.50 318 ASP A C 1
ATOM 2308 O O . ASP A 1 318 ? 1.704 -9.115 6.890 1.00 98.50 318 ASP A O 1
ATOM 2312 N N . LEU A 1 319 ? -0.143 -7.854 6.620 1.00 98.69 319 LEU A N 1
ATOM 2313 C CA . LEU A 1 319 ? 0.333 -7.167 5.433 1.00 98.69 319 LEU A CA 1
ATOM 2314 C C . LEU A 1 319 ? -0.107 -5.713 5.381 1.00 98.69 319 LEU A C 1
ATOM 2316 O O . LEU A 1 319 ? -1.091 -5.307 5.994 1.00 98.69 319 LEU A O 1
ATOM 2320 N N . ILE A 1 320 ? 0.609 -4.954 4.564 1.00 98.69 320 ILE A N 1
ATOM 2321 C CA . ILE A 1 320 ? 0.405 -3.535 4.338 1.00 98.69 320 ILE A CA 1
ATOM 2322 C C . ILE A 1 320 ? 0.060 -3.300 2.869 1.00 98.69 320 ILE A C 1
ATOM 2324 O O . ILE A 1 320 ? 0.799 -3.722 1.975 1.00 98.69 320 ILE A O 1
ATOM 2328 N N . SER A 1 321 ? -1.016 -2.553 2.637 1.00 98.50 321 SER A N 1
ATOM 2329 C CA . SER A 1 321 ? -1.283 -1.846 1.387 1.00 98.50 321 SER A CA 1
ATOM 2330 C C . SER A 1 321 ? -0.821 -0.400 1.539 1.00 98.50 321 SER A C 1
ATOM 2332 O O . SER A 1 321 ? -1.338 0.343 2.376 1.00 98.50 321 SER A O 1
ATOM 2334 N N . SER A 1 322 ? 0.152 0.005 0.730 1.00 97.94 322 SER A N 1
ATOM 2335 C CA . SER A 1 322 ? 0.793 1.321 0.806 1.00 97.94 322 SER A CA 1
ATOM 2336 C C . SER A 1 322 ? 0.841 1.948 -0.581 1.00 97.94 322 SER A C 1
ATOM 2338 O O . SER A 1 322 ? 1.099 1.249 -1.560 1.00 97.94 322 SER A O 1
ATOM 2340 N N . VAL A 1 323 ? 0.616 3.256 -0.684 1.00 97.75 323 VAL A N 1
ATOM 2341 C CA . VAL A 1 323 ? 0.771 3.987 -1.949 1.00 97.75 323 VAL A CA 1
ATOM 2342 C C . VAL A 1 323 ? 2.032 4.827 -1.879 1.00 97.75 323 VAL A C 1
ATOM 2344 O O . VAL A 1 323 ? 2.204 5.603 -0.946 1.00 97.75 323 VAL A O 1
ATOM 2347 N N . GLU A 1 324 ? 2.929 4.676 -2.849 1.00 96.75 324 GLU A N 1
ATOM 2348 C CA . GLU A 1 324 ? 4.252 5.304 -2.806 1.00 96.75 324 GLU A CA 1
ATOM 2349 C C . GLU A 1 324 ? 4.590 6.033 -4.094 1.00 96.75 324 GLU A C 1
ATOM 2351 O O . GLU A 1 324 ? 4.191 5.619 -5.175 1.00 96.75 324 GLU A O 1
ATOM 2356 N N . ALA A 1 325 ? 5.384 7.095 -3.980 1.00 96.88 325 ALA A N 1
ATOM 2357 C CA . ALA A 1 325 ? 5.955 7.764 -5.137 1.00 96.88 325 ALA A CA 1
ATOM 2358 C C . ALA A 1 325 ? 7.136 6.954 -5.693 1.00 96.88 325 ALA A C 1
ATOM 2360 O O . ALA A 1 325 ? 8.078 6.621 -4.960 1.00 96.88 325 ALA A O 1
ATOM 2361 N N . VAL A 1 326 ? 7.106 6.669 -6.993 1.00 97.50 326 VAL A N 1
ATOM 2362 C CA . VAL A 1 326 ? 8.183 5.993 -7.730 1.00 97.50 326 VAL A CA 1
ATOM 2363 C C . VAL A 1 326 ? 8.429 6.745 -9.028 1.00 97.50 326 VAL A C 1
ATOM 2365 O O . VAL A 1 326 ? 7.489 7.220 -9.649 1.00 97.50 326 VAL A O 1
ATOM 2368 N N . GLY A 1 327 ? 9.684 6.917 -9.421 1.00 97.12 327 GLY A N 1
ATOM 2369 C CA . GLY A 1 327 ? 10.032 7.664 -10.626 1.00 97.12 327 GLY A CA 1
ATOM 2370 C C . GLY A 1 327 ? 11.222 7.047 -11.354 1.00 97.12 327 GLY A C 1
ATOM 2371 O O . GLY A 1 327 ? 11.756 6.021 -10.917 1.00 97.12 327 GLY A O 1
ATOM 2372 N N . PRO A 1 328 ? 11.648 7.660 -12.466 1.00 97.31 328 PRO A N 1
ATOM 2373 C CA . PRO A 1 328 ? 12.887 7.306 -13.145 1.00 97.31 328 PRO A CA 1
ATOM 2374 C C . PRO A 1 328 ? 14.106 7.492 -12.239 1.00 97.31 328 PRO A C 1
ATOM 2376 O O . PRO A 1 328 ? 14.061 8.212 -11.242 1.00 97.31 328 PRO A O 1
ATOM 2379 N N . LYS A 1 329 ? 15.239 6.891 -12.614 1.00 95.75 329 LYS A N 1
ATOM 2380 C CA . LYS A 1 329 ? 16.470 6.878 -11.801 1.00 95.75 329 LYS A CA 1
ATOM 2381 C C . LYS A 1 329 ? 16.969 8.260 -11.368 1.00 95.75 329 LYS A C 1
ATOM 2383 O O . LYS A 1 329 ? 17.570 8.393 -10.307 1.00 95.75 329 LYS A O 1
ATOM 2388 N N . GLN A 1 330 ? 16.758 9.274 -12.196 1.00 93.25 330 GLN A N 1
ATOM 2389 C CA . GLN A 1 330 ? 17.179 10.650 -11.947 1.00 93.25 330 GLN A CA 1
ATOM 2390 C C . GLN A 1 330 ? 16.167 11.478 -11.143 1.00 93.25 330 GLN A C 1
ATOM 2392 O O . GLN A 1 330 ? 16.490 12.601 -10.758 1.00 93.25 330 GLN A O 1
ATOM 2397 N N . ALA A 1 331 ? 14.952 10.972 -10.913 1.00 93.94 331 ALA A N 1
ATOM 2398 C CA . ALA A 1 331 ? 13.937 11.690 -10.156 1.00 93.94 331 ALA A CA 1
ATOM 2399 C C . ALA A 1 331 ? 14.291 11.668 -8.661 1.00 93.94 331 ALA A C 1
ATOM 2401 O O . ALA A 1 331 ? 14.480 10.610 -8.062 1.00 93.94 331 ALA A O 1
ATOM 2402 N N . VAL A 1 332 ? 14.369 12.848 -8.043 1.00 92.31 332 VAL A N 1
ATOM 2403 C CA . VAL A 1 332 ? 14.661 13.000 -6.610 1.00 92.31 332 VAL A CA 1
ATOM 2404 C C . VAL A 1 332 ? 13.405 13.468 -5.900 1.00 92.31 332 VAL A C 1
ATOM 2406 O O . VAL A 1 332 ? 12.835 14.505 -6.246 1.00 92.31 332 VAL A O 1
ATOM 2409 N N . PHE A 1 333 ? 12.947 12.698 -4.911 1.00 88.94 333 PHE A N 1
ATOM 2410 C CA . PHE A 1 333 ? 11.700 13.024 -4.232 1.00 88.94 333 PHE A CA 1
ATOM 2411 C C . PHE A 1 333 ? 11.837 14.321 -3.428 1.00 88.94 333 PHE A C 1
ATOM 2413 O O . PHE A 1 333 ? 12.744 14.496 -2.615 1.00 88.94 333 PHE A O 1
ATOM 2420 N N . GLY A 1 334 ? 10.899 15.234 -3.649 1.00 87.81 334 GLY A N 1
ATOM 2421 C CA . GLY A 1 334 ? 10.812 16.519 -2.972 1.00 87.81 334 GLY A CA 1
ATOM 2422 C C . GLY A 1 334 ? 9.483 17.193 -3.286 1.00 87.81 334 GLY A C 1
ATOM 2423 O O . GLY A 1 334 ? 8.716 16.703 -4.110 1.00 87.81 334 GLY A O 1
ATOM 2424 N N . LEU A 1 335 ? 9.205 18.335 -2.651 1.00 86.44 335 LEU A N 1
ATOM 2425 C CA . LEU A 1 335 ? 7.921 19.027 -2.824 1.00 86.44 335 LEU A CA 1
ATOM 2426 C C . LEU A 1 335 ? 7.652 19.394 -4.291 1.00 86.44 335 LEU A C 1
ATOM 2428 O O . LEU A 1 335 ? 6.536 19.220 -4.771 1.00 86.44 335 LEU A O 1
ATOM 2432 N N . LYS A 1 336 ? 8.682 19.865 -5.009 1.00 89.62 336 LYS A N 1
ATOM 2433 C CA . LYS A 1 336 ? 8.582 20.179 -6.438 1.00 89.62 336 LYS A CA 1
ATOM 2434 C C . LYS A 1 336 ? 8.280 18.917 -7.246 1.00 89.62 336 LYS A C 1
ATOM 2436 O O . LYS A 1 336 ? 7.193 18.830 -7.791 1.00 89.62 336 LYS A O 1
ATOM 2441 N N . GLY A 1 337 ? 9.174 17.926 -7.240 1.00 90.31 337 GLY A N 1
ATOM 2442 C CA . GLY A 1 337 ? 8.991 16.712 -8.044 1.00 90.31 337 GLY A CA 1
ATOM 2443 C C . GLY A 1 337 ? 7.693 15.962 -7.726 1.00 90.31 337 GLY A C 1
ATOM 2444 O O . GLY A 1 337 ? 6.972 15.531 -8.622 1.00 90.31 337 GLY A O 1
ATOM 2445 N N . GLY A 1 338 ? 7.321 15.898 -6.444 1.00 90.00 338 GLY A N 1
ATOM 2446 C CA . GLY A 1 338 ? 6.067 15.297 -5.999 1.00 90.00 338 GLY A CA 1
ATOM 2447 C C . GLY A 1 338 ? 4.811 16.110 -6.330 1.00 90.00 338 GLY A C 1
ATOM 2448 O O . GLY A 1 338 ? 3.719 15.593 -6.144 1.00 90.00 338 GLY A O 1
ATOM 2449 N N . SER A 1 339 ? 4.918 17.356 -6.801 1.00 90.69 339 SER A N 1
ATOM 2450 C CA . SER A 1 339 ? 3.772 18.161 -7.265 1.00 90.69 339 SER A CA 1
ATOM 2451 C C . SER A 1 339 ? 3.753 18.385 -8.780 1.00 90.69 339 SER A C 1
ATOM 2453 O O . SER A 1 339 ? 2.715 18.772 -9.312 1.00 90.69 339 SER A O 1
ATOM 2455 N N . THR A 1 340 ? 4.856 18.110 -9.484 1.00 91.50 340 THR A N 1
ATOM 2456 C CA . THR A 1 340 ? 5.011 18.327 -10.934 1.00 91.50 340 THR A CA 1
ATOM 2457 C C . THR A 1 340 ? 4.821 17.068 -11.783 1.00 91.50 340 THR A C 1
ATOM 2459 O O . THR A 1 340 ? 5.008 17.132 -12.996 1.00 91.50 340 THR A O 1
ATOM 2462 N N . GLY A 1 341 ? 4.443 15.933 -11.184 1.00 91.12 341 GLY A N 1
ATOM 2463 C CA . GLY A 1 341 ? 4.254 14.675 -11.914 1.00 91.12 341 GLY A CA 1
ATOM 2464 C C . GLY A 1 341 ? 5.568 14.013 -12.342 1.00 91.12 341 GLY A C 1
ATOM 2465 O O . GLY A 1 341 ? 5.603 13.305 -13.339 1.00 91.12 341 GLY A O 1
ATOM 2466 N N . GLU A 1 342 ? 6.663 14.236 -11.606 1.00 96.75 342 GLU A N 1
ATOM 2467 C CA . GLU A 1 342 ? 7.943 13.532 -11.832 1.00 96.75 342 GLU A CA 1
ATOM 2468 C C . GLU A 1 342 ? 7.937 12.092 -11.284 1.00 96.75 342 GLU A C 1
ATOM 2470 O O . GLU A 1 342 ? 8.905 11.351 -11.450 1.00 96.75 342 GLU A O 1
ATOM 2475 N N . PHE A 1 343 ? 6.843 11.697 -10.633 1.00 98.00 343 PHE A N 1
ATOM 2476 C CA . PHE A 1 343 ? 6.639 10.391 -10.022 1.00 98.00 343 PHE A CA 1
ATOM 2477 C C . PHE A 1 343 ? 5.280 9.829 -10.439 1.00 98.00 343 PHE A C 1
ATOM 2479 O O . PHE A 1 343 ? 4.351 10.582 -10.734 1.00 98.00 343 PHE A O 1
ATOM 2486 N N . VAL A 1 344 ? 5.149 8.510 -10.388 1.00 97.88 344 VAL A N 1
ATOM 2487 C CA . VAL A 1 344 ? 3.881 7.780 -10.399 1.00 97.88 344 VAL A CA 1
ATOM 2488 C C . VAL A 1 344 ? 3.552 7.286 -8.997 1.00 97.88 344 VAL A C 1
ATOM 2490 O O . VAL A 1 344 ? 4.446 7.039 -8.180 1.00 97.88 344 VAL A O 1
ATOM 2493 N N . ALA A 1 345 ? 2.262 7.194 -8.701 1.00 97.50 345 ALA A N 1
ATOM 2494 C CA . ALA A 1 345 ? 1.770 6.524 -7.517 1.00 97.50 345 ALA A CA 1
ATOM 2495 C C . ALA A 1 345 ? 1.834 5.016 -7.770 1.00 97.50 345 ALA A C 1
ATOM 2497 O O . ALA A 1 345 ? 1.415 4.542 -8.819 1.00 97.50 345 ALA A O 1
ATOM 2498 N N . VAL A 1 346 ? 2.380 4.270 -6.816 1.00 97.94 346 VAL A N 1
ATOM 2499 C CA . VAL A 1 346 ? 2.459 2.811 -6.866 1.00 97.94 346 VAL A CA 1
ATOM 2500 C C . VAL A 1 346 ? 1.758 2.261 -5.648 1.00 97.94 346 VAL A C 1
ATOM 2502 O O . VAL A 1 346 ? 2.211 2.454 -4.519 1.00 97.94 346 VAL A O 1
ATOM 2505 N N . ARG A 1 347 ? 0.650 1.567 -5.882 1.00 98.06 347 ARG A N 1
ATOM 2506 C CA . ARG A 1 347 ? -0.120 0.871 -4.851 1.00 98.06 347 ARG A CA 1
ATOM 2507 C C . ARG A 1 347 ? 0.510 -0.495 -4.621 1.00 98.06 347 ARG A C 1
ATOM 2509 O O . ARG A 1 347 ? 0.240 -1.432 -5.365 1.00 98.06 347 ARG A O 1
ATOM 2516 N N . ARG A 1 348 ? 1.372 -0.615 -3.619 1.00 97.38 348 ARG A N 1
ATOM 2517 C CA . ARG A 1 348 ? 2.116 -1.845 -3.333 1.00 97.38 348 ARG A CA 1
ATOM 2518 C C . ARG A 1 348 ? 1.514 -2.628 -2.174 1.00 97.38 348 ARG A C 1
ATOM 2520 O O . ARG A 1 348 ? 1.032 -2.048 -1.202 1.00 97.38 348 ARG A O 1
ATOM 2527 N N . PHE A 1 349 ? 1.646 -3.946 -2.258 1.00 98.62 349 PHE A N 1
ATOM 2528 C CA . PHE A 1 349 ? 1.366 -4.876 -1.169 1.00 98.62 349 PHE A CA 1
ATOM 2529 C C . PHE A 1 349 ? 2.678 -5.455 -0.645 1.00 98.62 349 PHE A C 1
ATOM 2531 O O . PHE A 1 349 ? 3.521 -5.904 -1.425 1.00 98.62 349 PHE A O 1
ATOM 2538 N N . LYS A 1 350 ? 2.859 -5.435 0.674 1.00 98.69 350 LYS A N 1
ATOM 2539 C CA . LYS A 1 350 ? 4.062 -5.946 1.345 1.00 98.69 350 LYS A CA 1
ATOM 2540 C C . LYS A 1 350 ? 3.708 -6.635 2.657 1.00 98.69 350 LYS A C 1
ATOM 2542 O O . LYS A 1 350 ? 2.700 -6.295 3.271 1.00 98.69 350 LYS A O 1
ATOM 2547 N N . SER A 1 351 ? 4.519 -7.585 3.113 1.00 98.75 351 SER A N 1
ATOM 2548 C CA . SER A 1 351 ? 4.350 -8.142 4.462 1.00 98.75 351 SER A CA 1
ATOM 2549 C C . SER A 1 351 ? 4.653 -7.090 5.536 1.00 98.75 351 SER A C 1
ATOM 2551 O O . SER A 1 351 ? 5.443 -6.171 5.305 1.00 98.75 351 SER A O 1
ATOM 2553 N N . LEU A 1 352 ? 4.076 -7.239 6.734 1.00 98.56 352 LEU A N 1
ATOM 2554 C CA . LEU A 1 352 ? 4.419 -6.365 7.864 1.00 98.56 352 LEU A CA 1
ATOM 2555 C C . LEU A 1 352 ? 5.926 -6.394 8.163 1.00 98.56 352 LEU A C 1
ATOM 2557 O O . LEU A 1 352 ? 6.521 -5.359 8.428 1.00 98.56 352 LEU A O 1
ATOM 2561 N N . ALA A 1 353 ? 6.563 -7.565 8.069 1.00 98.38 353 ALA A N 1
ATOM 2562 C CA . ALA A 1 353 ? 8.004 -7.702 8.284 1.00 98.38 353 ALA A CA 1
ATOM 2563 C C . ALA A 1 353 ? 8.827 -6.849 7.302 1.00 98.38 353 ALA A C 1
ATOM 2565 O O . ALA A 1 353 ? 9.788 -6.197 7.712 1.00 98.38 353 ALA A O 1
ATOM 2566 N N . GLN A 1 354 ? 8.424 -6.809 6.026 1.00 98.00 354 GLN A N 1
ATOM 2567 C CA . GLN A 1 354 ? 9.052 -5.945 5.027 1.00 98.00 354 GLN A CA 1
ATOM 2568 C C . GLN A 1 354 ? 8.871 -4.465 5.376 1.00 98.00 354 GLN A C 1
ATOM 2570 O O . GLN A 1 354 ? 9.819 -3.690 5.274 1.00 98.00 354 GLN A O 1
ATOM 2575 N N . ASP A 1 355 ? 7.671 -4.074 5.805 1.00 97.69 355 ASP A N 1
ATOM 2576 C CA . ASP A 1 355 ? 7.401 -2.695 6.203 1.00 97.69 355 ASP A CA 1
ATOM 2577 C C . ASP A 1 355 ? 8.210 -2.262 7.432 1.00 97.69 355 ASP A C 1
ATOM 2579 O O . ASP A 1 355 ? 8.822 -1.200 7.424 1.00 97.69 355 ASP A O 1
ATOM 2583 N N . VAL A 1 356 ? 8.297 -3.113 8.456 1.00 97.94 356 VAL A N 1
ATOM 2584 C CA . VAL A 1 356 ? 9.108 -2.865 9.657 1.00 97.94 356 VAL A CA 1
ATOM 2585 C C . VAL A 1 356 ? 10.578 -2.674 9.293 1.00 97.94 356 VAL A C 1
ATOM 2587 O O . VAL A 1 356 ? 11.212 -1.744 9.795 1.00 97.94 356 VAL A O 1
ATOM 2590 N N . ALA A 1 357 ? 11.115 -3.518 8.406 1.00 97.44 357 ALA A N 1
ATOM 2591 C CA . ALA A 1 357 ? 12.489 -3.387 7.937 1.00 97.44 357 ALA A CA 1
ATOM 2592 C C . ALA A 1 357 ? 12.720 -2.035 7.242 1.00 97.44 357 ALA A C 1
ATOM 2594 O O . ALA A 1 357 ? 13.650 -1.319 7.594 1.00 97.44 357 ALA A O 1
ATOM 2595 N N . GLU A 1 358 ? 11.846 -1.643 6.314 1.00 95.75 358 GLU A N 1
ATOM 2596 C CA . GLU A 1 358 ? 12.002 -0.383 5.580 1.00 95.75 358 GLU A CA 1
ATOM 2597 C C . GLU A 1 358 ? 11.744 0.853 6.457 1.00 95.75 358 GLU A C 1
ATOM 2599 O O . GLU A 1 358 ? 12.510 1.812 6.445 1.00 95.75 358 GLU A O 1
ATOM 2604 N N . ARG A 1 359 ? 10.645 0.866 7.215 1.00 95.69 359 ARG A N 1
ATOM 2605 C CA . ARG A 1 359 ? 10.147 2.075 7.880 1.00 95.69 359 ARG A CA 1
ATOM 2606 C C . ARG A 1 359 ? 10.699 2.255 9.274 1.00 95.69 359 ARG A C 1
ATOM 2608 O O . ARG A 1 359 ? 11.036 3.375 9.640 1.00 95.69 359 ARG A O 1
ATOM 2615 N N . ILE A 1 360 ? 10.789 1.195 10.066 1.00 95.56 360 ILE A N 1
ATOM 2616 C CA . ILE A 1 360 ? 11.257 1.308 11.450 1.00 95.56 360 ILE A CA 1
ATOM 2617 C C . ILE A 1 360 ? 12.773 1.153 11.509 1.00 95.56 360 ILE A C 1
ATOM 2619 O O . ILE A 1 360 ? 13.431 1.976 12.139 1.00 95.56 360 ILE A O 1
ATOM 2623 N N . VAL A 1 361 ? 13.322 0.121 10.865 1.00 95.31 361 VAL A N 1
ATOM 2624 C CA . VAL A 1 361 ? 14.753 -0.196 10.967 1.00 95.31 361 VAL A CA 1
ATOM 2625 C C . VAL A 1 361 ? 15.589 0.708 10.064 1.00 95.31 361 VAL A C 1
ATOM 2627 O O . VAL A 1 361 ? 16.482 1.386 10.566 1.00 95.31 361 VAL A O 1
ATOM 2630 N N . ASP A 1 362 ? 15.289 0.754 8.764 1.00 94.56 362 ASP A N 1
ATOM 2631 C CA . ASP A 1 362 ? 16.086 1.521 7.800 1.00 94.56 362 ASP A CA 1
ATOM 2632 C C . ASP A 1 362 ? 15.799 3.038 7.910 1.00 94.56 362 ASP A C 1
ATOM 2634 O O . ASP A 1 362 ? 16.730 3.840 8.009 1.00 94.56 362 ASP A O 1
ATOM 2638 N N . ASP A 1 363 ? 14.521 3.445 7.952 1.00 93.00 363 ASP A N 1
ATOM 2639 C CA . ASP A 1 363 ? 14.124 4.866 7.989 1.00 93.00 363 ASP A CA 1
ATOM 2640 C C . ASP A 1 363 ? 13.979 5.455 9.412 1.00 93.00 363 ASP A C 1
ATOM 2642 O O . ASP A 1 363 ? 13.779 6.668 9.562 1.00 93.00 363 ASP A O 1
ATOM 2646 N N . GLY A 1 364 ? 14.020 4.632 10.466 1.00 93.06 364 GLY A N 1
ATOM 2647 C CA . GLY A 1 364 ? 13.905 5.094 11.853 1.00 93.06 364 GLY A CA 1
ATOM 2648 C C . GLY A 1 364 ? 12.543 5.696 12.220 1.00 93.06 364 GLY A C 1
ATOM 2649 O O . GLY A 1 364 ? 12.477 6.534 13.118 1.00 93.06 364 GLY A O 1
ATOM 2650 N N . ARG A 1 365 ? 11.445 5.354 11.540 1.00 93.56 365 ARG A N 1
ATOM 2651 C CA . ARG A 1 365 ? 10.117 5.970 11.744 1.00 93.56 365 ARG A CA 1
ATOM 2652 C C . ARG A 1 365 ? 9.389 5.427 12.974 1.00 93.56 365 ARG A C 1
ATOM 2654 O O . ARG A 1 365 ? 9.620 4.304 13.421 1.00 93.56 365 ARG A O 1
ATOM 2661 N N . VAL A 1 366 ? 8.483 6.252 13.504 1.00 95.00 366 VAL A N 1
ATOM 2662 C CA . VAL A 1 366 ? 7.479 5.844 14.497 1.00 95.00 366 VAL A CA 1
ATOM 2663 C C . VAL A 1 366 ? 6.135 5.742 13.793 1.00 95.00 366 VAL A C 1
ATOM 2665 O O . VAL A 1 366 ? 5.676 6.731 13.224 1.00 95.00 366 VAL A O 1
ATOM 2668 N N . ILE A 1 367 ? 5.519 4.560 13.824 1.00 96.69 367 ILE A N 1
ATOM 2669 C CA . ILE A 1 367 ? 4.243 4.303 13.146 1.00 96.69 367 ILE A CA 1
ATOM 2670 C C . ILE A 1 367 ? 3.102 4.337 14.157 1.00 96.69 367 ILE A C 1
ATOM 2672 O O . ILE A 1 367 ? 2.969 3.461 15.011 1.00 96.69 367 ILE A O 1
ATOM 2676 N N . HIS A 1 368 ? 2.245 5.341 14.035 1.00 96.88 368 HIS A N 1
ATOM 2677 C CA . HIS A 1 368 ? 0.981 5.444 14.748 1.00 96.88 368 HIS A CA 1
ATOM 2678 C C . HIS A 1 368 ? -0.093 4.590 14.073 1.00 96.88 368 HIS A C 1
ATOM 2680 O O . HIS A 1 368 ? -0.111 4.460 12.851 1.00 96.88 368 HIS A O 1
ATOM 2686 N N . GLN A 1 369 ? -0.988 4.007 14.873 1.00 98.31 369 GLN A N 1
ATOM 2687 C CA . GLN A 1 369 ? -1.944 3.005 14.409 1.00 98.31 369 GLN A CA 1
ATOM 2688 C C . GLN A 1 369 ? -3.349 3.263 14.966 1.00 98.31 369 GLN A C 1
ATOM 2690 O O . GLN A 1 369 ? -3.515 3.538 16.160 1.00 98.31 369 GLN A O 1
ATOM 2695 N N . TRP A 1 370 ? -4.363 3.109 14.113 1.00 98.12 370 TRP A N 1
ATOM 2696 C CA . TRP A 1 370 ? -5.774 3.155 14.491 1.00 98.12 370 TRP A CA 1
ATOM 2697 C C . TRP A 1 370 ? -6.537 1.992 13.869 1.00 98.12 370 TRP A C 1
ATOM 2699 O O . TRP A 1 370 ? -6.596 1.863 12.649 1.00 98.12 370 TRP A O 1
ATOM 2709 N N . GLU A 1 371 ? -7.151 1.157 14.696 1.00 98.19 371 GLU A N 1
ATOM 2710 C CA . GLU A 1 371 ? -8.067 0.124 14.225 1.00 98.19 371 GLU A CA 1
ATOM 2711 C C . GLU A 1 371 ? -9.367 0.756 13.726 1.00 98.19 371 GLU A C 1
ATOM 2713 O O . GLU A 1 371 ? -10.018 1.520 14.444 1.00 98.19 371 GLU A O 1
ATOM 2718 N N . LEU A 1 372 ? -9.748 0.425 12.494 1.00 97.38 372 LEU A N 1
ATOM 2719 C CA . LEU A 1 372 ? -10.940 0.971 11.867 1.00 97.38 372 LEU A CA 1
ATOM 2720 C C . LEU A 1 372 ? -12.187 0.204 12.314 1.00 97.38 372 LEU A C 1
ATOM 2722 O O . LEU A 1 372 ? -12.246 -1.025 12.257 1.00 97.38 372 LEU A O 1
ATOM 2726 N N . ALA A 1 373 ? -13.214 0.945 12.723 1.00 95.94 373 ALA A N 1
ATOM 2727 C CA . ALA A 1 373 ? -14.514 0.430 13.137 1.00 95.94 373 ALA A CA 1
ATOM 2728 C C . ALA A 1 373 ? -15.372 0.025 11.923 1.00 95.94 373 ALA A C 1
ATOM 2730 O O . ALA A 1 373 ? -16.400 0.634 11.634 1.00 95.94 373 ALA A O 1
ATOM 2731 N N . LEU A 1 374 ? -14.929 -1.000 11.193 1.00 95.50 374 LEU A N 1
ATOM 2732 C CA . LEU A 1 374 ? -15.601 -1.510 9.999 1.00 95.50 374 LEU A CA 1
ATOM 2733 C C . LEU A 1 374 ? -16.385 -2.801 10.293 1.00 95.50 374 LEU A C 1
ATOM 2735 O O . LEU A 1 374 ? -15.847 -3.704 10.943 1.00 95.50 374 LEU A O 1
ATOM 2739 N N . PRO A 1 375 ? -17.623 -2.932 9.779 1.00 95.75 375 PRO A N 1
ATOM 2740 C CA . PRO A 1 375 ? -18.313 -4.214 9.679 1.00 95.75 375 PRO A CA 1
ATOM 2741 C C . PRO A 1 375 ? -17.497 -5.248 8.894 1.00 95.75 375 PRO A C 1
ATOM 2743 O O . PRO A 1 375 ? -16.696 -4.897 8.029 1.00 95.75 375 PRO A O 1
ATOM 2746 N N . GLU A 1 376 ? -17.705 -6.528 9.189 1.00 96.25 376 GLU A N 1
ATOM 2747 C CA . GLU A 1 376 ? -16.899 -7.623 8.642 1.00 96.25 376 GLU A CA 1
ATOM 2748 C C . GLU A 1 376 ? -16.928 -7.694 7.108 1.00 96.25 376 GLU A C 1
ATOM 2750 O O . GLU A 1 376 ? -15.882 -7.795 6.473 1.00 96.25 376 GLU A O 1
ATOM 2755 N N . ASP A 1 377 ? -18.107 -7.552 6.505 1.00 96.25 377 ASP A N 1
ATOM 2756 C CA . ASP A 1 377 ? -18.301 -7.495 5.053 1.00 96.25 377 ASP A CA 1
ATOM 2757 C C . ASP A 1 377 ? -17.546 -6.317 4.413 1.00 96.25 377 ASP A C 1
ATOM 2759 O O . ASP A 1 377 ? -16.915 -6.471 3.366 1.00 96.25 377 ASP A O 1
ATOM 2763 N N . ARG A 1 378 ? -17.530 -5.153 5.077 1.00 96.31 378 ARG A N 1
ATOM 2764 C CA . ARG A 1 378 ? -16.790 -3.963 4.622 1.00 96.31 378 ARG A CA 1
ATOM 2765 C C . ARG A 1 378 ? -15.277 -4.156 4.699 1.00 96.31 378 ARG A C 1
ATOM 2767 O O . ARG A 1 378 ? -14.576 -3.643 3.831 1.00 96.31 378 ARG A O 1
ATOM 2774 N N . LYS A 1 379 ? -14.762 -4.900 5.686 1.00 97.62 379 LYS A N 1
ATOM 2775 C CA . LYS A 1 379 ? -13.327 -5.238 5.751 1.00 97.62 379 LYS A CA 1
ATOM 2776 C C . LYS A 1 379 ? -12.907 -6.076 4.544 1.00 97.62 379 LYS A C 1
ATOM 2778 O O . LYS A 1 379 ? -11.898 -5.761 3.916 1.00 97.62 379 LYS A O 1
ATOM 2783 N N . GLN A 1 380 ? -13.695 -7.100 4.199 1.00 97.69 380 GLN A N 1
ATOM 2784 C CA . GLN A 1 380 ? -13.408 -7.953 3.039 1.00 97.69 380 GLN A CA 1
ATOM 2785 C C . GLN A 1 380 ? -13.512 -7.164 1.728 1.00 97.69 380 GLN A C 1
ATOM 2787 O O . GLN A 1 380 ? -12.631 -7.267 0.876 1.00 97.69 380 GLN A O 1
ATOM 2792 N N . ALA A 1 381 ? -14.545 -6.326 1.588 1.00 96.94 381 ALA A N 1
ATOM 2793 C CA . ALA A 1 381 ? -14.732 -5.486 0.406 1.00 96.94 381 ALA A CA 1
ATOM 2794 C C . ALA A 1 381 ? -13.579 -4.487 0.215 1.00 96.94 381 ALA A C 1
ATOM 2796 O O . ALA A 1 381 ? -13.049 -4.370 -0.886 1.00 96.94 381 ALA A O 1
ATOM 2797 N N . LEU A 1 382 ? -13.141 -3.823 1.291 1.00 97.69 382 LEU A N 1
ATOM 2798 C CA . LEU A 1 382 ? -12.000 -2.907 1.262 1.00 97.69 382 LEU A CA 1
ATOM 2799 C C . LEU A 1 382 ? -10.709 -3.612 0.847 1.00 97.69 382 LEU A C 1
ATOM 2801 O O . LEU A 1 382 ? -9.930 -3.062 0.075 1.00 97.69 382 LEU A O 1
ATOM 2805 N N . PHE A 1 383 ? -10.488 -4.829 1.337 1.00 98.25 383 PHE A N 1
ATOM 2806 C CA . PHE A 1 383 ? -9.318 -5.615 0.972 1.00 98.25 383 PHE A CA 1
ATOM 2807 C C . PHE A 1 383 ? -9.326 -6.038 -0.498 1.00 98.25 383 PHE A C 1
ATOM 2809 O O . PHE A 1 383 ? -8.332 -5.849 -1.199 1.00 98.25 383 PHE A O 1
ATOM 2816 N N . ALA A 1 384 ? -10.459 -6.546 -0.986 1.00 98.06 384 ALA A N 1
ATOM 2817 C CA . ALA A 1 384 ? -10.628 -6.891 -2.394 1.00 98.06 384 ALA A CA 1
ATOM 2818 C C . ALA A 1 384 ? -10.436 -5.664 -3.301 1.00 98.06 384 ALA A C 1
ATOM 2820 O O . ALA A 1 384 ? -9.735 -5.748 -4.309 1.00 98.06 384 ALA A O 1
ATOM 2821 N N . ALA A 1 385 ? -10.990 -4.513 -2.907 1.00 98.06 385 ALA A N 1
ATOM 2822 C CA . ALA A 1 385 ? -10.803 -3.252 -3.614 1.00 98.06 385 ALA A CA 1
ATOM 2823 C C . ALA A 1 385 ? -9.341 -2.798 -3.609 1.00 98.06 385 ALA A C 1
ATOM 2825 O O . ALA A 1 385 ? -8.845 -2.365 -4.636 1.00 98.06 385 ALA A O 1
ATOM 2826 N N . ALA A 1 386 ? -8.617 -2.955 -2.498 1.00 98.19 386 ALA A N 1
ATOM 2827 C CA . ALA A 1 386 ? -7.200 -2.610 -2.430 1.00 98.19 386 ALA A CA 1
ATOM 2828 C C . ALA A 1 386 ? -6.352 -3.452 -3.403 1.00 98.19 386 ALA A C 1
ATOM 2830 O O . ALA A 1 386 ? -5.460 -2.917 -4.064 1.00 98.19 386 ALA A O 1
ATOM 2831 N N . ILE A 1 387 ? -6.638 -4.757 -3.509 1.00 98.44 387 ILE A N 1
ATOM 2832 C CA . ILE A 1 387 ? -5.969 -5.659 -4.462 1.00 98.44 387 ILE A CA 1
ATOM 2833 C C . ILE A 1 387 ? -6.281 -5.239 -5.902 1.00 98.44 387 ILE A C 1
ATOM 2835 O O . ILE A 1 387 ? -5.366 -5.147 -6.723 1.00 98.44 387 ILE A O 1
ATOM 2839 N N . LEU A 1 388 ? -7.555 -4.976 -6.201 1.00 98.19 388 LEU A N 1
ATOM 2840 C CA . LEU A 1 388 ? -7.989 -4.573 -7.536 1.00 98.19 388 LEU A CA 1
ATOM 2841 C C . LEU A 1 388 ? -7.395 -3.220 -7.933 1.00 98.19 388 LEU A C 1
ATOM 2843 O O . LEU A 1 388 ? -6.764 -3.136 -8.979 1.00 98.19 388 LEU A O 1
ATOM 2847 N N . ASP A 1 389 ? -7.500 -2.209 -7.070 1.00 97.62 389 ASP A N 1
ATOM 2848 C CA . ASP A 1 389 ? -6.905 -0.887 -7.277 1.00 97.62 389 ASP A CA 1
ATOM 2849 C C . ASP A 1 389 ? -5.402 -1.006 -7.540 1.00 97.62 389 ASP A C 1
ATOM 2851 O O . ASP A 1 389 ? -4.871 -0.321 -8.408 1.00 97.62 389 ASP A O 1
ATOM 2855 N N . SER A 1 390 ? -4.698 -1.870 -6.795 1.00 98.06 390 SER A N 1
ATOM 2856 C CA . SER A 1 390 ? -3.273 -2.116 -7.016 1.00 98.06 390 SER A CA 1
ATOM 2857 C C . SER A 1 390 ? -3.000 -2.634 -8.423 1.00 98.06 390 SER A C 1
ATOM 2859 O O . SER A 1 390 ? -2.140 -2.091 -9.115 1.00 98.06 390 SER A O 1
ATOM 2861 N N . HIS A 1 391 ? -3.765 -3.630 -8.863 1.00 98.19 391 HIS A N 1
ATOM 2862 C CA . HIS A 1 391 ? -3.637 -4.199 -10.196 1.00 98.19 391 HIS A CA 1
ATOM 2863 C C . HIS A 1 391 ? -3.994 -3.217 -11.314 1.00 98.19 391 HIS A C 1
ATOM 2865 O O . HIS A 1 391 ? -3.222 -3.077 -12.261 1.00 98.19 391 HIS A O 1
ATOM 2871 N N . GLU A 1 392 ? -5.141 -2.549 -11.204 1.00 97.25 392 GLU A N 1
ATOM 2872 C CA . GLU A 1 392 ? -5.665 -1.642 -12.227 1.00 97.25 392 GLU A CA 1
ATOM 2873 C C . GLU A 1 392 ? -4.818 -0.380 -12.372 1.00 97.25 392 GLU A C 1
ATOM 2875 O O . GLU A 1 392 ? -4.645 0.118 -13.483 1.00 97.25 392 GLU A O 1
ATOM 2880 N N . ASP A 1 393 ? -4.262 0.125 -11.267 1.00 94.75 393 ASP A N 1
ATOM 2881 C CA . ASP A 1 393 ? -3.396 1.298 -11.293 1.00 94.75 393 ASP A CA 1
ATOM 2882 C C . ASP A 1 393 ? -2.163 1.068 -12.169 1.00 94.75 393 ASP A C 1
ATOM 2884 O O . ASP A 1 393 ? -1.783 1.969 -12.909 1.00 94.75 393 ASP A O 1
ATOM 2888 N N . ALA A 1 394 ? -1.554 -0.125 -12.107 1.00 94.94 394 ALA A N 1
ATOM 2889 C CA . ALA A 1 394 ? -0.437 -0.544 -12.960 1.00 94.94 394 ALA A CA 1
ATOM 2890 C C . ALA A 1 394 ? 0.659 0.532 -13.162 1.00 94.94 394 ALA A C 1
ATOM 2892 O O . ALA A 1 394 ? 1.269 0.621 -14.234 1.00 94.94 394 ALA A O 1
ATOM 2893 N N . MET A 1 395 ? 0.913 1.359 -12.136 1.00 96.75 395 MET A N 1
ATOM 2894 C CA . MET A 1 395 ? 1.881 2.463 -12.170 1.00 96.75 395 MET A CA 1
ATOM 2895 C C . MET A 1 395 ? 1.559 3.539 -13.230 1.00 96.75 395 MET A C 1
ATOM 2897 O O . MET A 1 395 ? 2.462 4.192 -13.750 1.00 96.75 395 MET A O 1
ATOM 2901 N N . GLN A 1 396 ? 0.276 3.720 -13.562 1.00 97.44 396 GLN A N 1
ATOM 2902 C CA . GLN A 1 396 ? -0.231 4.671 -14.561 1.00 97.44 396 GLN A CA 1
ATOM 2903 C C . GLN A 1 396 ? -0.723 5.988 -13.952 1.00 97.44 396 GLN A C 1
ATOM 2905 O O . GLN A 1 396 ? -0.911 6.965 -14.678 1.00 97.44 396 GLN A O 1
ATOM 2910 N N . THR A 1 397 ? -0.937 6.050 -12.637 1.00 96.69 397 THR A N 1
ATOM 2911 C CA . THR A 1 397 ? -1.410 7.275 -11.980 1.00 96.69 397 THR A CA 1
ATOM 2912 C C . THR A 1 397 ? -0.232 8.202 -11.681 1.00 96.69 397 THR A C 1
ATOM 2914 O O . THR A 1 397 ? 0.647 7.827 -10.903 1.00 96.69 397 THR A O 1
ATOM 2917 N N . PRO A 1 398 ? -0.191 9.438 -12.215 1.00 96.94 398 PRO A N 1
ATOM 2918 C CA . PRO A 1 398 ? 0.816 10.414 -11.815 1.00 96.94 398 PRO A CA 1
ATOM 2919 C C . PRO A 1 398 ? 0.688 10.729 -10.324 1.00 96.94 398 PRO A C 1
ATOM 2921 O O . PRO A 1 398 ? -0.388 11.083 -9.838 1.00 96.94 398 PRO A O 1
ATOM 2924 N N . TYR A 1 399 ? 1.792 10.631 -9.592 1.00 96.62 399 TYR A N 1
ATOM 2925 C CA . TYR A 1 399 ? 1.824 11.001 -8.187 1.00 96.62 399 TYR A CA 1
ATOM 2926 C C . TYR A 1 399 ? 1.741 12.517 -8.054 1.00 96.62 399 TYR A C 1
ATOM 2928 O O . TYR A 1 399 ? 2.470 13.271 -8.707 1.00 96.62 399 TYR A O 1
ATOM 2936 N N . ASN A 1 400 ? 0.884 12.965 -7.144 1.00 94.06 400 ASN A N 1
ATOM 2937 C CA . ASN A 1 400 ? 0.790 14.364 -6.777 1.00 94.06 400 ASN A CA 1
ATOM 2938 C C . ASN A 1 400 ? 0.534 14.478 -5.275 1.00 94.06 400 ASN A C 1
ATOM 2940 O O . ASN A 1 400 ? -0.494 14.005 -4.801 1.00 94.06 400 ASN A O 1
ATOM 2944 N N . ILE A 1 401 ? 1.418 15.157 -4.539 1.00 90.31 401 ILE A N 1
ATOM 2945 C CA . ILE A 1 401 ? 1.337 15.311 -3.073 1.00 90.31 401 ILE A CA 1
ATOM 2946 C C . ILE A 1 401 ? -0.047 15.806 -2.604 1.00 90.31 401 ILE A C 1
ATOM 2948 O O . ILE A 1 401 ? -0.484 15.442 -1.512 1.00 90.31 401 ILE A O 1
ATOM 2952 N N . PHE A 1 402 ? -0.753 16.590 -3.423 1.00 87.44 402 PHE A N 1
ATOM 2953 C CA . PHE A 1 402 ? -2.053 17.169 -3.084 1.00 87.44 402 PHE A CA 1
ATOM 2954 C C . PHE A 1 402 ? -3.256 16.407 -3.654 1.00 87.44 402 PHE A C 1
ATOM 2956 O O . PHE A 1 402 ? -4.346 16.528 -3.109 1.00 87.44 402 PHE A O 1
ATOM 2963 N N . LEU A 1 403 ? -3.097 15.656 -4.749 1.00 90.12 403 LEU A N 1
ATOM 2964 C CA . LEU A 1 403 ? -4.224 15.023 -5.457 1.00 90.12 403 LEU A CA 1
ATOM 2965 C C . LEU A 1 403 ? -4.177 13.490 -5.417 1.00 90.12 403 LEU A C 1
ATOM 2967 O O . LEU A 1 403 ? -5.199 12.842 -5.177 1.00 90.12 403 LEU A O 1
ATOM 2971 N N . HIS A 1 404 ? -2.986 12.931 -5.618 1.00 93.25 404 HIS A N 1
ATOM 2972 C CA . HIS A 1 404 ? -2.708 11.505 -5.779 1.00 93.25 404 HIS A CA 1
ATOM 2973 C C . HIS A 1 404 ? -1.485 11.123 -4.942 1.00 93.25 404 HIS A C 1
ATOM 2975 O O . HIS A 1 404 ? -0.418 10.807 -5.469 1.00 93.25 404 HIS A O 1
ATOM 2981 N N . SER A 1 405 ? -1.620 11.262 -3.625 1.00 93.06 405 SER A N 1
ATOM 2982 C CA . SER A 1 405 ? -0.587 10.952 -2.645 1.00 93.06 405 SER A CA 1
ATOM 2983 C C . SER A 1 405 ? -0.936 9.703 -1.852 1.00 93.06 405 SER A C 1
ATOM 2985 O O . SER A 1 405 ? -2.070 9.231 -1.864 1.00 93.06 405 SER A O 1
ATOM 2987 N N . CYS A 1 406 ? 0.042 9.198 -1.108 1.00 94.31 406 CYS A N 1
ATOM 2988 C CA . CYS A 1 406 ? -0.142 8.168 -0.088 1.00 94.31 406 CYS A CA 1
ATOM 2989 C C . CYS A 1 406 ? -1.400 8.375 0.769 1.00 94.31 406 CYS A C 1
ATOM 2991 O O . CYS A 1 406 ? -2.193 7.452 0.956 1.00 94.31 406 CYS A O 1
ATOM 2993 N N . THR A 1 407 ? -1.627 9.610 1.214 1.00 93.25 407 THR A N 1
ATOM 2994 C CA . THR A 1 407 ? -2.766 9.963 2.058 1.00 93.25 407 THR A CA 1
ATOM 2995 C C . THR A 1 407 ? -4.064 10.097 1.288 1.00 93.25 407 THR A C 1
ATOM 2997 O O . THR A 1 407 ? -5.075 9.526 1.699 1.00 93.25 407 THR A O 1
ATOM 3000 N N . THR A 1 408 ? -4.080 10.825 0.168 1.00 93.12 408 THR A N 1
ATOM 3001 C CA . THR A 1 408 ? -5.334 11.001 -0.580 1.00 93.12 408 THR A CA 1
ATOM 3002 C C . THR A 1 408 ? -5.817 9.689 -1.188 1.00 93.12 408 THR A C 1
ATOM 3004 O O . THR A 1 408 ? -7.022 9.448 -1.197 1.00 93.12 408 THR A O 1
ATOM 3007 N N . GLU A 1 409 ? -4.912 8.810 -1.624 1.00 95.12 409 GLU A N 1
ATOM 3008 C CA . GLU A 1 409 ? -5.280 7.499 -2.160 1.00 95.12 409 GLU A CA 1
ATOM 3009 C C . GLU A 1 409 ? -5.773 6.531 -1.085 1.00 95.12 409 GLU A C 1
ATOM 3011 O O . GLU A 1 409 ? -6.762 5.838 -1.322 1.00 95.12 409 GLU A O 1
ATOM 3016 N N . ALA A 1 410 ? -5.170 6.524 0.110 1.00 95.44 410 ALA A N 1
ATOM 3017 C CA . ALA A 1 410 ? -5.683 5.728 1.226 1.00 95.44 410 ALA A CA 1
ATOM 3018 C C . ALA A 1 410 ? -7.121 6.138 1.587 1.00 95.44 410 ALA A C 1
ATOM 3020 O O . ALA A 1 410 ? -7.993 5.285 1.747 1.00 95.44 410 ALA A O 1
ATOM 3021 N N . PHE A 1 411 ? -7.406 7.445 1.645 1.00 94.06 411 PHE A N 1
ATOM 3022 C CA . PHE A 1 411 ? -8.771 7.922 1.878 1.00 94.06 411 PHE A CA 1
ATOM 3023 C C . PHE A 1 411 ? -9.703 7.694 0.690 1.00 94.06 411 PHE A C 1
ATOM 3025 O O . PHE A 1 411 ? -10.870 7.403 0.921 1.00 94.06 411 PHE A O 1
ATOM 3032 N N . ARG A 1 412 ? -9.230 7.767 -0.562 1.00 93.00 412 ARG A N 1
ATOM 3033 C CA . ARG A 1 412 ? -10.054 7.436 -1.738 1.00 93.00 412 ARG A CA 1
ATOM 3034 C C . ARG A 1 412 ? -10.501 5.973 -1.703 1.00 93.00 412 ARG A C 1
ATOM 3036 O O . ARG A 1 412 ? -11.666 5.702 -1.980 1.00 93.00 412 ARG A O 1
ATOM 3043 N N . LEU A 1 413 ? -9.604 5.066 -1.320 1.00 95.19 413 LEU A N 1
ATOM 3044 C CA . LEU A 1 413 ? -9.906 3.647 -1.139 1.00 95.19 413 LEU A CA 1
ATOM 3045 C C . LEU A 1 413 ? -10.883 3.410 0.027 1.00 95.19 413 LEU A C 1
ATOM 3047 O O . LEU A 1 413 ? -11.808 2.617 -0.096 1.00 95.19 413 LEU A O 1
ATOM 3051 N N . LEU A 1 414 ? -10.740 4.127 1.147 1.00 94.44 414 LEU A N 1
ATOM 3052 C CA . LEU A 1 414 ? -11.733 4.069 2.228 1.00 94.44 414 LEU A CA 1
ATOM 3053 C C . LEU A 1 414 ? -13.095 4.616 1.772 1.00 94.44 414 LEU A C 1
ATOM 3055 O O . LEU A 1 414 ? -14.129 4.010 2.034 1.00 94.44 414 LEU A O 1
ATOM 3059 N N . ASP A 1 415 ? -13.099 5.740 1.058 1.00 90.88 415 ASP A N 1
ATOM 3060 C CA . ASP A 1 415 ? -14.311 6.421 0.604 1.00 90.88 415 ASP A CA 1
ATOM 3061 C C . ASP A 1 415 ? -15.071 5.628 -0.466 1.00 90.88 415 ASP A C 1
ATOM 3063 O O . ASP A 1 415 ? -16.292 5.755 -0.544 1.00 90.88 415 ASP A O 1
ATOM 3067 N N . SER A 1 416 ? -14.399 4.786 -1.258 1.00 89.81 416 SER A N 1
ATOM 3068 C CA . SER A 1 416 ? -15.070 3.903 -2.224 1.00 89.81 416 SER A CA 1
ATOM 3069 C C . SER A 1 416 ? -15.912 2.819 -1.542 1.00 89.81 416 SER A C 1
ATOM 3071 O O . SER A 1 416 ? -16.863 2.309 -2.133 1.00 89.81 416 SER A O 1
ATOM 3073 N N . MET A 1 417 ? -15.604 2.509 -0.280 1.00 88.00 417 MET A N 1
ATOM 3074 C CA . MET A 1 417 ? -16.265 1.474 0.513 1.00 88.00 417 MET A CA 1
ATOM 3075 C C . MET A 1 417 ? -17.215 2.036 1.563 1.00 88.00 417 MET A C 1
ATOM 3077 O O . MET A 1 417 ? -17.714 1.268 2.381 1.00 88.00 417 MET A O 1
ATOM 3081 N N . MET A 1 418 ? -17.489 3.337 1.573 1.00 83.50 418 MET A N 1
ATOM 3082 C CA . MET A 1 418 ? -18.307 3.967 2.606 1.00 83.50 418 MET A CA 1
ATOM 3083 C C . MET A 1 418 ? -19.501 4.692 1.993 1.00 83.50 418 MET A C 1
ATO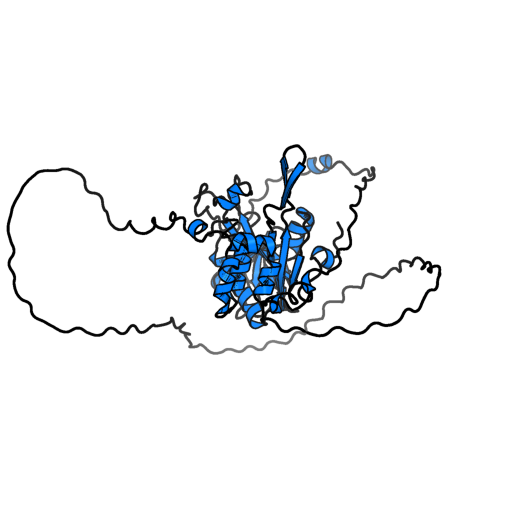M 3085 O O . MET A 1 418 ? -19.375 5.426 1.019 1.00 83.50 418 MET A O 1
ATOM 3089 N N . ASP A 1 419 ? -20.677 4.503 2.595 1.00 82.25 419 ASP A N 1
ATOM 3090 C CA . ASP A 1 419 ? -21.863 5.295 2.272 1.00 82.25 419 ASP A CA 1
ATOM 3091 C C . ASP A 1 419 ? -22.057 6.361 3.350 1.00 82.25 419 ASP A C 1
ATOM 3093 O O . ASP A 1 419 ? -22.596 6.109 4.429 1.00 82.25 419 ASP A O 1
ATOM 3097 N N . TYR A 1 420 ? -21.578 7.569 3.062 1.00 72.38 420 TYR A N 1
ATOM 3098 C CA . TYR A 1 420 ? -21.711 8.715 3.962 1.00 72.38 420 TYR A CA 1
ATOM 3099 C C . TYR A 1 420 ? -23.098 9.379 3.887 1.00 72.38 420 TYR A C 1
ATOM 3101 O O . TYR A 1 420 ? -23.349 10.382 4.568 1.00 72.38 420 TYR A O 1
ATOM 3109 N N . GLY A 1 421 ? -24.008 8.864 3.051 1.00 74.69 421 GLY A N 1
ATOM 3110 C CA . GLY A 1 421 ? -25.323 9.444 2.807 1.00 74.69 421 GLY A CA 1
ATOM 3111 C C . GLY A 1 421 ? -25.259 10.931 2.434 1.00 74.69 421 GLY A C 1
ATOM 3112 O O . GLY A 1 421 ? -24.305 11.425 1.833 1.00 74.69 421 GLY A O 1
ATOM 3113 N N . LYS A 1 422 ? -26.280 11.696 2.839 1.00 72.50 422 LYS A N 1
ATOM 3114 C CA . LYS A 1 422 ? -26.374 13.147 2.567 1.00 72.50 422 LYS A CA 1
ATOM 3115 C C . LYS A 1 422 ? -25.278 13.980 3.251 1.00 72.50 422 LYS A C 1
ATOM 3117 O O . LYS A 1 422 ? -25.068 15.129 2.872 1.00 72.50 422 LYS A O 1
ATOM 3122 N N . TRP A 1 423 ? -24.571 13.413 4.230 1.00 67.62 423 TRP A N 1
ATOM 3123 C CA . TRP A 1 423 ? -23.475 14.084 4.931 1.00 67.62 423 TRP A CA 1
ATOM 3124 C C . TRP A 1 423 ? -22.173 14.104 4.123 1.00 67.62 423 TRP A C 1
ATOM 3126 O O . TRP A 1 423 ? -21.301 14.917 4.421 1.00 67.62 423 TRP A O 1
ATOM 3136 N N . ALA A 1 424 ? -22.073 13.316 3.044 1.00 65.06 424 ALA A N 1
ATOM 3137 C CA . ALA A 1 424 ? -20.930 13.315 2.126 1.00 65.06 424 ALA A CA 1
ATOM 3138 C C . ALA A 1 424 ? -20.557 14.722 1.621 1.00 65.06 424 ALA A C 1
ATOM 3140 O O . ALA A 1 424 ? -19.379 15.039 1.467 1.00 65.06 424 ALA A O 1
ATOM 3141 N N . TRP A 1 425 ? -21.553 15.591 1.402 1.00 59.12 425 TRP A N 1
ATOM 3142 C CA . TRP A 1 425 ? -21.323 16.953 0.913 1.00 59.12 425 TRP A CA 1
ATOM 3143 C C . TRP A 1 425 ? -20.620 17.846 1.945 1.00 59.12 425 TRP A C 1
ATOM 3145 O O . TRP A 1 425 ? -19.731 18.614 1.583 1.00 59.12 425 TRP A O 1
ATOM 3155 N N . ALA A 1 426 ? -20.934 17.691 3.237 1.00 66.56 426 ALA A N 1
ATOM 3156 C CA . ALA A 1 426 ? -20.232 18.405 4.307 1.00 66.56 426 ALA A CA 1
ATOM 3157 C C . ALA A 1 426 ? -18.753 17.986 4.401 1.00 66.56 426 ALA A C 1
ATOM 3159 O O . ALA A 1 426 ? -17.909 18.766 4.843 1.00 66.56 426 ALA A O 1
ATOM 3160 N N . PHE A 1 427 ? -18.427 16.779 3.925 1.00 65.62 427 PHE A N 1
ATOM 3161 C CA . PHE A 1 427 ? -17.065 16.259 3.878 1.00 65.62 427 PHE A CA 1
ATOM 3162 C C . PHE A 1 427 ? -16.294 16.596 2.600 1.00 65.62 427 PHE A C 1
ATOM 3164 O O . PHE A 1 427 ? -15.124 16.241 2.492 1.00 65.62 427 PHE A O 1
ATOM 3171 N N . TRP A 1 428 ? -16.887 17.338 1.661 1.00 66.50 428 TRP A N 1
ATOM 3172 C CA . TRP A 1 428 ? -16.232 17.677 0.395 1.00 66.50 428 TRP A CA 1
ATOM 3173 C C . TRP A 1 428 ? -14.939 18.490 0.583 1.00 66.50 428 TRP A C 1
ATOM 3175 O O . TRP A 1 428 ? -13.931 18.202 -0.059 1.00 66.50 428 TRP A O 1
ATOM 3185 N N . ILE A 1 429 ? -14.911 19.428 1.538 1.00 64.38 429 ILE A N 1
ATOM 3186 C CA . ILE A 1 429 ? -13.687 20.176 1.898 1.00 64.38 429 ILE A CA 1
ATOM 3187 C C . ILE A 1 429 ? -12.601 19.222 2.428 1.00 64.38 429 ILE A C 1
ATOM 3189 O O . ILE A 1 429 ? -11.421 19.369 2.118 1.00 64.38 429 ILE A O 1
ATOM 3193 N N . PHE A 1 430 ? -13.017 18.183 3.154 1.00 64.38 430 PHE A N 1
ATOM 3194 C CA . PHE A 1 430 ? -12.165 17.117 3.677 1.00 64.38 430 PHE A CA 1
ATOM 3195 C C . PHE A 1 430 ? -11.893 16.003 2.645 1.00 64.38 430 PHE A C 1
ATOM 3197 O O . PHE A 1 430 ? -11.499 14.896 3.005 1.00 64.38 430 PHE A O 1
ATOM 3204 N N . LYS A 1 431 ? -12.125 16.232 1.351 1.00 64.06 431 LYS A N 1
ATOM 3205 C CA . LYS A 1 431 ? -11.741 15.275 0.303 1.00 64.06 431 LYS A CA 1
ATOM 3206 C C . LYS A 1 431 ? -10.357 15.569 -0.265 1.00 64.06 431 LYS A C 1
ATOM 3208 O O . LYS A 1 431 ? -9.682 14.665 -0.742 1.00 64.06 431 LYS A O 1
ATOM 3213 N N . HIS A 1 432 ? -9.937 16.831 -0.223 1.00 66.12 432 HIS A N 1
ATOM 3214 C CA . HIS A 1 432 ? -8.822 17.288 -1.044 1.00 66.12 432 HIS A CA 1
ATOM 3215 C C . HIS A 1 432 ? -7.487 17.382 -0.308 1.00 66.12 432 HIS A C 1
ATOM 3217 O O . HIS A 1 432 ? -6.463 17.257 -0.963 1.00 66.12 432 HIS A O 1
ATOM 3223 N N . VAL A 1 433 ? -7.454 17.552 1.021 1.00 69.50 433 VAL A N 1
ATOM 3224 C CA . VAL A 1 433 ? -6.176 17.596 1.757 1.00 69.50 433 VAL A CA 1
ATOM 3225 C C . VAL A 1 433 ? -6.324 17.046 3.186 1.00 69.50 433 VAL A C 1
ATOM 3227 O O . VAL A 1 433 ? -6.548 17.825 4.115 1.00 69.50 433 VAL A O 1
ATOM 3230 N N . PRO A 1 434 ? -6.185 15.723 3.403 1.00 72.69 434 PRO A N 1
ATOM 3231 C CA . PRO A 1 434 ? -6.201 15.094 4.729 1.00 72.69 434 PRO A CA 1
ATOM 3232 C C . PRO A 1 434 ? -4.978 15.446 5.590 1.00 72.69 434 PRO A C 1
ATOM 3234 O O . PRO A 1 434 ? -4.181 14.586 5.941 1.00 72.69 434 PRO A O 1
ATOM 3237 N N . LEU A 1 435 ? -4.853 16.723 5.973 1.00 79.69 435 LEU A N 1
ATOM 3238 C CA . LEU A 1 435 ? -3.785 17.237 6.845 1.00 79.69 435 LEU A CA 1
ATOM 3239 C C . LEU A 1 435 ? -3.795 16.594 8.239 1.00 79.69 435 LEU A C 1
ATOM 3241 O O . LEU A 1 435 ? -2.761 16.515 8.890 1.00 79.69 435 LEU A O 1
ATOM 3245 N N . PHE A 1 436 ? -4.966 16.141 8.691 1.00 86.06 436 PHE A N 1
ATOM 3246 C CA . PHE A 1 436 ? -5.157 15.486 9.985 1.00 86.06 436 PHE A CA 1
ATOM 3247 C C . PHE A 1 436 ? -5.905 14.166 9.777 1.00 86.06 436 PHE A C 1
ATOM 3249 O O . PHE A 1 436 ? -7.120 14.126 9.997 1.00 86.06 436 PHE A O 1
ATOM 3256 N N . PRO A 1 437 ? -5.230 13.100 9.305 1.00 89.56 437 PRO A N 1
ATOM 3257 C CA . PRO A 1 437 ? -5.875 11.828 8.982 1.00 89.56 437 PRO A CA 1
ATOM 3258 C C . PRO A 1 437 ? -6.786 11.301 10.100 1.00 89.56 437 PRO A C 1
ATOM 3260 O O . PRO A 1 437 ? -7.872 10.794 9.836 1.00 89.56 437 PRO A O 1
ATOM 3263 N N . GLU A 1 438 ? -6.416 11.513 11.360 1.00 90.62 438 GLU A N 1
ATOM 3264 C CA . GLU A 1 438 ? -7.175 11.080 12.533 1.00 90.62 438 GLU A CA 1
ATOM 3265 C C . GLU A 1 438 ? -8.552 11.754 12.614 1.00 90.62 438 GLU A C 1
ATOM 3267 O O . GLU A 1 438 ? -9.573 11.093 12.814 1.00 90.62 438 GLU A O 1
ATOM 3272 N N . ALA A 1 439 ? -8.602 13.074 12.406 1.00 86.56 439 ALA A N 1
ATOM 3273 C CA . ALA A 1 439 ? -9.857 13.820 12.388 1.00 86.56 439 ALA A CA 1
ATOM 3274 C C . ALA A 1 439 ? -10.748 13.381 11.215 1.00 86.56 439 ALA A C 1
ATOM 3276 O O . ALA A 1 439 ? -11.971 13.367 11.337 1.00 86.56 439 ALA A O 1
ATOM 3277 N N . TYR A 1 440 ? -10.133 12.990 10.097 1.00 88.38 440 TYR A N 1
ATOM 3278 C CA . TYR A 1 440 ? -10.829 12.528 8.898 1.00 88.38 440 TYR A CA 1
ATOM 3279 C C . TYR A 1 440 ? -11.441 11.142 9.095 1.00 88.38 440 TYR A C 1
ATOM 3281 O O . TYR A 1 440 ? -12.574 10.924 8.666 1.00 88.38 440 TYR A O 1
ATOM 3289 N N . LEU A 1 441 ? -10.729 10.230 9.759 1.00 91.81 441 LEU A N 1
ATOM 3290 C CA . LEU A 1 441 ? -11.253 8.918 10.141 1.00 91.81 441 LEU A CA 1
ATOM 3291 C C . LEU A 1 441 ? -12.403 9.061 11.146 1.00 91.81 441 LEU A C 1
ATOM 3293 O O . LEU A 1 441 ? -13.452 8.441 10.972 1.00 91.81 441 LEU A O 1
ATOM 3297 N N . TRP A 1 442 ? -12.248 9.922 12.157 1.00 90.06 442 TRP A N 1
ATOM 3298 C CA . TRP A 1 442 ? -13.305 10.193 13.136 1.00 90.06 442 TRP A CA 1
ATOM 3299 C C . TRP A 1 442 ? -14.571 10.747 12.476 1.00 90.06 442 TRP A C 1
ATOM 3301 O O . TRP A 1 442 ? -15.666 10.237 12.699 1.00 90.06 442 TRP A O 1
ATOM 3311 N N . ALA A 1 443 ? -14.412 11.753 11.615 1.00 85.94 443 ALA A N 1
ATOM 3312 C CA . ALA A 1 443 ? -15.503 12.388 10.884 1.00 85.94 443 ALA A CA 1
ATOM 3313 C C . ALA A 1 443 ? -16.310 11.400 10.021 1.00 85.94 443 ALA A C 1
ATOM 3315 O O . ALA A 1 443 ? -17.511 11.576 9.832 1.00 85.94 443 ALA A O 1
ATOM 3316 N N . ARG A 1 444 ? -15.652 10.342 9.535 1.00 86.62 444 ARG A N 1
ATOM 3317 C CA . ARG A 1 444 ? -16.244 9.251 8.747 1.00 86.62 444 ARG A CA 1
ATOM 3318 C C . ARG A 1 444 ? -16.900 8.161 9.600 1.00 86.62 444 ARG A C 1
ATOM 3320 O O . ARG A 1 444 ? -17.412 7.194 9.048 1.00 86.62 444 ARG A O 1
ATOM 3327 N N . GLY A 1 445 ? -16.857 8.283 10.928 1.00 90.06 445 GLY A N 1
ATOM 3328 C CA . GLY A 1 445 ? -17.311 7.239 11.848 1.00 90.06 445 GLY A CA 1
ATOM 3329 C C . GLY A 1 445 ? -16.435 5.983 11.819 1.00 90.06 445 GLY A C 1
ATOM 3330 O O . GLY A 1 445 ? -16.863 4.936 12.290 1.00 90.06 445 GLY A O 1
ATOM 3331 N N . LEU A 1 446 ? -15.218 6.075 11.272 1.00 93.31 446 LEU A N 1
ATOM 3332 C CA . LEU A 1 446 ? -14.281 4.952 11.177 1.00 93.31 446 LEU A CA 1
ATOM 3333 C C . LEU A 1 446 ? -13.490 4.735 12.466 1.00 93.31 446 LEU A C 1
ATOM 3335 O O . LEU A 1 446 ? -12.787 3.737 12.582 1.00 93.31 446 LEU A O 1
ATOM 3339 N N . LEU A 1 447 ? -13.600 5.649 13.432 1.00 94.69 447 LEU A N 1
ATOM 3340 C CA . LEU A 1 447 ? -13.025 5.494 14.762 1.00 94.69 447 LEU A CA 1
ATOM 3341 C C . LEU A 1 447 ? -14.146 5.276 15.783 1.00 94.69 447 LEU A C 1
ATOM 3343 O O . LEU A 1 447 ? -15.110 6.040 15.840 1.00 94.69 447 LEU A O 1
ATOM 3347 N N . LYS A 1 448 ? -13.982 4.256 16.627 1.00 91.44 448 LYS A N 1
ATOM 3348 C CA . LYS A 1 448 ? -14.733 4.067 17.873 1.00 91.44 448 LYS A CA 1
ATOM 3349 C C . LYS A 1 448 ? -14.636 5.330 18.746 1.00 91.44 448 LYS A C 1
ATOM 3351 O O . LYS A 1 448 ? -13.568 5.952 18.772 1.00 91.44 448 LYS A O 1
ATOM 3356 N N . PRO A 1 449 ? -15.709 5.698 19.471 1.00 85.75 449 PRO A N 1
ATOM 3357 C CA . PRO A 1 449 ? -15.685 6.803 20.424 1.00 85.75 449 PRO A CA 1
ATOM 3358 C C . PRO A 1 449 ? -14.533 6.693 21.434 1.00 85.75 449 PRO A C 1
ATOM 3360 O O . PRO A 1 449 ? -14.132 5.602 21.830 1.00 85.75 449 PRO A O 1
ATOM 3363 N N . GLY A 1 450 ? -14.010 7.838 21.874 1.00 80.81 450 GLY A N 1
ATOM 3364 C CA . GLY A 1 450 ? -12.866 7.879 22.787 1.00 80.81 450 GLY A CA 1
ATOM 3365 C C . GLY A 1 450 ? -11.542 7.505 22.109 1.00 80.81 450 GLY A C 1
ATOM 3366 O O . GLY A 1 450 ? -11.356 7.717 20.913 1.00 80.81 450 GLY A O 1
ATOM 3367 N N . SER A 1 451 ? -10.589 6.986 22.885 1.00 85.44 451 SER A N 1
ATOM 3368 C CA . SER A 1 451 ? -9.274 6.549 22.393 1.00 85.44 451 SER A CA 1
ATOM 3369 C C . SER A 1 451 ? -9.221 5.060 22.032 1.00 85.44 451 SER A C 1
ATOM 3371 O O . SER A 1 451 ? -8.139 4.546 21.780 1.00 85.44 451 SER A O 1
ATOM 3373 N N . GLU A 1 452 ? -10.358 4.360 21.996 1.00 92.31 452 GLU A N 1
ATOM 3374 C CA . GLU A 1 452 ? -10.419 2.897 21.828 1.00 92.31 452 GLU A CA 1
ATOM 3375 C C . GLU A 1 452 ? -9.928 2.399 20.466 1.00 92.31 452 GLU A C 1
ATOM 3377 O O . GLU A 1 452 ? -9.519 1.250 20.338 1.00 92.31 452 GLU A O 1
ATOM 3382 N N . SER A 1 453 ? -9.967 3.251 19.440 1.00 95.06 453 SER A N 1
ATOM 3383 C CA . SER A 1 453 ? -9.416 2.897 18.123 1.00 95.06 453 SER A CA 1
ATOM 3384 C C . SER A 1 453 ? -7.901 3.003 18.086 1.00 95.06 453 SER A C 1
ATOM 3386 O O . SER A 1 453 ? -7.270 2.396 17.229 1.00 95.06 453 SER A O 1
ATOM 3388 N N . ARG A 1 454 ? -7.306 3.816 18.965 1.00 96.81 454 ARG A N 1
ATOM 3389 C CA . ARG A 1 454 ? -5.867 4.062 18.958 1.00 96.81 454 ARG A CA 1
ATOM 3390 C C . ARG A 1 454 ? -5.160 2.848 19.547 1.00 96.81 454 ARG A C 1
ATOM 3392 O O . ARG A 1 454 ? -5.373 2.504 20.707 1.00 96.81 454 ARG A O 1
ATOM 3399 N N . LEU A 1 455 ? -4.300 2.232 18.749 1.00 97.12 455 LEU A N 1
ATOM 3400 C CA . LEU A 1 455 ? -3.433 1.144 19.186 1.00 97.12 455 LEU A CA 1
ATOM 3401 C C . LEU A 1 455 ? -2.090 1.719 19.679 1.00 97.12 455 LEU A C 1
ATOM 3403 O O . LEU A 1 455 ? -1.776 2.883 19.391 1.00 97.12 455 LEU A O 1
ATOM 3407 N N . PRO A 1 456 ? -1.273 0.930 20.403 1.00 97.12 456 PRO A N 1
ATOM 3408 C CA . PRO A 1 456 ? 0.142 1.243 20.567 1.00 97.12 456 PRO A CA 1
ATOM 3409 C C . PRO A 1 456 ? 0.800 1.520 19.210 1.00 97.12 456 PRO A C 1
ATOM 3411 O O . PRO A 1 456 ? 0.340 1.033 18.167 1.00 97.12 456 PRO A O 1
ATOM 3414 N N . THR A 1 457 ? 1.881 2.303 19.205 1.00 97.31 457 THR A N 1
ATOM 3415 C CA . THR A 1 457 ? 2.657 2.455 17.968 1.00 97.31 457 THR A CA 1
ATOM 3416 C C . THR A 1 457 ? 3.146 1.081 17.509 1.00 97.31 457 THR A C 1
ATOM 3418 O O . THR A 1 457 ? 3.301 0.176 18.332 1.00 97.31 457 THR A O 1
ATOM 3421 N N . LEU A 1 458 ? 3.386 0.890 16.210 1.00 97.44 458 LEU A N 1
ATOM 3422 C CA . LEU A 1 458 ? 3.911 -0.394 15.729 1.00 97.44 458 LEU A CA 1
ATOM 3423 C C . LEU A 1 458 ? 5.261 -0.711 16.390 1.00 97.44 458 LEU A C 1
ATOM 3425 O O . LEU A 1 458 ? 5.556 -1.860 16.702 1.00 97.44 458 LEU A O 1
ATOM 3429 N N . ASN A 1 459 ? 6.053 0.326 16.666 1.00 96.94 459 ASN A N 1
ATOM 3430 C CA . ASN A 1 459 ? 7.302 0.232 17.413 1.00 96.94 459 ASN A CA 1
ATOM 3431 C C . ASN A 1 459 ? 7.078 -0.369 18.812 1.00 96.94 459 ASN A C 1
ATOM 3433 O O . ASN A 1 459 ? 7.772 -1.315 19.186 1.00 96.94 459 ASN A O 1
ATOM 3437 N N . ASP A 1 460 ? 6.083 0.131 19.553 1.00 97.12 460 ASP A N 1
ATOM 3438 C CA . ASP A 1 460 ? 5.733 -0.372 20.888 1.00 97.12 460 ASP A CA 1
ATOM 3439 C C . ASP A 1 460 ? 5.150 -1.792 20.832 1.00 97.12 460 ASP A C 1
ATOM 3441 O O . ASP A 1 460 ? 5.511 -2.639 21.650 1.00 97.12 460 ASP A O 1
ATOM 3445 N N . GLU A 1 461 ? 4.278 -2.072 19.854 1.00 96.56 461 GLU A N 1
ATOM 3446 C CA . GLU A 1 461 ? 3.688 -3.399 19.612 1.00 96.56 461 GLU A CA 1
ATOM 3447 C C . GLU A 1 461 ? 4.781 -4.462 19.425 1.00 96.56 461 GLU A C 1
ATOM 3449 O O . GLU A 1 461 ? 4.711 -5.546 20.008 1.00 96.56 461 GLU A O 1
ATOM 3454 N N . LEU A 1 462 ? 5.827 -4.121 18.669 1.00 95.69 462 LEU A N 1
ATOM 3455 C CA . LEU A 1 462 ? 6.963 -4.996 18.381 1.00 95.69 462 LEU A CA 1
ATOM 3456 C C . LEU A 1 462 ? 8.067 -4.942 19.447 1.00 95.69 462 LEU A C 1
ATOM 3458 O O . LEU A 1 462 ? 9.052 -5.672 19.336 1.00 95.69 462 LEU A O 1
ATOM 3462 N N . LYS A 1 463 ? 7.912 -4.107 20.485 1.00 94.94 463 LYS A N 1
ATOM 3463 C CA . LYS A 1 463 ? 8.914 -3.868 21.540 1.00 94.94 463 LYS A CA 1
ATOM 3464 C C . LYS A 1 463 ? 10.282 -3.458 20.982 1.00 94.94 463 LYS A C 1
ATOM 3466 O O . LYS A 1 463 ? 11.322 -3.834 21.523 1.00 94.94 463 LYS A O 1
ATOM 3471 N N . LEU A 1 464 ? 10.279 -2.692 19.896 1.00 81.94 464 LEU A N 1
ATOM 3472 C CA . LEU A 1 464 ? 11.485 -2.152 19.283 1.00 81.94 464 LEU A CA 1
ATOM 3473 C C . LEU A 1 464 ? 11.815 -0.819 19.962 1.00 81.94 464 LEU A C 1
ATOM 3475 O O . LEU A 1 464 ? 11.257 0.222 19.617 1.00 81.94 464 LEU A O 1
ATOM 3479 N N . THR A 1 465 ? 12.700 -0.855 20.958 1.00 70.94 465 THR A N 1
ATOM 3480 C CA . THR A 1 465 ? 13.282 0.360 21.544 1.00 70.94 465 THR A CA 1
ATOM 3481 C C . THR A 1 465 ? 14.372 0.894 20.620 1.00 70.94 465 THR A C 1
ATOM 3483 O O . THR A 1 465 ? 15.188 0.108 20.138 1.00 70.94 465 THR A O 1
ATOM 3486 N N . ARG A 1 466 ? 14.369 2.208 20.371 1.00 58.34 466 ARG A N 1
ATOM 3487 C CA . ARG A 1 466 ? 15.444 2.883 19.630 1.00 58.34 466 ARG A CA 1
ATOM 3488 C C . ARG A 1 466 ? 16.776 2.827 20.362 1.00 58.34 466 ARG A C 1
ATOM 3490 O O . ARG A 1 466 ? 16.751 2.869 21.613 1.00 58.34 466 ARG A O 1
#